Protein AF-A0A511KR33-F1 (afdb_monomer_lite)

Structure (mmCIF, N/CA/C/O backbone):
data_AF-A0A511KR33-F1
#
_entry.id   AF-A0A511KR33-F1
#
loop_
_atom_site.group_PDB
_atom_site.id
_atom_site.type_symbol
_atom_site.label_atom_id
_atom_site.label_alt_id
_atom_site.label_comp_id
_atom_site.label_asym_id
_atom_site.label_entity_id
_atom_site.label_seq_id
_atom_site.pdbx_PDB_ins_code
_atom_site.Cartn_x
_atom_site.Cartn_y
_atom_site.Cartn_z
_atom_site.occupancy
_atom_site.B_iso_or_equiv
_atom_site.auth_seq_id
_atom_site.auth_comp_id
_atom_site.auth_asym_id
_atom_site.auth_atom_id
_atom_site.pdbx_PDB_model_num
ATOM 1 N N . MET A 1 1 ? -18.338 -41.898 -12.036 1.00 29.48 1 MET A N 1
ATOM 2 C CA . MET A 1 1 ? -18.911 -42.596 -10.865 1.00 29.48 1 MET A CA 1
ATOM 3 C C . MET A 1 1 ? -20.122 -41.812 -10.384 1.00 29.48 1 MET A C 1
ATOM 5 O O . MET A 1 1 ? -19.984 -40.619 -10.151 1.00 29.48 1 MET A O 1
ATOM 9 N N . ARG A 1 2 ? -21.307 -42.432 -10.303 1.00 28.41 2 ARG A N 1
ATOM 10 C CA . ARG A 1 2 ? -22.493 -41.815 -9.688 1.00 28.41 2 ARG A CA 1
ATOM 11 C C . ARG A 1 2 ? -22.304 -41.869 -8.168 1.00 28.41 2 ARG A C 1
ATOM 13 O O . ARG A 1 2 ? -22.428 -42.941 -7.589 1.00 28.41 2 ARG A O 1
ATOM 20 N N . GLY A 1 3 ? -21.923 -40.752 -7.552 1.00 27.02 3 GLY A N 1
ATOM 21 C CA . GLY A 1 3 ? -21.872 -40.630 -6.095 1.00 27.02 3 GLY A CA 1
ATOM 22 C C . GLY A 1 3 ? -23.291 -40.545 -5.536 1.00 27.02 3 GLY A C 1
ATOM 23 O O . GLY A 1 3 ? -24.084 -39.740 -6.017 1.00 27.02 3 GLY A O 1
ATOM 24 N N . GLY A 1 4 ? -23.620 -41.404 -4.568 1.00 27.92 4 GLY A N 1
ATOM 25 C CA . GLY A 1 4 ? -24.871 -41.326 -3.807 1.00 27.92 4 GLY A CA 1
ATOM 26 C C . GLY A 1 4 ? -24.995 -40.015 -3.012 1.00 27.92 4 GLY A C 1
ATOM 27 O O . GLY A 1 4 ? -24.064 -39.206 -3.015 1.00 27.92 4 GLY A O 1
ATOM 28 N N . PRO A 1 5 ? -26.133 -39.779 -2.332 1.00 27.70 5 PRO A N 1
ATOM 29 C CA . PRO A 1 5 ? -26.376 -38.534 -1.616 1.00 27.70 5 PRO A CA 1
ATOM 30 C C . PRO A 1 5 ? -25.337 -38.373 -0.501 1.00 27.70 5 PRO A C 1
ATOM 32 O O . PRO A 1 5 ? -25.349 -39.093 0.494 1.00 27.70 5 PRO A O 1
ATOM 35 N N . VAL A 1 6 ? -24.409 -37.437 -0.701 1.00 35.00 6 VAL A N 1
ATOM 36 C CA . VAL A 1 6 ? -23.441 -37.009 0.311 1.00 35.00 6 VAL A CA 1
ATOM 37 C C . VAL A 1 6 ? -24.232 -36.484 1.507 1.00 35.00 6 VAL A C 1
ATOM 39 O O . VAL A 1 6 ? -25.164 -35.700 1.339 1.00 35.00 6 VAL A O 1
ATOM 42 N N . ASN A 1 7 ? -23.900 -36.964 2.701 1.00 33.34 7 ASN A N 1
ATOM 43 C CA . ASN A 1 7 ? -24.615 -36.669 3.936 1.00 33.34 7 ASN A CA 1
ATOM 44 C C . ASN A 1 7 ? -24.555 -35.152 4.228 1.00 33.34 7 ASN A C 1
ATOM 46 O O . ASN A 1 7 ? -23.506 -34.624 4.582 1.00 33.34 7 ASN A O 1
ATOM 50 N N . ARG A 1 8 ? -25.673 -34.441 4.029 1.00 40.22 8 ARG A N 1
ATOM 51 C CA . ARG A 1 8 ? -25.820 -32.967 4.102 1.00 40.22 8 ARG A CA 1
ATOM 52 C C . ARG A 1 8 ? -25.962 -32.431 5.540 1.00 40.22 8 ARG A C 1
ATOM 54 O O . ARG A 1 8 ? -26.694 -31.475 5.764 1.00 40.22 8 ARG A O 1
ATOM 61 N N . GLN A 1 9 ? -25.339 -33.070 6.528 1.00 38.91 9 GLN A N 1
ATOM 62 C CA . GLN A 1 9 ? -25.508 -32.725 7.947 1.00 38.91 9 GLN A CA 1
ATOM 63 C C . GLN A 1 9 ? -24.163 -32.359 8.586 1.00 38.91 9 GLN A C 1
ATOM 65 O O . GLN A 1 9 ? -23.574 -33.152 9.312 1.00 38.91 9 GLN A O 1
ATOM 70 N N . GLY A 1 10 ? -23.672 -31.155 8.290 1.00 41.06 10 GLY A N 1
ATOM 71 C CA . GLY A 1 10 ? -22.642 -30.484 9.092 1.00 41.06 10 GLY A CA 1
ATOM 72 C C . GLY A 1 10 ? -23.286 -29.390 9.960 1.00 41.06 10 GLY A C 1
ATOM 73 O O . GLY A 1 10 ? -24.336 -28.877 9.565 1.00 41.06 10 GLY A O 1
ATOM 74 N N . PRO A 1 11 ? -22.734 -29.050 11.141 1.00 39.25 11 PRO A N 1
ATOM 75 C CA . PRO A 1 11 ? -23.185 -27.906 11.931 1.00 39.25 11 PRO A CA 1
ATOM 76 C C . PRO A 1 11 ? -23.339 -26.627 11.090 1.00 39.25 11 PRO A C 1
ATOM 78 O O . PRO A 1 11 ? -22.456 -26.244 10.327 1.00 39.25 11 PRO A O 1
ATOM 81 N N . ALA A 1 12 ? -24.477 -25.950 11.245 1.00 46.28 12 ALA A N 1
ATOM 82 C CA . ALA A 1 12 ? -24.699 -24.644 10.638 1.00 46.28 12 ALA A CA 1
ATOM 83 C C . ALA A 1 12 ? -23.852 -23.578 11.352 1.00 46.28 12 ALA A C 1
ATOM 85 O O . ALA A 1 12 ? -23.826 -23.539 12.585 1.00 46.28 12 ALA A O 1
ATOM 86 N N . PHE A 1 13 ? -23.239 -22.677 10.586 1.00 50.16 13 PHE A N 1
ATOM 87 C CA . PHE A 1 13 ? -22.758 -21.391 11.066 1.00 50.16 13 PHE A CA 1
ATOM 88 C C . PHE A 1 13 ? -23.911 -20.683 11.776 1.00 50.16 13 PHE A C 1
ATOM 90 O O . PHE A 1 13 ? -24.895 -20.268 11.157 1.00 50.16 13 PHE A O 1
ATOM 97 N N . ARG A 1 14 ? -23.810 -20.575 13.100 1.00 50.25 14 ARG A N 1
ATOM 98 C CA . ARG A 1 14 ? -24.753 -19.794 13.891 1.00 50.25 14 ARG A CA 1
ATOM 99 C C . ARG A 1 14 ? -24.093 -18.486 14.315 1.00 50.25 14 ARG A C 1
ATOM 101 O O . ARG A 1 14 ? -23.042 -18.553 14.954 1.00 50.25 14 ARG A O 1
ATOM 108 N N . PRO A 1 15 ? -24.723 -17.338 14.023 1.00 51.38 15 PRO A N 1
ATOM 109 C CA . PRO A 1 15 ? -24.254 -16.046 14.497 1.00 51.38 15 PRO A CA 1
ATOM 110 C C . PRO A 1 15 ? -24.209 -16.026 16.027 1.00 51.38 15 PRO A C 1
ATOM 112 O O . PRO A 1 15 ? -25.103 -16.562 16.700 1.00 51.38 15 PRO A O 1
ATOM 115 N N . LYS A 1 16 ? -23.153 -15.425 16.590 1.00 56.78 16 LYS A N 1
ATOM 116 C CA . LYS A 1 16 ? -23.071 -15.185 18.036 1.00 56.78 16 LYS A CA 1
ATOM 117 C C . LYS A 1 16 ? -24.211 -14.244 18.428 1.00 56.78 16 LYS A C 1
ATOM 119 O O . LYS A 1 16 ? -24.353 -13.159 17.876 1.00 56.78 16 LYS A O 1
ATOM 124 N N . LYS A 1 17 ? -25.042 -14.669 19.383 1.00 54.06 17 LYS A N 1
ATOM 125 C CA . LYS A 1 17 ? -26.214 -13.891 19.822 1.00 54.06 17 LYS A CA 1
ATOM 126 C C . LYS A 1 17 ? -25.850 -12.648 20.635 1.00 54.06 17 LYS A C 1
ATOM 128 O O . LYS A 1 17 ? -26.640 -11.707 20.629 1.00 54.06 17 LYS A O 1
ATOM 133 N N . ASP A 1 18 ? -24.687 -12.668 21.285 1.00 63.19 18 ASP A N 1
ATOM 134 C CA . ASP A 1 18 ? -24.137 -11.573 22.076 1.00 63.19 18 ASP A CA 1
ATOM 135 C C . ASP A 1 18 ? -22.697 -11.313 21.608 1.00 63.19 18 ASP A C 1
ATOM 137 O O . ASP A 1 18 ? -21.873 -12.229 21.586 1.00 63.19 18 ASP A O 1
ATOM 141 N N . LEU A 1 19 ? -22.419 -10.078 21.184 1.00 69.75 19 LEU A N 1
ATOM 142 C CA . LEU A 1 19 ? -21.091 -9.644 20.747 1.00 69.75 19 LEU A CA 1
ATOM 143 C C . LEU A 1 19 ? -20.275 -9.218 21.970 1.00 69.75 19 LEU A C 1
ATOM 145 O O . LEU A 1 19 ? -20.735 -8.400 22.768 1.00 69.75 19 LEU A O 1
ATOM 149 N N . THR A 1 20 ? -19.076 -9.777 22.116 1.00 75.88 20 THR A N 1
ATOM 150 C CA . THR A 1 20 ? -18.103 -9.352 23.132 1.00 75.88 20 THR A CA 1
ATOM 151 C C . THR A 1 20 ? -17.374 -8.078 22.693 1.00 75.88 20 THR A C 1
ATOM 153 O O . THR A 1 20 ? -17.394 -7.726 21.514 1.00 75.88 20 THR A O 1
ATOM 156 N N . ASP A 1 21 ? -16.676 -7.400 23.610 1.00 73.19 21 ASP A N 1
ATOM 157 C CA . ASP A 1 21 ? -15.831 -6.253 23.239 1.00 73.19 21 ASP A CA 1
ATOM 158 C C . ASP A 1 21 ? -14.734 -6.660 22.237 1.00 73.19 21 ASP A C 1
ATOM 160 O O . ASP A 1 21 ? -14.430 -5.897 21.325 1.00 73.19 21 ASP A O 1
ATOM 164 N N . ALA A 1 22 ? -14.212 -7.888 22.327 1.00 73.06 22 ALA A N 1
ATOM 165 C CA . ALA A 1 22 ? -13.274 -8.430 21.344 1.00 73.06 22 ALA A CA 1
ATOM 166 C C . ALA A 1 22 ? -13.915 -8.605 19.956 1.00 73.06 22 ALA A C 1
ATOM 168 O O . ALA A 1 22 ? -13.294 -8.262 18.952 1.00 73.06 22 ALA A O 1
ATOM 169 N N . ASP A 1 23 ? -15.166 -9.081 19.893 1.00 74.81 23 ASP A N 1
ATOM 170 C CA . ASP A 1 23 ? -15.900 -9.196 18.626 1.00 74.81 23 ASP A CA 1
ATOM 171 C C . ASP A 1 23 ? -16.157 -7.804 18.014 1.00 74.81 23 ASP A C 1
ATOM 173 O O . ASP A 1 23 ? -16.015 -7.623 16.808 1.00 74.81 23 ASP A O 1
ATOM 177 N N . LEU A 1 24 ? -16.482 -6.798 18.836 1.00 76.00 24 LEU A N 1
ATOM 178 C CA . LEU A 1 24 ? -16.682 -5.419 18.376 1.00 76.00 24 LEU A CA 1
ATOM 179 C C . LEU A 1 24 ? -15.391 -4.785 17.854 1.00 76.00 24 LEU A C 1
ATOM 181 O O . LEU A 1 24 ? -15.424 -4.147 16.804 1.00 76.00 24 LEU A O 1
ATOM 185 N N . THR A 1 25 ? -14.260 -4.982 18.540 1.00 75.25 25 THR A N 1
ATOM 186 C CA . THR A 1 25 ? -12.952 -4.535 18.037 1.00 75.25 25 THR A CA 1
ATOM 187 C C . THR A 1 25 ? -12.636 -5.208 16.710 1.00 75.25 25 THR A C 1
ATOM 189 O O . THR A 1 25 ? -12.285 -4.510 15.768 1.00 75.25 25 THR A O 1
ATOM 192 N N . ALA A 1 26 ? -12.832 -6.527 16.602 1.00 76.56 26 ALA A N 1
ATOM 193 C CA . ALA A 1 26 ? -12.600 -7.253 15.358 1.00 76.56 26 ALA A CA 1
ATOM 194 C C . ALA A 1 26 ? -13.466 -6.710 14.211 1.00 76.56 26 ALA A C 1
ATOM 196 O O . ALA A 1 26 ? -12.965 -6.522 13.111 1.00 76.56 26 ALA A O 1
ATOM 197 N N . ILE A 1 27 ? -14.744 -6.402 14.453 1.00 76.06 27 ILE A N 1
ATOM 198 C CA . ILE A 1 27 ? -15.627 -5.784 13.449 1.00 76.06 27 ILE A CA 1
ATOM 199 C C . ILE A 1 27 ? -15.126 -4.390 13.051 1.00 76.06 27 ILE A C 1
ATOM 201 O O . ILE A 1 27 ? -15.080 -4.068 11.863 1.00 76.06 27 ILE A O 1
ATOM 205 N N . ALA A 1 28 ? -14.730 -3.575 14.030 1.00 73.50 28 ALA A N 1
ATOM 206 C CA . ALA A 1 28 ? -14.270 -2.210 13.804 1.00 73.50 28 ALA A CA 1
ATOM 207 C C . ALA A 1 28 ? -12.907 -2.141 13.087 1.00 73.50 28 ALA A C 1
ATOM 209 O O . ALA A 1 28 ? -12.637 -1.170 12.382 1.00 73.50 28 ALA A O 1
ATOM 210 N N . SER A 1 29 ? -12.049 -3.151 13.273 1.00 70.94 29 SER A N 1
ATOM 211 C CA . SER A 1 29 ? -10.667 -3.186 12.778 1.00 70.94 29 SER A CA 1
ATOM 212 C C . SER A 1 29 ? -10.417 -4.134 11.614 1.00 70.94 29 SER A C 1
ATOM 214 O O . SER A 1 29 ? -9.282 -4.209 11.149 1.00 70.94 29 SER A O 1
ATOM 216 N N . ALA A 1 30 ? -11.412 -4.905 11.179 1.00 69.31 30 ALA A N 1
ATOM 217 C CA . ALA A 1 30 ? -11.192 -5.904 10.144 1.00 69.31 30 ALA A CA 1
ATOM 218 C C . ALA A 1 30 ? -10.913 -5.268 8.783 1.00 69.31 30 ALA A C 1
ATOM 220 O O . ALA A 1 30 ? -11.659 -4.399 8.331 1.00 69.31 30 ALA A O 1
ATOM 221 N N . ALA A 1 31 ? -9.862 -5.771 8.134 1.00 61.50 31 ALA A N 1
ATOM 222 C CA . ALA A 1 31 ? -9.536 -5.483 6.741 1.00 61.50 31 ALA A CA 1
ATOM 223 C C . ALA A 1 31 ? -10.396 -6.312 5.767 1.00 61.50 31 ALA A C 1
ATOM 225 O O . ALA A 1 31 ? -10.596 -5.921 4.618 1.00 61.50 31 ALA A O 1
ATOM 226 N N . GLY A 1 32 ? -10.926 -7.447 6.224 1.00 71.88 32 GLY A N 1
ATOM 227 C CA . GLY A 1 32 ? -11.848 -8.300 5.489 1.00 71.88 32 GLY A CA 1
ATOM 228 C C . GLY A 1 32 ? -13.234 -8.398 6.122 1.00 71.88 32 GLY A C 1
ATOM 229 O O . GLY A 1 32 ? -13.543 -7.794 7.150 1.00 71.88 32 GLY A O 1
ATOM 230 N N . SER A 1 33 ? -14.099 -9.185 5.493 1.00 79.31 33 SER A N 1
ATOM 231 C CA . SER A 1 33 ? -15.462 -9.409 5.972 1.00 79.31 33 SER A CA 1
ATOM 232 C C . SER A 1 33 ? -15.575 -10.495 7.050 1.00 79.31 33 SER A C 1
ATOM 234 O O . SER A 1 33 ? -16.657 -10.671 7.608 1.00 79.31 33 SER A O 1
ATOM 236 N N . ASP A 1 34 ? -14.494 -11.209 7.393 1.00 78.75 34 ASP A N 1
ATOM 237 C CA . ASP A 1 34 ? -14.509 -12.344 8.333 1.00 78.75 34 ASP A CA 1
ATOM 238 C C . ASP A 1 34 ? -15.053 -11.995 9.721 1.00 78.75 34 ASP A C 1
ATOM 240 O O . ASP A 1 34 ? -15.764 -12.799 10.336 1.00 78.75 34 ASP A O 1
ATOM 244 N N . SER A 1 35 ? -14.803 -10.773 10.186 1.00 73.62 35 SER A N 1
ATOM 245 C CA . SER A 1 35 ? -15.221 -10.296 11.508 1.00 73.62 35 SER A CA 1
ATOM 246 C C . SER A 1 35 ? -16.734 -10.257 11.711 1.00 73.62 35 SER A C 1
ATOM 248 O O . SER A 1 35 ? -17.215 -10.527 12.812 1.00 73.62 35 SER A O 1
ATOM 250 N N . VAL A 1 36 ? -17.513 -9.982 10.660 1.00 73.25 36 VAL A N 1
ATOM 251 C CA . VAL A 1 36 ? -18.981 -9.924 10.755 1.00 73.25 36 VAL A CA 1
ATOM 252 C C . VAL A 1 36 ? -19.627 -11.299 10.609 1.00 73.25 36 VAL A C 1
ATOM 254 O O . VAL A 1 36 ? -20.835 -11.448 10.793 1.00 73.25 36 VAL A O 1
ATOM 257 N N . MET A 1 37 ? -18.850 -12.344 10.325 1.00 68.31 37 MET A N 1
ATOM 258 C CA . MET A 1 37 ? -19.378 -13.658 9.971 1.00 68.31 37 MET A CA 1
ATOM 259 C C . MET A 1 37 ? -19.435 -14.677 11.128 1.00 68.31 37 MET A C 1
ATOM 261 O O . MET A 1 37 ? -19.436 -15.888 10.882 1.00 68.31 37 MET A O 1
ATOM 265 N N . SER A 1 38 ? -19.445 -14.203 12.380 1.00 52.31 38 SER A N 1
ATOM 266 C CA . SER A 1 38 ? -19.299 -15.006 13.610 1.00 52.31 38 SER A CA 1
ATOM 267 C C . SER A 1 38 ? -20.019 -16.377 13.598 1.00 52.31 38 SER A C 1
ATOM 269 O O . SER A 1 38 ? -21.186 -16.480 13.231 1.00 52.31 38 SER A O 1
ATOM 271 N N . GLY A 1 39 ? -19.302 -17.443 13.990 1.00 52.34 39 GLY A N 1
ATOM 272 C CA . GLY A 1 39 ? -19.809 -18.823 14.105 1.00 52.34 39 GLY A CA 1
ATOM 273 C C . GLY A 1 39 ? -18.738 -19.887 13.807 1.00 52.34 39 GLY A C 1
ATOM 274 O O . GLY A 1 39 ? -17.920 -19.696 12.908 1.00 52.34 39 GLY A O 1
ATOM 275 N N . GLU A 1 40 ? -18.725 -21.003 14.547 1.00 48.59 40 GLU A N 1
ATOM 276 C CA . GLU A 1 40 ? -17.862 -22.158 14.247 1.00 48.59 40 GLU A CA 1
ATOM 277 C C . GLU A 1 40 ? -18.387 -22.869 12.991 1.00 48.59 40 GLU A C 1
ATOM 279 O O . GLU A 1 40 ? -19.454 -23.483 13.014 1.00 48.59 40 GLU A O 1
ATOM 284 N N . GLY A 1 41 ? -17.644 -22.786 11.885 1.00 49.44 41 GLY A N 1
ATOM 285 C CA . GLY A 1 41 ? -17.928 -23.489 10.627 1.00 49.44 41 GLY A CA 1
ATOM 286 C C . GLY A 1 41 ? -17.649 -24.993 10.705 1.00 49.44 41 GLY A C 1
ATOM 287 O O . GLY A 1 41 ? -16.971 -25.551 9.844 1.00 49.44 41 GLY A O 1
ATOM 288 N N . GLY A 1 42 ? -18.102 -25.653 11.771 1.00 45.19 42 GLY A N 1
ATOM 289 C CA . GLY A 1 42 ? -17.872 -27.074 11.981 1.00 45.19 42 GLY A CA 1
ATOM 290 C C . GLY A 1 42 ? -18.565 -27.906 10.902 1.00 45.19 42 GLY A C 1
ATOM 291 O O . GLY A 1 42 ? -19.778 -27.850 10.763 1.00 45.19 42 GLY A O 1
ATOM 292 N N . GLY A 1 43 ? -17.806 -28.720 10.165 1.00 53.12 43 GLY A N 1
ATOM 293 C CA . GLY A 1 43 ? -18.335 -29.888 9.448 1.00 53.12 43 GLY A CA 1
ATOM 294 C C . GLY A 1 43 ? -18.562 -29.784 7.937 1.00 53.12 43 GLY A C 1
ATOM 295 O O . GLY A 1 43 ? -19.160 -30.708 7.385 1.00 53.12 43 GLY A O 1
ATOM 296 N N . ILE A 1 44 ? -18.092 -28.739 7.241 1.00 59.97 44 ILE A N 1
ATOM 297 C CA . ILE A 1 44 ? -18.064 -28.749 5.764 1.00 59.97 44 ILE A CA 1
ATOM 298 C C . ILE A 1 44 ? -16.742 -29.359 5.273 1.00 59.97 44 ILE A C 1
ATOM 300 O O . ILE A 1 44 ? -15.683 -28.751 5.410 1.00 59.97 44 ILE A O 1
ATOM 304 N N . ASP A 1 45 ? -16.824 -30.573 4.718 1.00 60.88 45 ASP A N 1
ATOM 305 C CA . ASP A 1 45 ? -15.690 -31.370 4.226 1.00 60.88 45 ASP A CA 1
ATOM 306 C C . ASP A 1 45 ? -15.115 -30.812 2.905 1.00 60.88 45 ASP A C 1
ATOM 308 O O . ASP A 1 45 ? -15.852 -30.549 1.947 1.00 60.88 45 ASP A O 1
ATOM 312 N N . HIS A 1 46 ? -13.780 -30.733 2.830 1.00 67.31 46 HIS A N 1
ATOM 313 C CA . HIS A 1 46 ? -12.951 -30.474 1.641 1.00 67.31 46 HIS A CA 1
ATOM 314 C C . HIS A 1 46 ? -13.451 -31.149 0.358 1.00 67.31 46 HIS A C 1
ATOM 316 O O . HIS A 1 46 ? -13.320 -30.607 -0.744 1.00 67.31 46 HIS A O 1
ATOM 322 N N . ARG A 1 47 ? -14.028 -32.352 0.477 1.00 67.56 47 ARG A N 1
ATOM 323 C CA . ARG A 1 47 ? -14.538 -33.140 -0.659 1.00 67.56 47 ARG A CA 1
ATOM 324 C C . ARG A 1 47 ? -15.608 -32.414 -1.476 1.00 67.56 47 ARG A C 1
ATOM 326 O O . ARG A 1 47 ? -15.704 -32.664 -2.677 1.00 67.56 47 ARG A O 1
ATOM 333 N N . MET A 1 48 ? -16.386 -31.521 -0.858 1.00 69.19 48 MET A N 1
ATOM 334 C CA . MET A 1 48 ? -17.458 -30.792 -1.541 1.00 69.19 48 MET A CA 1
ATOM 335 C C . MET A 1 48 ? -16.910 -29.792 -2.570 1.00 69.19 48 MET A C 1
ATOM 337 O O . MET A 1 48 ? -17.452 -29.703 -3.669 1.00 69.19 48 MET A O 1
ATOM 341 N N . LEU A 1 49 ? -15.804 -29.106 -2.260 1.00 76.38 49 LEU A N 1
ATOM 342 C CA . LEU A 1 49 ? -15.134 -28.185 -3.187 1.00 76.38 49 LEU A CA 1
ATOM 343 C C . LEU A 1 49 ? -14.354 -28.935 -4.271 1.00 76.38 49 LEU A C 1
ATOM 345 O O . LEU A 1 49 ? -14.450 -28.595 -5.451 1.00 76.38 49 LEU A O 1
ATOM 349 N N . LYS A 1 50 ? -13.648 -30.014 -3.900 1.00 74.19 50 LYS A N 1
ATOM 350 C CA . LYS A 1 50 ? -12.825 -30.804 -4.836 1.00 74.19 50 LYS A CA 1
ATOM 351 C C . LYS A 1 50 ? -13.618 -31.348 -6.030 1.00 74.19 50 LYS A C 1
ATOM 353 O O . LYS A 1 50 ? -13.071 -31.442 -7.124 1.00 74.19 50 LYS A O 1
ATOM 358 N N . ALA A 1 51 ? -14.905 -31.656 -5.857 1.00 73.19 51 ALA A N 1
ATOM 359 C CA . ALA A 1 51 ? -15.764 -32.123 -6.948 1.00 73.19 51 ALA A CA 1
ATOM 360 C C . ALA A 1 51 ? -15.989 -31.071 -8.056 1.00 73.19 51 ALA A C 1
ATOM 362 O O . ALA A 1 51 ? -16.112 -31.443 -9.222 1.00 73.19 51 ALA A O 1
ATOM 363 N N . PHE A 1 52 ? -16.022 -29.782 -7.701 1.00 74.50 52 PHE A N 1
ATOM 364 C CA . PHE A 1 52 ? -16.249 -28.669 -8.633 1.00 74.50 52 PHE A CA 1
ATOM 365 C C . PHE A 1 52 ? -14.953 -27.997 -9.111 1.00 74.50 52 PHE A C 1
ATOM 367 O O . PHE A 1 52 ? -14.968 -27.312 -10.132 1.00 74.50 52 PHE A O 1
ATOM 374 N N . LEU A 1 53 ? -13.847 -28.180 -8.382 1.00 78.31 53 LEU A N 1
ATOM 375 C CA . LEU A 1 53 ? -12.542 -27.581 -8.690 1.00 78.31 53 LEU A CA 1
ATOM 376 C C . LEU A 1 53 ? -11.589 -28.524 -9.446 1.00 78.31 53 LEU A C 1
ATOM 378 O O . LEU A 1 53 ? -10.574 -28.074 -9.966 1.00 78.31 53 LEU A O 1
ATOM 382 N N . ALA A 1 54 ? -11.895 -29.822 -9.552 1.00 72.56 54 ALA A N 1
ATOM 383 C CA . ALA A 1 54 ? -11.022 -30.775 -10.238 1.00 72.56 54 ALA A CA 1
ATOM 384 C C . ALA A 1 54 ? -10.838 -30.441 -11.734 1.00 72.56 54 ALA A C 1
ATOM 386 O O . ALA A 1 54 ? -11.817 -30.225 -12.452 1.00 72.56 54 ALA A O 1
ATOM 387 N N . TYR A 1 55 ? -9.584 -30.495 -12.211 1.00 55.88 55 TYR A N 1
ATOM 388 C CA . TYR A 1 55 ? -9.152 -30.153 -13.581 1.00 55.88 55 TYR A CA 1
ATOM 389 C C . TYR A 1 55 ? -9.939 -30.878 -14.693 1.00 55.88 55 TYR A C 1
ATOM 391 O O . TYR A 1 55 ? -10.215 -30.298 -15.736 1.00 55.88 55 TYR A O 1
ATOM 399 N N . ASN A 1 56 ? -10.378 -32.117 -14.437 1.00 56.03 56 ASN A N 1
ATOM 400 C CA . ASN A 1 56 ? -11.164 -32.934 -15.375 1.00 56.03 56 ASN A CA 1
ATOM 401 C C . ASN A 1 56 ? -12.686 -32.888 -15.122 1.00 56.03 56 ASN A C 1
ATOM 403 O O . ASN A 1 56 ? -13.426 -33.716 -15.658 1.00 56.03 56 ASN A O 1
ATOM 407 N N . SER A 1 57 ? -13.179 -31.986 -14.267 1.00 55.28 57 SER A N 1
ATOM 408 C CA . SER A 1 57 ? -14.609 -31.918 -13.962 1.00 55.28 57 SER A CA 1
ATOM 409 C C . SER A 1 57 ? -15.377 -31.184 -15.070 1.00 55.28 57 SER A C 1
ATOM 411 O O . SER A 1 57 ? -15.224 -29.990 -15.301 1.00 55.28 57 SER A O 1
ATOM 413 N N . THR A 1 58 ? -16.274 -31.902 -15.747 1.00 52.53 58 THR A N 1
ATOM 414 C CA . THR A 1 58 ? -17.344 -31.318 -16.580 1.00 52.53 58 THR A CA 1
ATOM 415 C C . THR A 1 58 ? -18.560 -30.901 -15.739 1.00 52.53 58 THR A C 1
ATOM 417 O O . THR A 1 58 ? -19.635 -30.623 -16.276 1.00 52.53 58 THR A O 1
ATOM 420 N N . ALA A 1 59 ? -18.416 -30.886 -14.410 1.00 59.56 59 ALA A N 1
ATOM 421 C CA . ALA A 1 59 ? -19.494 -30.678 -13.455 1.00 59.56 59 ALA A CA 1
ATOM 422 C C . ALA A 1 59 ? -19.951 -29.210 -13.456 1.00 59.56 59 ALA A C 1
ATOM 424 O O . ALA A 1 59 ? -19.379 -28.359 -12.777 1.00 59.56 59 ALA A O 1
ATOM 425 N N . ARG A 1 60 ? -21.002 -28.919 -14.232 1.00 71.69 60 ARG A N 1
ATOM 426 C CA . ARG A 1 60 ? -21.752 -27.661 -14.137 1.00 71.69 60 ARG A CA 1
ATOM 427 C C . ARG A 1 60 ? -22.706 -27.678 -12.949 1.00 71.69 60 ARG A C 1
ATOM 429 O O . ARG A 1 60 ? -23.144 -28.748 -12.524 1.00 71.69 60 ARG A O 1
ATOM 436 N N . PHE A 1 61 ? -23.062 -26.501 -12.439 1.00 83.62 61 PHE A N 1
ATOM 437 C CA . PHE A 1 61 ? -24.130 -26.409 -11.446 1.00 83.62 61 PHE A CA 1
ATOM 438 C C . PHE A 1 61 ? -25.457 -26.847 -12.074 1.00 83.62 61 PHE A C 1
ATOM 440 O O . PHE A 1 61 ? -25.854 -26.324 -13.115 1.00 83.62 61 PHE A O 1
ATOM 447 N N . THR A 1 62 ? -26.150 -27.804 -11.452 1.00 80.44 62 THR A N 1
ATOM 448 C CA . THR A 1 62 ? -27.440 -28.300 -11.962 1.00 80.44 62 THR A CA 1
ATOM 449 C C . THR A 1 62 ? -28.622 -27.539 -11.372 1.00 80.44 62 THR A C 1
ATOM 451 O O . THR A 1 62 ? -29.694 -27.485 -11.972 1.00 80.44 62 THR A O 1
ATOM 454 N N . SER A 1 63 ? -28.422 -26.892 -10.221 1.00 81.25 63 SER A N 1
ATOM 455 C CA . SER A 1 63 ? -29.434 -26.089 -9.542 1.00 81.25 63 SER A CA 1
ATOM 456 C C . SER A 1 63 ? -28.823 -24.904 -8.775 1.00 81.25 63 SER A C 1
ATOM 458 O O . SER A 1 63 ? -27.648 -24.953 -8.402 1.00 81.25 63 SER A O 1
ATOM 460 N N . PRO A 1 64 ? -29.610 -23.856 -8.454 1.00 79.75 64 PRO A N 1
ATOM 461 C CA . PRO A 1 64 ? -29.190 -22.811 -7.513 1.00 79.75 64 PRO A CA 1
ATOM 462 C C . PRO A 1 64 ? -28.804 -23.358 -6.128 1.00 79.75 64 PRO A C 1
ATOM 464 O O . PRO A 1 64 ? -27.992 -22.756 -5.428 1.00 79.75 64 PRO A O 1
ATOM 467 N N . ALA A 1 65 ? -29.337 -24.522 -5.738 1.00 77.06 65 ALA A N 1
ATOM 468 C CA . ALA A 1 65 ? -28.938 -25.201 -4.512 1.00 77.06 65 ALA A CA 1
ATOM 469 C C . ALA A 1 65 ? -27.509 -25.772 -4.598 1.00 77.06 65 ALA A C 1
ATOM 471 O O . ALA A 1 65 ? -26.807 -25.787 -3.592 1.00 77.06 65 ALA A O 1
ATOM 472 N N . ASP A 1 66 ? -27.024 -26.175 -5.771 1.00 79.31 66 ASP A N 1
ATOM 473 C CA . ASP A 1 66 ? -25.618 -26.581 -5.909 1.00 79.31 66 ASP A CA 1
ATOM 474 C C . ASP A 1 66 ? -24.690 -25.365 -5.791 1.00 79.31 66 ASP A C 1
ATOM 476 O O . ASP A 1 66 ? -23.664 -25.435 -5.116 1.00 79.31 66 ASP A O 1
ATOM 480 N N . MET A 1 67 ? -25.093 -24.230 -6.379 1.00 84.50 67 MET A N 1
ATOM 481 C CA . MET A 1 67 ? -24.359 -22.960 -6.294 1.00 84.50 67 MET A CA 1
ATOM 482 C C . MET A 1 67 ? -24.232 -22.478 -4.844 1.00 84.50 67 MET A C 1
ATOM 484 O O . MET A 1 67 ? -23.132 -22.154 -4.405 1.00 84.50 67 MET A O 1
ATOM 488 N N . HIS A 1 68 ? -25.329 -22.481 -4.074 1.00 76.62 68 HIS A N 1
ATOM 489 C CA . HIS A 1 68 ? -25.284 -22.076 -2.661 1.00 76.62 68 HIS A CA 1
ATOM 490 C C . HIS A 1 68 ? -24.406 -23.019 -1.819 1.00 76.62 68 HIS A C 1
ATOM 492 O O . HIS A 1 68 ? -23.705 -22.568 -0.913 1.00 76.62 68 HIS A O 1
ATOM 498 N N . GLY A 1 69 ? -24.417 -24.323 -2.124 1.00 76.38 69 GLY A N 1
ATOM 499 C CA . GLY A 1 69 ? -23.623 -25.316 -1.407 1.00 76.38 69 GLY A CA 1
ATOM 500 C C . GLY A 1 69 ? -22.132 -25.134 -1.674 1.00 76.38 69 GLY A C 1
ATOM 501 O O . GLY A 1 69 ? -21.332 -25.157 -0.743 1.00 76.38 69 GLY A O 1
ATOM 502 N N . PHE A 1 70 ? -21.774 -24.878 -2.935 1.00 84.44 70 PHE A N 1
ATOM 503 C CA . PHE A 1 70 ? -20.413 -24.526 -3.326 1.00 84.44 70 PHE A CA 1
ATOM 504 C C . PHE A 1 70 ? -19.939 -23.240 -2.643 1.00 84.44 70 PHE A C 1
ATOM 506 O O . PHE A 1 70 ? -18.879 -23.248 -2.031 1.00 84.44 70 PHE A O 1
ATOM 513 N N . LEU A 1 71 ? -20.736 -22.167 -2.677 1.00 85.44 71 LEU A N 1
ATOM 514 C CA . LEU A 1 71 ? -20.392 -20.894 -2.034 1.00 85.44 71 LEU A CA 1
ATOM 515 C C . LEU A 1 71 ? -20.243 -21.017 -0.517 1.00 85.44 71 LEU A C 1
ATOM 517 O O . LEU A 1 71 ? -19.337 -20.426 0.056 1.00 85.44 71 LEU A O 1
ATOM 521 N N . SER A 1 72 ? -21.090 -21.818 0.132 1.00 79.75 72 SER A N 1
ATOM 522 C CA . SER A 1 72 ? -20.983 -22.071 1.574 1.00 79.75 72 SER A CA 1
ATOM 523 C C . SER A 1 72 ? -19.696 -22.821 1.923 1.00 79.75 72 SER A C 1
ATOM 525 O O . SER A 1 72 ? -19.050 -22.508 2.919 1.00 79.75 72 SER A O 1
ATOM 527 N N . ALA A 1 73 ? -19.305 -23.800 1.101 1.00 79.81 73 ALA A N 1
ATOM 528 C CA . ALA A 1 73 ? -18.043 -24.513 1.276 1.00 79.81 73 ALA A CA 1
ATOM 529 C C . ALA A 1 73 ? -16.834 -23.616 0.985 1.00 79.81 73 ALA A C 1
ATOM 531 O O . ALA A 1 73 ? -15.841 -23.674 1.705 1.00 79.81 73 ALA A O 1
ATOM 532 N N . LEU A 1 74 ? -16.944 -22.749 -0.023 1.00 84.75 74 LEU A N 1
ATOM 533 C CA . LEU A 1 74 ? -15.925 -21.766 -0.364 1.00 84.75 74 LEU A CA 1
ATOM 534 C C . LEU A 1 74 ? -15.720 -20.772 0.786 1.00 84.75 74 LEU A C 1
ATOM 536 O O . LEU A 1 74 ? -14.592 -20.570 1.224 1.00 84.75 74 LEU A O 1
ATOM 540 N N . LEU A 1 75 ? -16.805 -20.250 1.361 1.00 82.44 75 LEU A N 1
ATOM 541 C CA . LEU A 1 75 ? -16.738 -19.378 2.531 1.00 82.44 75 LEU A CA 1
ATOM 542 C C . LEU A 1 75 ? -16.153 -20.098 3.756 1.00 82.44 75 LEU A C 1
ATOM 544 O O . LEU A 1 75 ? -15.395 -19.510 4.513 1.00 82.44 75 LEU A O 1
ATOM 548 N N . ALA A 1 76 ? -16.455 -21.384 3.952 1.00 78.00 76 ALA A N 1
ATOM 549 C CA . ALA A 1 76 ? -15.847 -22.156 5.037 1.00 78.00 76 ALA A CA 1
ATOM 550 C C . ALA A 1 76 ? -14.328 -22.319 4.875 1.00 78.00 76 ALA A C 1
ATOM 552 O O . ALA A 1 76 ? -13.618 -22.330 5.878 1.00 78.00 76 ALA A O 1
ATOM 553 N N . SER A 1 77 ? -13.833 -22.385 3.633 1.00 80.06 77 SER A N 1
ATOM 554 C CA . SER A 1 77 ? -12.396 -22.445 3.350 1.00 80.06 77 SER A CA 1
ATOM 555 C C . SER A 1 77 ? -11.649 -21.156 3.694 1.00 80.06 77 SER A C 1
ATOM 557 O O . SER A 1 77 ? -10.439 -21.207 3.878 1.00 80.06 77 SER A O 1
ATOM 559 N N . SER A 1 78 ? -12.337 -20.013 3.840 1.00 76.38 78 SER A N 1
ATOM 560 C CA . SER A 1 78 ? -11.679 -18.750 4.203 1.00 76.38 78 SER A CA 1
ATOM 561 C C . SER A 1 78 ? -11.324 -18.648 5.689 1.00 76.38 78 SER A C 1
ATOM 563 O O . SER A 1 78 ? -10.734 -17.654 6.100 1.00 76.38 78 SER A O 1
ATOM 565 N N . ARG A 1 79 ? -11.669 -19.646 6.517 1.00 71.12 79 ARG A N 1
ATOM 566 C CA . ARG A 1 79 ? -11.429 -19.605 7.965 1.00 71.12 79 ARG A CA 1
ATOM 567 C C . ARG A 1 79 ? -10.558 -20.746 8.442 1.00 71.12 79 ARG A C 1
ATOM 569 O O . ARG A 1 79 ? -10.757 -21.901 8.072 1.00 71.12 79 ARG A O 1
ATOM 576 N N . THR A 1 80 ? -9.669 -20.431 9.375 1.00 59.94 80 THR A N 1
ATOM 577 C CA . THR A 1 80 ? -8.921 -21.442 10.114 1.00 59.94 80 THR A CA 1
ATOM 578 C C . THR A 1 80 ? -9.838 -22.146 11.116 1.00 59.94 80 THR A C 1
ATOM 580 O O . THR A 1 80 ? -10.498 -21.533 11.953 1.00 59.94 80 THR A O 1
ATOM 583 N N . SER A 1 81 ? -9.920 -23.468 11.010 1.00 63.94 81 SER A N 1
ATOM 584 C CA . SER A 1 81 ? -10.682 -24.340 11.905 1.00 63.94 81 SER A CA 1
ATOM 585 C C . SER A 1 81 ? -9.955 -25.676 12.075 1.00 63.94 81 SER A C 1
ATOM 587 O O . SER A 1 81 ? -8.953 -25.932 11.416 1.00 63.94 81 SER A O 1
ATOM 589 N N . ALA A 1 82 ? -10.472 -26.576 12.918 1.00 58.03 82 ALA A N 1
ATOM 590 C CA . ALA A 1 82 ? -9.924 -27.934 13.023 1.00 58.03 82 ALA A CA 1
ATOM 591 C C . ALA A 1 82 ? -9.986 -28.724 11.695 1.00 58.03 82 ALA A C 1
ATOM 593 O O . ALA A 1 82 ? -9.269 -29.707 11.536 1.00 58.03 82 ALA A O 1
ATOM 594 N N . VAL A 1 83 ? -10.854 -28.314 10.760 1.00 63.84 83 VAL A N 1
ATOM 595 C CA . VAL A 1 83 ? -11.026 -28.950 9.444 1.00 63.84 83 VAL A CA 1
ATOM 596 C C . VAL A 1 83 ? -10.241 -28.217 8.357 1.00 63.84 83 VAL A C 1
ATOM 598 O O . VAL A 1 83 ? -9.706 -28.874 7.474 1.00 63.84 83 VAL A O 1
ATOM 601 N N . TRP A 1 84 ? -10.163 -26.887 8.420 1.00 68.94 84 TRP A N 1
ATOM 602 C CA . TRP A 1 84 ? -9.545 -26.033 7.401 1.00 68.94 84 TRP A CA 1
ATOM 603 C C . TRP A 1 84 ? -8.290 -25.358 7.948 1.00 68.94 84 TRP A C 1
ATOM 605 O O . TRP A 1 84 ? -8.373 -24.526 8.852 1.00 68.94 84 TRP A O 1
ATOM 615 N N . THR A 1 85 ? -7.125 -25.694 7.399 1.00 75.25 85 THR A N 1
ATOM 616 C CA . THR A 1 85 ? -5.867 -25.008 7.714 1.00 75.25 85 THR A CA 1
ATOM 617 C C . THR A 1 85 ? -5.646 -23.809 6.788 1.00 75.25 85 THR A C 1
ATOM 619 O O . THR A 1 85 ? -6.220 -23.727 5.703 1.00 75.25 85 THR A O 1
ATOM 622 N N . ALA A 1 86 ? -4.762 -22.885 7.181 1.00 70.81 86 ALA A N 1
ATOM 623 C CA . ALA A 1 86 ? -4.350 -21.783 6.305 1.00 70.81 86 ALA A CA 1
ATOM 624 C C . ALA A 1 86 ? -3.712 -22.288 4.993 1.00 70.81 86 ALA A C 1
ATOM 626 O O . ALA A 1 86 ? -3.831 -21.643 3.953 1.00 70.81 86 ALA A O 1
ATOM 627 N N . HIS A 1 87 ? -3.074 -23.464 5.030 1.00 76.94 87 HIS A N 1
ATOM 628 C CA . HIS A 1 87 ? -2.519 -24.106 3.842 1.00 76.94 87 HIS A CA 1
ATOM 629 C C . HIS A 1 87 ? -3.624 -24.587 2.894 1.00 76.94 87 HIS A C 1
ATOM 631 O O . HIS A 1 87 ? -3.582 -24.254 1.713 1.00 76.94 87 HIS A O 1
ATOM 637 N N . ASP A 1 88 ? -4.658 -25.257 3.419 1.00 77.50 88 ASP A N 1
ATOM 638 C CA . ASP A 1 88 ? -5.795 -25.720 2.610 1.00 77.50 88 ASP A CA 1
ATOM 639 C C . ASP A 1 88 ? -6.507 -24.556 1.906 1.00 77.50 88 ASP A C 1
ATOM 641 O O . ASP A 1 88 ? -6.917 -24.670 0.753 1.00 77.50 88 ASP A O 1
ATOM 645 N N . ALA A 1 89 ? -6.645 -23.416 2.586 1.00 76.38 89 ALA A N 1
ATOM 646 C CA . ALA A 1 89 ? -7.262 -22.223 2.015 1.00 76.38 89 ALA A CA 1
ATOM 647 C C . ALA A 1 89 ? -6.441 -21.646 0.844 1.00 76.38 89 ALA A C 1
ATOM 649 O O . ALA A 1 89 ? -7.001 -21.261 -0.186 1.00 76.38 89 ALA A O 1
ATOM 650 N N . SER A 1 90 ? -5.111 -21.645 0.978 1.00 80.44 90 SER A N 1
ATOM 651 C CA . SER A 1 90 ? -4.184 -21.258 -0.092 1.00 80.44 90 SER A CA 1
ATOM 652 C C . SER A 1 90 ? -4.268 -22.215 -1.288 1.00 80.44 90 SER A C 1
ATOM 654 O O . SER A 1 90 ? -4.311 -21.769 -2.434 1.00 80.44 90 SER A O 1
ATOM 656 N N . ASP A 1 91 ? -4.381 -23.523 -1.037 1.00 82.62 91 ASP A N 1
ATOM 657 C CA . ASP A 1 91 ? -4.543 -24.535 -2.087 1.00 82.62 91 ASP A CA 1
ATOM 658 C C . ASP A 1 91 ? -5.859 -24.351 -2.860 1.00 82.62 91 ASP A C 1
ATOM 660 O O . ASP A 1 91 ? -5.882 -24.442 -4.090 1.00 82.62 91 ASP A O 1
ATOM 664 N N . ILE A 1 92 ? -6.961 -24.035 -2.168 1.00 84.19 92 ILE A N 1
ATOM 665 C CA . ILE A 1 92 ? -8.232 -23.706 -2.827 1.00 84.19 92 ILE A CA 1
ATOM 666 C C . ILE A 1 92 ? -8.078 -22.468 -3.717 1.00 84.19 92 ILE A C 1
ATOM 668 O O . ILE A 1 92 ? -8.535 -22.493 -4.860 1.00 84.19 92 ILE A O 1
ATOM 672 N N . LEU A 1 93 ? -7.401 -21.415 -3.249 1.00 85.25 93 LEU A N 1
ATOM 673 C CA . LEU A 1 93 ? -7.134 -20.227 -4.067 1.00 85.25 93 LEU A CA 1
ATOM 674 C C . LEU A 1 93 ? -6.245 -20.525 -5.279 1.00 85.25 93 LEU A C 1
ATOM 676 O O . LEU A 1 93 ? -6.464 -19.964 -6.356 1.00 85.25 93 LEU A O 1
ATOM 680 N N . ALA A 1 94 ? -5.283 -21.439 -5.149 1.00 83.75 94 ALA A N 1
ATOM 681 C CA . ALA A 1 94 ? -4.463 -21.899 -6.266 1.00 83.75 94 ALA A CA 1
ATOM 682 C C . ALA A 1 94 ? -5.303 -22.590 -7.361 1.00 83.75 94 ALA A C 1
ATOM 684 O O . ALA A 1 94 ? -5.018 -22.443 -8.553 1.00 83.75 94 ALA A O 1
ATOM 685 N N . GLU A 1 95 ? -6.383 -23.282 -6.981 1.00 83.81 95 GLU A N 1
ATOM 686 C CA . GLU A 1 95 ? -7.337 -23.899 -7.917 1.00 83.81 95 GLU A CA 1
ATOM 687 C C . GLU A 1 95 ? -8.360 -22.913 -8.518 1.00 83.81 95 GLU A C 1
ATOM 689 O O . GLU A 1 95 ? -9.082 -23.253 -9.462 1.00 83.81 95 GLU A O 1
ATOM 694 N N . ILE A 1 96 ? -8.391 -21.667 -8.040 1.00 82.62 96 ILE A N 1
ATOM 695 C CA . ILE A 1 96 ? -9.184 -20.556 -8.591 1.00 82.62 96 ILE A CA 1
ATOM 696 C C . ILE A 1 96 ? -8.241 -19.570 -9.309 1.00 82.62 96 ILE A C 1
ATOM 698 O O . ILE A 1 96 ? -8.270 -18.361 -9.108 1.00 82.62 96 ILE A O 1
ATOM 702 N N . GLY A 1 97 ? -7.363 -20.106 -10.158 1.00 77.62 97 GLY A N 1
ATOM 703 C CA . GLY A 1 97 ? -6.436 -19.330 -10.985 1.00 77.62 97 GLY A CA 1
ATOM 704 C C . GLY A 1 97 ? -6.851 -19.209 -12.457 1.00 77.62 97 GLY A C 1
ATOM 705 O O . GLY A 1 97 ? -7.774 -19.895 -12.915 1.00 77.62 97 GLY A O 1
ATOM 706 N N . PRO A 1 98 ? -6.147 -18.372 -13.242 1.00 72.69 98 PRO A N 1
ATOM 707 C CA . PRO A 1 98 ? -6.289 -18.341 -14.695 1.00 72.69 98 PRO A CA 1
ATOM 708 C C . PRO A 1 98 ? -6.155 -19.749 -15.300 1.00 72.69 98 PRO A C 1
ATOM 710 O O . PRO A 1 98 ? -5.305 -20.532 -14.882 1.00 72.69 98 PRO A O 1
ATOM 713 N N . ALA A 1 99 ? -7.004 -20.082 -16.277 1.00 71.75 99 ALA A N 1
ATOM 714 C CA . ALA A 1 99 ? -7.055 -21.400 -16.931 1.00 71.75 99 ALA A CA 1
ATOM 715 C C . ALA A 1 99 ? -7.397 -22.605 -16.019 1.00 71.75 99 ALA A C 1
ATOM 717 O O . ALA A 1 99 ? -7.262 -23.756 -16.442 1.00 71.75 99 ALA A O 1
ATOM 718 N N . LYS A 1 100 ? -7.896 -22.369 -14.796 1.00 81.94 100 LYS A N 1
ATOM 719 C CA . LYS A 1 100 ? -8.438 -23.411 -13.911 1.00 81.94 100 LYS A CA 1
ATOM 720 C C . LYS A 1 100 ? -9.975 -23.458 -13.945 1.00 81.94 100 LYS A C 1
ATOM 722 O O . LYS A 1 100 ? -10.620 -22.442 -14.221 1.00 81.94 100 LYS A O 1
ATOM 727 N N . PRO A 1 101 ? -10.598 -24.605 -13.606 1.00 79.50 101 PRO A N 1
ATOM 728 C CA . PRO A 1 101 ? -12.057 -24.730 -13.566 1.00 79.50 101 PRO A CA 1
ATOM 729 C C . PRO A 1 101 ? -12.728 -23.781 -12.567 1.00 79.50 101 PRO A C 1
ATOM 731 O O . PRO A 1 101 ? -13.862 -23.365 -12.808 1.00 79.50 101 PRO A O 1
ATOM 734 N N . GLY A 1 102 ? -12.043 -23.417 -11.473 1.00 84.50 102 GLY A N 1
ATOM 735 C CA . GLY A 1 102 ? -12.588 -22.577 -10.403 1.00 84.50 102 GLY A CA 1
ATOM 736 C C . GLY A 1 102 ? -13.114 -21.227 -10.891 1.00 84.50 102 GLY A C 1
ATOM 737 O O . GLY A 1 102 ? -14.245 -20.865 -10.575 1.00 84.50 102 GLY A O 1
ATOM 738 N N . VAL A 1 103 ? -12.363 -20.530 -11.750 1.00 85.75 103 VAL A N 1
ATOM 739 C CA . VAL A 1 103 ? -12.781 -19.236 -12.327 1.00 85.75 103 VAL A CA 1
ATOM 740 C C . VAL A 1 103 ? -14.060 -19.384 -13.161 1.00 85.75 103 VAL A C 1
ATOM 742 O O . VAL A 1 103 ? -14.968 -18.560 -13.061 1.00 85.75 103 VAL A O 1
ATOM 745 N N . ALA A 1 104 ? -14.193 -20.476 -13.921 1.00 85.44 104 ALA A N 1
ATOM 746 C CA . ALA A 1 104 ? -15.409 -20.757 -14.683 1.00 85.44 104 ALA A CA 1
ATOM 747 C C . ALA A 1 104 ? -16.619 -21.044 -13.773 1.00 85.44 104 ALA A C 1
ATOM 749 O O . ALA A 1 104 ? -17.732 -20.620 -14.089 1.00 85.44 104 ALA A O 1
ATOM 750 N N . ARG A 1 105 ? -16.420 -21.717 -12.626 1.00 88.12 105 ARG A N 1
ATOM 751 C CA . ARG A 1 105 ? -17.485 -21.917 -11.623 1.00 88.12 105 ARG A CA 1
ATOM 752 C C . ARG A 1 105 ? -17.949 -20.572 -11.047 1.00 88.12 105 ARG A C 1
ATOM 754 O O . ARG A 1 105 ? -19.152 -20.343 -10.950 1.00 88.12 105 ARG A O 1
ATOM 761 N N . LEU A 1 106 ? -17.024 -19.666 -10.720 1.00 90.12 106 LEU A N 1
ATOM 762 C CA . LEU A 1 106 ? -17.372 -18.322 -10.241 1.00 90.12 106 LEU A CA 1
ATOM 763 C C . LEU A 1 106 ? -18.134 -17.518 -11.301 1.00 90.12 106 LEU A C 1
ATOM 765 O O . LEU A 1 106 ? -19.128 -16.869 -10.982 1.00 90.12 106 LEU A O 1
ATOM 769 N N . ALA A 1 107 ? -17.740 -17.626 -12.572 1.00 88.88 107 ALA A N 1
ATOM 770 C CA . ALA A 1 107 ? -18.445 -16.973 -13.671 1.00 88.88 107 ALA A CA 1
ATOM 771 C C . ALA A 1 107 ? -19.889 -17.470 -13.832 1.00 88.88 107 ALA A C 1
ATOM 773 O O . ALA A 1 107 ? -20.776 -16.664 -14.108 1.00 88.88 107 ALA A O 1
ATOM 774 N N . GLU A 1 108 ? -20.163 -18.763 -13.624 1.00 90.00 108 GLU A N 1
ATOM 775 C CA . GLU A 1 108 ? -21.537 -19.290 -13.631 1.00 90.00 108 GLU A CA 1
ATOM 776 C C . GLU A 1 108 ? -22.400 -18.709 -12.498 1.00 90.00 108 GLU A C 1
ATOM 778 O O . GLU A 1 108 ? -23.600 -18.512 -12.688 1.00 90.00 108 GLU A O 1
ATOM 783 N N . ILE A 1 109 ? -21.799 -18.418 -11.339 1.00 90.50 109 ILE A N 1
ATOM 784 C CA . ILE A 1 109 ? -22.486 -17.821 -10.185 1.00 90.50 109 ILE A CA 1
ATOM 785 C C . ILE A 1 109 ? -22.798 -16.348 -10.448 1.00 90.50 109 ILE A C 1
ATOM 787 O O . ILE A 1 109 ? -23.945 -15.940 -10.288 1.00 90.50 109 ILE A O 1
ATOM 791 N N . VAL A 1 110 ? -21.809 -15.563 -10.889 1.00 90.88 110 VAL A N 1
ATOM 792 C CA . VAL A 1 110 ? -21.983 -14.123 -11.161 1.00 90.88 110 VAL A CA 1
ATOM 793 C C . VAL A 1 110 ? -22.982 -13.883 -12.298 1.00 90.88 110 VAL A C 1
ATOM 795 O O . VAL A 1 110 ? -23.771 -12.945 -12.240 1.00 90.88 110 VAL A O 1
ATOM 798 N N . ASN A 1 111 ? -23.017 -14.766 -13.301 1.00 90.31 111 ASN A N 1
ATOM 799 C CA . ASN A 1 111 ? -23.975 -14.684 -14.408 1.00 90.31 111 ASN A CA 1
ATOM 800 C C . ASN A 1 111 ? -25.405 -15.090 -14.041 1.00 90.31 111 ASN A C 1
ATOM 802 O O . ASN A 1 111 ? -26.328 -14.902 -14.838 1.00 90.31 111 ASN A O 1
ATOM 806 N N . LYS A 1 112 ? -25.620 -15.685 -12.865 1.00 90.62 112 LYS A N 1
ATOM 807 C CA . LYS A 1 112 ? -26.948 -16.114 -12.442 1.00 90.62 112 LYS A CA 1
ATOM 808 C C . LYS A 1 112 ? -27.719 -14.909 -11.884 1.00 90.62 112 LYS A C 1
ATOM 810 O O . LYS A 1 112 ? -27.288 -14.336 -10.886 1.00 90.62 112 LYS A O 1
ATOM 815 N N . PRO A 1 113 ? -28.896 -14.553 -12.438 1.00 90.12 113 PRO A N 1
ATOM 816 C CA . PRO A 1 113 ? -29.721 -13.499 -11.858 1.00 90.12 113 PRO A CA 1
ATOM 817 C C . PRO A 1 113 ? -30.091 -13.838 -10.414 1.00 90.12 113 PRO A C 1
ATOM 819 O O . PRO A 1 113 ? -30.473 -14.978 -10.128 1.00 90.12 113 PRO A O 1
ATOM 822 N N . PHE A 1 114 ? -30.020 -12.857 -9.518 1.00 91.00 114 PHE A N 1
ATOM 823 C CA . PHE A 1 114 ? -30.314 -13.042 -8.099 1.00 91.00 114 PHE A CA 1
ATOM 824 C C . PHE A 1 114 ? -31.432 -12.126 -7.591 1.00 91.00 114 PHE A C 1
ATOM 826 O O . PHE A 1 114 ? -31.838 -11.181 -8.264 1.00 91.00 114 PHE A O 1
ATOM 833 N N . SER A 1 115 ? -32.011 -12.474 -6.439 1.00 88.88 115 SER A N 1
ATOM 834 C CA . SER A 1 115 ? -33.078 -11.708 -5.783 1.00 88.88 115 SER A CA 1
ATOM 835 C C . SER A 1 115 ? -33.170 -12.047 -4.293 1.00 88.88 115 SER A C 1
ATOM 837 O O . SER A 1 115 ? -32.877 -13.168 -3.877 1.00 88.88 115 SER A O 1
ATOM 839 N N . THR A 1 116 ? -33.659 -11.100 -3.496 1.00 83.31 116 THR A N 1
ATOM 840 C CA . THR A 1 116 ? -34.071 -11.269 -2.089 1.00 83.31 116 THR A CA 1
ATOM 841 C C . THR A 1 116 ? -35.374 -12.067 -1.911 1.00 83.31 116 THR A C 1
ATOM 843 O O . THR A 1 116 ? -35.786 -12.339 -0.782 1.00 83.31 116 THR A O 1
ATOM 846 N N . MET A 1 117 ? -36.058 -12.415 -3.010 1.00 73.31 117 MET A N 1
ATOM 847 C CA . MET A 1 117 ? -37.272 -13.246 -3.051 1.00 73.31 117 MET A CA 1
ATOM 848 C C . MET A 1 117 ? -37.069 -14.509 -3.889 1.00 73.31 117 MET A C 1
ATOM 850 O O . MET A 1 117 ? -37.961 -14.915 -4.635 1.00 73.31 117 MET A O 1
ATOM 854 N N . ALA A 1 118 ? -35.896 -15.136 -3.833 1.00 61.06 118 ALA A N 1
ATOM 855 C CA . ALA A 1 118 ? -35.604 -16.298 -4.673 1.00 61.06 118 ALA A CA 1
ATOM 856 C C . ALA A 1 118 ? -36.567 -17.483 -4.450 1.00 61.06 118 ALA A C 1
ATOM 858 O O . ALA A 1 118 ? -36.775 -18.272 -5.368 1.00 61.06 118 ALA A O 1
ATOM 859 N N . ARG A 1 119 ? -37.255 -17.577 -3.301 1.00 65.56 119 ARG A N 1
ATOM 860 C CA . ARG A 1 119 ? -38.353 -18.546 -3.113 1.00 65.56 119 ARG A CA 1
ATOM 861 C C . ARG A 1 119 ? -39.565 -18.303 -4.014 1.00 65.56 119 ARG A C 1
ATOM 863 O O . ARG A 1 119 ? -40.202 -19.264 -4.433 1.00 65.56 119 ARG A O 1
ATOM 870 N N . ALA A 1 120 ? -39.866 -17.047 -4.341 1.00 65.12 120 ALA A N 1
ATOM 871 C CA . ALA A 1 120 ? -40.895 -16.706 -5.325 1.00 65.12 120 ALA A CA 1
ATOM 872 C C . ALA A 1 120 ? -40.414 -16.949 -6.769 1.00 65.12 120 ALA A C 1
ATOM 874 O O . ALA A 1 120 ? -41.230 -17.112 -7.674 1.00 65.12 120 ALA A O 1
ATOM 875 N N . TRP A 1 121 ? -39.094 -17.019 -6.983 1.00 74.31 121 TRP A N 1
ATOM 876 C CA . TRP A 1 121 ? -38.461 -17.148 -8.297 1.00 74.31 121 TRP A CA 1
ATOM 877 C C . TRP A 1 121 ? -37.385 -18.249 -8.293 1.00 74.31 121 TRP A C 1
ATOM 879 O O . TRP A 1 121 ? -36.196 -17.933 -8.291 1.00 74.31 121 TRP A O 1
ATOM 889 N N . PRO A 1 122 ? -37.762 -19.543 -8.360 1.00 70.62 122 PRO A N 1
ATOM 890 C CA . PRO A 1 122 ? -36.841 -20.675 -8.157 1.00 70.62 122 PRO A CA 1
ATOM 891 C C . PRO A 1 122 ? -35.664 -20.754 -9.143 1.00 70.62 122 PRO A C 1
ATOM 893 O O . PRO A 1 122 ? -34.713 -21.502 -8.935 1.00 70.62 122 PRO A O 1
ATOM 896 N N . HIS A 1 123 ? -35.737 -20.012 -10.250 1.00 80.06 123 HIS A N 1
ATOM 897 C CA . HIS A 1 123 ? -34.685 -19.916 -11.257 1.00 80.06 123 HIS A CA 1
ATOM 898 C C . HIS A 1 123 ? -33.627 -18.848 -10.936 1.00 80.06 123 HIS A C 1
ATOM 900 O O . HIS A 1 123 ? -32.595 -18.832 -11.610 1.00 80.06 123 HIS A O 1
ATOM 906 N N . LYS A 1 124 ? -33.867 -17.973 -9.948 1.00 84.44 124 LYS A N 1
ATOM 907 C CA . LYS A 1 124 ? -32.928 -16.952 -9.466 1.00 84.44 124 LYS A CA 1
ATOM 908 C C . LYS A 1 124 ? -32.136 -17.464 -8.263 1.00 84.44 124 LYS A C 1
ATOM 910 O O . LYS A 1 124 ? -32.630 -18.266 -7.473 1.00 84.44 124 LYS A O 1
ATOM 915 N N . LEU A 1 125 ? -30.903 -16.992 -8.120 1.00 86.56 125 LEU A N 1
ATOM 916 C CA . LEU A 1 125 ? -30.082 -17.265 -6.943 1.00 86.56 125 LEU A CA 1
ATOM 917 C C . LEU A 1 125 ? -30.541 -16.371 -5.766 1.00 86.56 125 LEU A C 1
ATOM 919 O O . LEU A 1 125 ? -30.807 -15.187 -5.978 1.00 86.56 125 LEU A O 1
ATOM 923 N N . PRO A 1 126 ? -30.651 -16.876 -4.524 1.00 87.25 126 PRO A N 1
ATOM 924 C CA . PRO A 1 126 ? -30.931 -16.021 -3.371 1.00 87.25 126 PRO A CA 1
ATOM 925 C C . PRO A 1 126 ? -29.799 -15.013 -3.159 1.00 87.25 126 PRO A C 1
ATOM 927 O O . PRO A 1 126 ? -28.640 -15.414 -3.092 1.00 87.25 126 PRO A O 1
ATOM 930 N N . PHE A 1 127 ? -30.114 -13.724 -3.022 1.00 90.06 127 PHE A N 1
ATOM 931 C CA . PHE A 1 127 ? -29.103 -12.684 -2.795 1.00 90.06 127 PHE A CA 1
ATOM 932 C C . PHE A 1 127 ? -28.284 -12.967 -1.526 1.00 90.06 127 PHE A C 1
ATOM 934 O O . PHE A 1 127 ? -27.060 -13.057 -1.592 1.00 90.06 127 PHE A O 1
ATOM 941 N N . GLN A 1 128 ? -28.964 -13.222 -0.401 1.00 87.31 128 GLN A N 1
ATOM 942 C CA . GLN A 1 128 ? -28.344 -13.425 0.913 1.00 87.31 128 GLN A CA 1
ATOM 943 C C . GLN A 1 128 ? -27.459 -14.678 0.990 1.00 87.31 128 GLN A C 1
ATOM 945 O O . GLN A 1 128 ? -26.461 -14.670 1.697 1.00 87.31 128 GLN A O 1
ATOM 950 N N . ARG A 1 129 ? -27.812 -15.759 0.276 1.00 81.94 129 ARG A N 1
ATOM 951 C CA . ARG A 1 129 ? -27.082 -17.051 0.296 1.00 81.94 129 ARG A CA 1
ATOM 952 C C . ARG A 1 129 ? -26.214 -17.288 -0.945 1.00 81.94 129 ARG A C 1
ATOM 954 O O . ARG A 1 129 ? -25.593 -18.338 -1.078 1.00 81.94 129 ARG A O 1
ATOM 961 N N . GLY A 1 130 ? -26.241 -16.348 -1.881 1.00 87.94 130 GLY A N 1
ATOM 962 C CA . GLY A 1 130 ? -25.605 -16.439 -3.184 1.00 87.94 130 GLY A CA 1
ATOM 963 C C . GLY A 1 130 ? -24.602 -15.317 -3.357 1.00 87.94 130 GLY A C 1
ATOM 964 O O . GLY A 1 130 ? -23.489 -15.400 -2.849 1.00 87.94 130 GLY A O 1
ATOM 965 N N . PHE A 1 131 ? -25.009 -14.254 -4.052 1.00 91.12 131 PHE A N 1
ATOM 966 C CA . PHE A 1 131 ? -24.117 -13.139 -4.367 1.00 91.12 131 PHE A CA 1
ATOM 967 C C . PHE A 1 131 ? -23.479 -12.508 -3.120 1.00 91.12 131 PHE A C 1
ATOM 969 O O . PHE A 1 131 ? -22.290 -12.212 -3.137 1.00 91.12 131 PHE A O 1
ATOM 976 N N . LEU A 1 132 ? -24.220 -12.377 -2.014 1.00 90.62 132 LEU A N 1
ATOM 977 C CA . LEU A 1 132 ? -23.657 -11.826 -0.783 1.00 90.62 132 LEU A CA 1
ATOM 978 C C . LEU A 1 132 ? -22.575 -12.737 -0.182 1.00 90.62 132 LEU A C 1
ATOM 980 O O . LEU A 1 132 ? -21.509 -12.255 0.174 1.00 90.62 132 LEU A O 1
ATOM 984 N N . VAL A 1 133 ? -22.788 -14.056 -0.152 1.00 88.62 133 VAL A N 1
ATOM 985 C CA . VAL A 1 133 ? -21.774 -15.032 0.304 1.00 88.62 133 VAL A CA 1
ATOM 986 C C . VAL A 1 133 ? -20.543 -15.018 -0.606 1.00 88.62 133 VAL A C 1
ATOM 988 O O . VAL A 1 133 ? -19.415 -15.124 -0.131 1.00 88.62 133 VAL A O 1
ATOM 991 N N . PHE A 1 134 ? -20.748 -14.848 -1.913 1.00 91.44 134 PHE A N 1
ATOM 992 C CA . PHE A 1 134 ? -19.660 -14.664 -2.868 1.00 91.44 134 PHE A CA 1
ATOM 993 C C . PHE A 1 134 ? -18.848 -13.390 -2.576 1.00 91.44 134 PHE A C 1
ATOM 995 O O . PHE A 1 134 ? -17.621 -13.457 -2.523 1.00 91.44 134 PHE A O 1
ATOM 1002 N N . ALA A 1 135 ? -19.518 -12.262 -2.317 1.00 92.69 135 ALA A N 1
ATOM 1003 C CA . ALA A 1 135 ? -18.870 -11.012 -1.919 1.00 92.69 135 ALA A CA 1
ATOM 1004 C C . ALA A 1 135 ? -18.095 -11.162 -0.599 1.00 92.69 135 ALA A C 1
ATOM 1006 O O . ALA A 1 135 ? -16.969 -10.683 -0.492 1.00 92.69 135 ALA A O 1
ATOM 1007 N N . MET A 1 136 ? -18.652 -11.878 0.381 1.00 90.25 136 MET A N 1
ATOM 1008 C CA . MET A 1 136 ? -17.976 -12.175 1.649 1.00 90.25 136 MET A CA 1
ATOM 1009 C C . MET A 1 136 ? -16.702 -12.997 1.441 1.00 90.25 136 MET A C 1
ATOM 1011 O O . MET A 1 136 ? -15.664 -12.670 2.002 1.00 90.25 136 MET A O 1
ATOM 1015 N N . TYR A 1 137 ? -16.736 -14.022 0.585 1.00 90.00 137 TYR A N 1
ATOM 1016 C CA . TYR A 1 137 ? -15.531 -14.801 0.293 1.00 90.00 137 TYR A CA 1
ATOM 1017 C C . TYR A 1 137 ? -14.450 -13.956 -0.400 1.00 90.00 137 TYR A C 1
ATOM 1019 O O . TYR A 1 137 ? -13.293 -13.979 0.013 1.00 90.00 137 TYR A O 1
ATOM 1027 N N . LEU A 1 138 ? -14.826 -13.177 -1.422 1.00 91.56 138 LEU A N 1
ATOM 1028 C CA . LEU A 1 138 ? -13.903 -12.308 -2.168 1.00 91.56 138 LEU A CA 1
ATOM 1029 C C . LEU A 1 138 ? -13.216 -11.251 -1.306 1.00 91.56 138 LEU A C 1
ATOM 1031 O O . LEU A 1 138 ? -12.109 -10.833 -1.625 1.00 91.56 138 LEU A O 1
ATOM 1035 N N . THR A 1 139 ? -13.894 -10.815 -0.250 1.00 90.75 139 THR A N 1
ATOM 1036 C CA . THR A 1 139 ? -13.425 -9.780 0.677 1.00 90.75 139 THR A CA 1
ATOM 1037 C C . THR A 1 139 ? -12.923 -10.378 1.987 1.00 90.75 139 THR A C 1
ATOM 1039 O O . THR A 1 139 ? -12.841 -9.676 2.990 1.00 90.75 139 THR A O 1
ATOM 1042 N N . SER A 1 140 ? -12.651 -11.683 2.017 1.00 88.12 140 SER A N 1
ATOM 1043 C CA . SER A 1 140 ? -12.112 -12.348 3.202 1.00 88.12 140 SER A CA 1
ATOM 1044 C C . SER A 1 140 ? -10.620 -12.048 3.372 1.00 88.12 140 SER A C 1
ATOM 1046 O O . SER A 1 140 ? -9.910 -11.802 2.394 1.00 88.12 140 SER A O 1
ATOM 1048 N N . ASP A 1 141 ? -10.121 -12.104 4.605 1.00 82.62 141 ASP A N 1
ATOM 1049 C CA . ASP A 1 141 ? -8.725 -11.820 4.946 1.00 82.62 141 ASP A CA 1
ATOM 1050 C C . ASP A 1 141 ? -7.758 -12.752 4.198 1.00 82.62 141 ASP A C 1
ATOM 1052 O O . ASP A 1 141 ? -6.666 -12.330 3.822 1.00 82.62 141 ASP A O 1
ATOM 1056 N N . ILE A 1 142 ? -8.160 -14.001 3.928 1.00 82.31 142 ILE A N 1
ATOM 1057 C CA . ILE A 1 142 ? -7.346 -14.962 3.165 1.00 82.31 142 ILE A CA 1
ATOM 1058 C C . ILE A 1 142 ? -7.213 -14.549 1.694 1.00 82.31 142 ILE A C 1
ATOM 1060 O O . ILE A 1 142 ? -6.150 -14.740 1.105 1.00 82.31 142 ILE A O 1
ATOM 1064 N N . VAL A 1 143 ? -8.266 -13.985 1.094 1.00 85.81 143 VAL A N 1
ATOM 1065 C CA . VAL A 1 143 ? -8.229 -13.511 -0.299 1.00 85.81 143 VAL A CA 1
ATOM 1066 C C . VAL A 1 143 ? -7.475 -12.187 -0.389 1.00 85.81 143 VAL A C 1
ATOM 1068 O O . VAL A 1 143 ? -6.565 -12.066 -1.208 1.00 85.81 143 VAL A O 1
ATOM 1071 N N . ASN A 1 144 ? -7.802 -11.227 0.480 1.00 80.00 144 ASN A N 1
ATOM 1072 C CA . ASN A 1 144 ? -7.215 -9.887 0.463 1.00 80.00 144 ASN A CA 1
ATOM 1073 C C . ASN A 1 144 ? -5.708 -9.900 0.761 1.00 80.00 144 ASN A C 1
ATOM 1075 O O . ASN A 1 144 ? -4.957 -9.166 0.125 1.00 80.00 144 ASN A O 1
ATOM 1079 N N . ASN A 1 145 ? -5.247 -10.765 1.672 1.00 77.31 145 ASN A N 1
ATOM 1080 C CA . ASN A 1 145 ? -3.828 -10.875 2.029 1.00 77.31 145 ASN A CA 1
ATOM 1081 C C . ASN A 1 145 ? -3.084 -11.975 1.245 1.00 77.31 145 ASN A C 1
ATOM 1083 O O . ASN A 1 145 ? -1.971 -12.355 1.614 1.00 77.31 145 ASN A O 1
ATOM 1087 N N . SER A 1 146 ? -3.682 -12.525 0.181 1.00 80.50 146 SER A N 1
ATOM 1088 C CA . SER A 1 146 ? -3.074 -13.615 -0.585 1.00 80.50 146 SER A CA 1
ATOM 1089 C C . SER A 1 146 ? -1.868 -13.154 -1.406 1.00 80.50 146 SER A C 1
ATOM 1091 O O . SER A 1 146 ? -1.912 -12.144 -2.105 1.00 80.50 146 SER A O 1
ATOM 1093 N N . HIS A 1 147 ? -0.812 -13.971 -1.430 1.00 73.31 147 HIS A N 1
ATOM 1094 C CA . HIS A 1 147 ? 0.327 -13.781 -2.335 1.00 73.31 147 HIS A CA 1
ATOM 1095 C C . HIS A 1 147 ? 0.019 -14.183 -3.790 1.00 73.31 147 HIS A C 1
ATOM 1097 O O . HIS A 1 147 ? 0.778 -13.848 -4.699 1.00 73.31 147 HIS A O 1
ATOM 1103 N N . LEU A 1 148 ? -1.092 -14.887 -4.043 1.00 77.12 148 LEU A N 1
ATOM 1104 C CA . LEU A 1 148 ? -1.509 -15.320 -5.381 1.00 77.12 148 LEU A CA 1
ATOM 1105 C C . LEU A 1 148 ? -2.259 -14.197 -6.116 1.00 77.12 148 LEU A C 1
ATOM 1107 O O . LEU A 1 148 ? -3.403 -14.366 -6.540 1.00 77.12 148 LEU A O 1
ATOM 1111 N N . VAL A 1 149 ? -1.606 -13.043 -6.283 1.00 76.94 149 VAL A N 1
ATOM 1112 C CA . VAL A 1 149 ? -2.210 -11.807 -6.822 1.00 76.94 149 VAL A CA 1
ATOM 1113 C C . VAL A 1 149 ? -2.887 -12.036 -8.178 1.00 76.94 149 VAL A C 1
ATOM 1115 O O . VAL A 1 149 ? -3.999 -11.562 -8.407 1.00 76.94 149 VAL A O 1
ATOM 1118 N N . MET A 1 150 ? -2.272 -12.825 -9.066 1.00 76.81 150 MET A N 1
ATOM 1119 C CA . MET A 1 150 ? -2.854 -13.161 -10.374 1.00 76.81 150 MET A CA 1
ATOM 1120 C C . MET A 1 150 ? -4.180 -13.929 -10.260 1.00 76.81 150 MET A C 1
ATOM 1122 O O . MET A 1 150 ? -5.091 -13.696 -11.055 1.00 76.81 150 MET A O 1
ATOM 1126 N N . ASN A 1 151 ? -4.307 -14.821 -9.276 1.00 84.94 151 ASN A N 1
ATOM 1127 C CA . ASN A 1 151 ? -5.519 -15.611 -9.059 1.00 84.94 151 ASN A CA 1
ATOM 1128 C C . ASN A 1 151 ? -6.636 -14.734 -8.500 1.00 84.94 151 ASN A C 1
ATOM 1130 O O . ASN A 1 151 ? -7.747 -14.741 -9.027 1.00 84.94 151 ASN A O 1
ATOM 1134 N N . VAL A 1 152 ? -6.320 -13.911 -7.498 1.00 86.69 152 VAL A N 1
ATOM 1135 C CA . VAL A 1 152 ? -7.267 -12.942 -6.932 1.00 86.69 152 VAL A CA 1
ATOM 1136 C C . VAL A 1 152 ? -7.769 -11.990 -8.022 1.00 86.69 152 VAL A C 1
ATOM 1138 O O . VAL A 1 152 ? -8.977 -11.818 -8.190 1.00 86.69 152 VAL A O 1
ATOM 1141 N N . ASN A 1 153 ? -6.868 -11.449 -8.846 1.00 85.94 153 ASN A N 1
ATOM 1142 C CA . ASN A 1 153 ? -7.238 -10.587 -9.969 1.00 85.94 153 ASN A CA 1
ATOM 1143 C C . ASN A 1 153 ? -8.131 -11.306 -10.990 1.00 85.94 153 ASN A C 1
ATOM 1145 O O . ASN A 1 153 ? -9.061 -10.694 -11.512 1.00 85.94 153 ASN A O 1
ATOM 1149 N N . ALA A 1 154 ? -7.918 -12.602 -11.239 1.00 85.00 154 ALA A N 1
ATOM 1150 C CA . ALA A 1 154 ? -8.795 -13.387 -12.106 1.00 85.00 154 ALA A CA 1
ATOM 1151 C C . ALA A 1 154 ? -10.224 -13.493 -11.546 1.00 85.00 154 ALA A C 1
ATOM 1153 O O . ALA A 1 154 ? -11.185 -13.421 -12.310 1.00 85.00 154 ALA A O 1
ATOM 1154 N N . MET A 1 155 ? -10.388 -13.611 -10.225 1.00 91.12 155 MET A N 1
ATOM 1155 C CA . MET A 1 155 ? -11.710 -13.634 -9.592 1.00 91.12 155 MET A CA 1
ATOM 1156 C C . MET A 1 155 ? -12.436 -12.289 -9.727 1.00 91.12 155 MET A C 1
ATOM 1158 O O . MET A 1 155 ? -13.610 -12.255 -10.095 1.00 91.12 155 MET A O 1
ATOM 1162 N N . TYR A 1 156 ? -11.738 -11.176 -9.494 1.00 92.19 156 TYR A N 1
ATOM 1163 C CA . TYR A 1 156 ? -12.288 -9.831 -9.692 1.00 92.19 156 TYR A CA 1
ATOM 1164 C C . TYR A 1 156 ? -12.561 -9.530 -11.179 1.00 92.19 156 TYR A C 1
ATOM 1166 O O . TYR A 1 156 ? -13.552 -8.876 -11.508 1.00 92.19 156 TYR A O 1
ATOM 1174 N N . ALA A 1 157 ? -11.769 -10.083 -12.102 1.00 88.75 157 ALA A N 1
ATOM 1175 C CA . ALA A 1 157 ? -12.017 -9.976 -13.541 1.00 88.75 157 ALA A CA 1
ATOM 1176 C C . ALA A 1 157 ? -13.326 -10.663 -13.969 1.00 88.75 157 ALA A C 1
ATOM 1178 O O . ALA A 1 157 ? -13.982 -10.194 -14.898 1.00 88.75 157 ALA A O 1
ATOM 1179 N N . VAL A 1 158 ? -13.763 -11.721 -13.271 1.00 91.69 158 VAL A N 1
ATOM 1180 C CA . VAL A 1 158 ? -15.084 -12.336 -13.504 1.00 91.69 158 VAL A CA 1
ATOM 1181 C C . VAL A 1 158 ? -16.217 -11.354 -13.203 1.00 91.69 158 VAL A C 1
ATOM 1183 O O . VAL A 1 158 ? -17.179 -11.294 -13.971 1.00 91.69 158 VAL A O 1
ATOM 1186 N N . LEU A 1 159 ? -16.116 -10.572 -12.124 1.00 93.50 159 LEU A N 1
ATOM 1187 C CA . LEU A 1 159 ? -17.088 -9.516 -11.815 1.00 93.50 159 LEU A CA 1
ATOM 1188 C C . LEU A 1 159 ? -17.066 -8.411 -12.870 1.00 93.50 159 LEU A C 1
ATOM 1190 O O . LEU A 1 159 ? -18.122 -7.987 -13.338 1.00 93.50 159 LEU A O 1
ATOM 1194 N N . HIS A 1 160 ? -15.868 -7.984 -13.268 1.00 93.19 160 HIS A N 1
ATOM 1195 C CA . HIS A 1 160 ? -15.678 -6.931 -14.261 1.00 93.19 160 HIS A CA 1
ATOM 1196 C C . HIS A 1 160 ? -16.216 -7.311 -15.650 1.00 93.19 160 HIS A C 1
ATOM 1198 O O . HIS A 1 160 ? -16.750 -6.473 -16.372 1.00 93.19 160 HIS A O 1
ATOM 1204 N N . ALA A 1 161 ? -16.124 -8.590 -16.019 1.00 91.06 161 ALA A N 1
ATOM 1205 C CA . ALA A 1 161 ? -16.674 -9.102 -17.270 1.00 91.06 161 ALA A CA 1
ATOM 1206 C C . ALA A 1 161 ? -18.212 -9.210 -17.263 1.00 91.06 161 ALA A C 1
ATOM 1208 O O . ALA A 1 161 ? -18.819 -9.257 -18.330 1.00 91.06 161 ALA A O 1
ATOM 1209 N N . ASN A 1 162 ? -18.853 -9.261 -16.088 1.00 91.25 162 ASN A N 1
ATOM 1210 C CA . ASN A 1 162 ? -20.280 -9.564 -15.948 1.00 91.25 162 ASN A CA 1
ATOM 1211 C C . ASN A 1 162 ? -20.986 -8.532 -15.055 1.00 91.25 162 ASN A C 1
ATOM 1213 O O . ASN A 1 162 ? -21.366 -8.828 -13.930 1.00 91.25 162 ASN A O 1
ATOM 1217 N N . LEU A 1 163 ? -21.218 -7.324 -15.566 1.00 93.56 163 LEU A N 1
ATOM 1218 C CA . LEU A 1 163 ? -21.631 -6.145 -14.781 1.00 93.56 163 LEU A CA 1
ATOM 1219 C C . LEU A 1 163 ? -23.093 -6.158 -14.278 1.00 93.56 163 LEU A C 1
ATOM 1221 O O . LEU A 1 163 ? -23.518 -5.243 -13.578 1.00 93.56 163 LEU A O 1
ATOM 1225 N N . ALA A 1 164 ? -23.876 -7.199 -14.589 1.00 92.94 164 ALA A N 1
ATOM 1226 C CA . ALA A 1 164 ? -25.290 -7.308 -14.202 1.00 92.94 164 ALA A CA 1
ATOM 1227 C C . ALA A 1 164 ? -25.517 -7.361 -12.678 1.00 92.94 164 ALA A C 1
ATOM 1229 O O . ALA A 1 164 ? -26.620 -7.076 -12.206 1.00 92.94 164 ALA A O 1
ATOM 1230 N N . TRP A 1 165 ? -24.483 -7.704 -11.904 1.00 94.56 165 TRP A N 1
ATOM 1231 C CA . TRP A 1 165 ? -24.557 -7.719 -10.446 1.00 94.56 165 TRP A CA 1
ATOM 1232 C C . TRP A 1 165 ? -24.768 -6.322 -9.847 1.00 94.56 165 TRP A C 1
ATOM 1234 O O . TRP A 1 165 ? -25.399 -6.226 -8.798 1.00 94.56 165 TRP A O 1
ATOM 1244 N N . VAL A 1 166 ? -24.295 -5.251 -10.499 1.00 95.69 166 VAL A N 1
ATOM 1245 C CA . VAL A 1 166 ? -24.384 -3.872 -9.986 1.00 95.69 166 VAL A CA 1
ATOM 1246 C C . VAL A 1 166 ? -25.849 -3.439 -9.812 1.00 95.69 166 VAL A C 1
ATOM 1248 O O . VAL A 1 166 ? -26.272 -3.260 -8.667 1.00 95.69 166 VAL A O 1
ATOM 1251 N N . PRO A 1 167 ? -26.677 -3.355 -10.876 1.00 95.56 167 PRO A N 1
ATOM 1252 C CA . PRO A 1 167 ? -28.078 -2.952 -10.734 1.00 95.56 167 PRO A CA 1
ATOM 1253 C C . PRO A 1 167 ? -28.902 -3.948 -9.903 1.00 95.56 167 PRO A C 1
ATOM 1255 O O . PRO A 1 167 ? -29.751 -3.539 -9.114 1.00 95.56 167 PRO A O 1
ATOM 1258 N N . ALA A 1 168 ? -28.621 -5.252 -10.002 1.00 94.12 168 ALA A N 1
ATOM 1259 C CA . ALA A 1 168 ? -29.310 -6.260 -9.195 1.00 94.12 168 ALA A CA 1
ATOM 1260 C C . ALA A 1 168 ? -29.037 -6.091 -7.687 1.00 94.12 168 ALA A C 1
ATOM 1262 O O . ALA A 1 168 ? -29.918 -6.338 -6.861 1.00 94.12 168 ALA A O 1
ATOM 1263 N N . THR A 1 169 ? -27.835 -5.639 -7.315 1.00 96.25 169 THR A N 1
ATOM 1264 C CA . THR A 1 169 ? -27.472 -5.353 -5.919 1.00 96.25 169 THR A CA 1
ATOM 1265 C C . THR A 1 169 ? -28.212 -4.123 -5.394 1.00 96.25 169 THR A C 1
ATOM 1267 O O . THR A 1 169 ? -28.718 -4.173 -4.273 1.00 96.25 169 THR A O 1
ATOM 1270 N N . ILE A 1 170 ? -28.366 -3.069 -6.207 1.00 96.19 170 ILE A N 1
ATOM 1271 C CA . ILE A 1 170 ? -29.160 -1.873 -5.862 1.00 96.19 170 ILE A CA 1
ATOM 1272 C C . ILE A 1 170 ? -30.592 -2.270 -5.481 1.00 96.19 170 ILE A C 1
ATOM 1274 O O . ILE A 1 170 ? -31.080 -1.895 -4.413 1.00 96.19 170 ILE A O 1
ATOM 1278 N N . GLU A 1 171 ? -31.258 -3.060 -6.330 1.00 94.50 171 GLU A N 1
ATOM 1279 C CA . GLU A 1 171 ? -32.624 -3.534 -6.075 1.00 94.50 171 GLU A CA 1
ATOM 1280 C C . GLU A 1 171 ? -32.712 -4.362 -4.786 1.00 94.50 171 GLU A C 1
ATOM 1282 O O . GLU A 1 171 ? -33.615 -4.159 -3.969 1.00 94.50 171 GLU A O 1
ATOM 1287 N N . CYS A 1 172 ? -31.756 -5.272 -4.575 1.00 94.12 172 CYS A N 1
ATOM 1288 C CA . CYS A 1 172 ? -31.729 -6.131 -3.396 1.00 94.12 172 CYS A CA 1
ATOM 1289 C C . CYS A 1 172 ? -31.532 -5.330 -2.099 1.00 94.12 172 CYS A C 1
ATOM 1291 O O . CYS A 1 172 ? -32.240 -5.586 -1.127 1.00 94.12 172 CYS A O 1
ATOM 1293 N N . ILE A 1 173 ? -30.628 -4.343 -2.073 1.00 95.19 173 ILE A N 1
ATOM 1294 C CA . ILE A 1 173 ? -30.416 -3.488 -0.892 1.00 95.19 173 ILE A CA 1
ATOM 1295 C C . ILE A 1 173 ? -31.693 -2.704 -0.570 1.00 95.19 173 ILE A C 1
ATOM 1297 O O . ILE A 1 173 ? -32.142 -2.722 0.578 1.00 95.19 173 ILE A O 1
ATOM 1301 N N . LYS A 1 174 ? -32.317 -2.072 -1.575 1.00 94.75 174 LYS A N 1
ATOM 1302 C CA . LYS A 1 174 ? -33.563 -1.304 -1.399 1.00 94.75 174 LYS A CA 1
ATOM 1303 C C . LYS A 1 174 ? -34.684 -2.173 -0.807 1.00 94.75 174 LYS A C 1
ATOM 1305 O O . LYS A 1 174 ? -35.379 -1.741 0.113 1.00 94.75 174 LYS A O 1
ATOM 1310 N N . ASP A 1 175 ? -34.829 -3.416 -1.268 1.00 92.50 175 ASP A N 1
ATOM 1311 C CA . ASP A 1 175 ? -35.826 -4.352 -0.733 1.00 92.50 175 ASP A CA 1
ATOM 1312 C C . ASP A 1 175 ? -35.511 -4.830 0.701 1.00 92.50 175 ASP A C 1
ATOM 1314 O O . ASP A 1 175 ? -36.414 -4.871 1.542 1.00 92.50 175 ASP A O 1
ATOM 1318 N N . LEU A 1 176 ? -34.245 -5.120 1.036 1.00 92.44 176 LEU A N 1
ATOM 1319 C CA . LEU A 1 176 ? -33.854 -5.455 2.416 1.00 92.44 176 LEU A CA 1
ATOM 1320 C C . LEU A 1 176 ? -34.126 -4.295 3.383 1.00 92.44 176 LEU A C 1
ATOM 1322 O O . LEU A 1 176 ? -34.657 -4.508 4.478 1.00 92.44 176 LEU A O 1
ATOM 1326 N N . MET A 1 177 ? -33.814 -3.066 2.964 1.00 94.12 177 MET A N 1
ATOM 1327 C CA . MET A 1 177 ? -34.077 -1.849 3.734 1.00 94.12 177 MET A CA 1
ATOM 1328 C C . MET A 1 177 ? -35.577 -1.635 3.965 1.00 94.12 177 MET A C 1
ATOM 1330 O O . MET A 1 177 ? -35.990 -1.362 5.093 1.00 94.12 177 MET A O 1
ATOM 1334 N N . ALA A 1 178 ? -36.414 -1.853 2.943 1.00 92.19 178 ALA A N 1
ATOM 1335 C CA . ALA A 1 178 ? -37.871 -1.773 3.069 1.00 92.19 178 ALA A CA 1
ATOM 1336 C C . ALA A 1 178 ? -38.436 -2.804 4.066 1.00 92.19 178 ALA A C 1
ATOM 1338 O O . ALA A 1 178 ? -39.350 -2.496 4.836 1.00 92.19 178 ALA A O 1
ATOM 1339 N N . ARG A 1 179 ? -37.863 -4.016 4.100 1.00 89.69 179 ARG A N 1
ATOM 1340 C CA . ARG A 1 179 ? -38.244 -5.091 5.038 1.00 89.69 179 ARG A CA 1
ATOM 1341 C C . ARG A 1 179 ? -37.713 -4.897 6.452 1.00 89.69 179 ARG A C 1
ATOM 1343 O O . ARG A 1 179 ? -38.226 -5.531 7.373 1.00 89.69 179 ARG A O 1
ATOM 1350 N N . LYS A 1 180 ? -36.675 -4.073 6.623 1.00 91.12 180 LYS A N 1
ATOM 1351 C CA . LYS A 1 180 ? -35.962 -3.845 7.892 1.00 91.12 180 LYS A CA 1
ATOM 1352 C C . LYS A 1 180 ? -35.404 -5.128 8.524 1.00 91.12 180 LYS A C 1
ATOM 1354 O O . LYS A 1 180 ? -35.237 -5.213 9.743 1.00 91.12 180 LYS A O 1
ATOM 1359 N N . LYS A 1 181 ? -35.146 -6.144 7.696 1.00 88.25 181 LYS A N 1
ATOM 1360 C CA . LYS A 1 181 ? -34.692 -7.477 8.100 1.00 88.25 181 LYS A CA 1
ATOM 1361 C C . LYS A 1 181 ? -33.919 -8.138 6.959 1.00 88.25 181 LYS A C 1
ATOM 1363 O O . LYS A 1 181 ? -34.398 -8.147 5.829 1.00 88.25 181 LYS A O 1
ATOM 1368 N N . VAL A 1 182 ? -32.768 -8.733 7.282 1.00 85.38 182 VAL A N 1
ATOM 1369 C CA . VAL A 1 182 ? -31.891 -9.410 6.308 1.00 85.38 182 VAL A CA 1
ATOM 1370 C C . VAL A 1 182 ? -32.362 -10.835 5.999 1.00 85.38 182 VAL A C 1
ATOM 1372 O O . VAL A 1 182 ? -32.516 -11.201 4.831 1.00 85.38 182 VAL A O 1
ATOM 1375 N N . ALA A 1 183 ? -32.631 -11.622 7.046 1.00 77.38 183 ALA A N 1
ATOM 1376 C CA . ALA A 1 183 ? -33.026 -13.023 6.915 1.00 77.38 183 ALA A CA 1
ATOM 1377 C C . ALA A 1 183 ? -34.360 -13.189 6.167 1.00 77.38 183 ALA A C 1
ATOM 1379 O O . ALA A 1 183 ? -35.336 -12.471 6.427 1.00 77.38 183 ALA A O 1
ATOM 1380 N N . GLU A 1 184 ? -34.426 -14.184 5.281 1.00 71.19 184 GLU A N 1
ATOM 1381 C CA . GLU A 1 184 ? -35.612 -14.451 4.464 1.00 71.19 184 GLU A CA 1
ATOM 1382 C C . GLU A 1 184 ? -36.733 -15.070 5.327 1.00 71.19 184 GLU A C 1
ATOM 1384 O O . GLU A 1 184 ? -36.512 -15.919 6.197 1.00 71.19 184 GLU A O 1
ATOM 1389 N N . ALA A 1 185 ? -37.982 -14.640 5.126 1.00 52.84 185 ALA A N 1
ATOM 1390 C CA . ALA A 1 185 ? -39.108 -15.147 5.907 1.00 52.84 185 ALA A CA 1
ATOM 1391 C C . ALA A 1 185 ? -39.341 -16.654 5.648 1.00 52.84 185 ALA A C 1
ATOM 1393 O O . ALA A 1 185 ? -39.620 -17.082 4.530 1.00 52.84 185 ALA A O 1
ATOM 1394 N N . GLY A 1 186 ? -39.257 -17.469 6.708 1.00 53.31 186 GLY A N 1
ATOM 1395 C CA . GLY A 1 186 ? -39.592 -18.899 6.669 1.00 53.31 186 GLY A CA 1
ATOM 1396 C C . GLY A 1 186 ? -38.480 -19.830 6.171 1.00 53.31 186 GLY A C 1
ATOM 1397 O O . GLY A 1 186 ? -38.770 -20.987 5.858 1.00 53.31 186 GLY A O 1
ATOM 1398 N N . ALA A 1 187 ? -37.230 -19.370 6.083 1.00 52.19 187 ALA A N 1
ATOM 1399 C CA . ALA A 1 187 ? -36.095 -20.113 5.531 1.00 52.19 187 ALA A CA 1
ATOM 1400 C C . ALA A 1 187 ? -35.542 -21.238 6.439 1.00 52.19 187 ALA A C 1
ATOM 1402 O O . ALA A 1 187 ? -34.342 -21.337 6.665 1.00 52.19 187 ALA A O 1
ATOM 1403 N N . ARG A 1 188 ? -36.396 -22.137 6.950 1.00 46.00 188 ARG A N 1
ATOM 1404 C CA . ARG A 1 188 ? -35.969 -23.372 7.644 1.00 46.00 188 ARG A CA 1
ATOM 1405 C C . ARG A 1 188 ? -35.673 -24.514 6.662 1.00 46.00 188 ARG A C 1
ATOM 1407 O O . ARG A 1 188 ? -36.161 -25.625 6.846 1.00 46.00 188 ARG A O 1
ATOM 1414 N N . ASP A 1 189 ? -34.888 -24.249 5.622 1.00 44.97 189 ASP A N 1
ATOM 1415 C CA . ASP A 1 189 ? -34.333 -25.339 4.815 1.00 44.97 189 ASP A CA 1
ATOM 1416 C C . ASP A 1 189 ? -33.126 -25.911 5.557 1.00 44.97 189 ASP A C 1
ATOM 1418 O O . ASP A 1 189 ? -32.117 -25.238 5.753 1.00 44.97 189 ASP A O 1
ATOM 1422 N N . SER A 1 190 ? -33.244 -27.168 5.974 1.00 43.28 190 SER A N 1
ATOM 1423 C CA . SER A 1 190 ? -32.293 -27.964 6.764 1.00 43.28 190 SER A CA 1
ATOM 1424 C C . SER A 1 190 ? -30.949 -28.257 6.069 1.00 43.28 190 SER A C 1
ATOM 1426 O O . SER A 1 190 ? -30.232 -29.162 6.483 1.00 43.28 190 SER A O 1
ATOM 1428 N N . CYS A 1 191 ? -30.614 -27.517 5.008 1.00 40.16 191 CYS A N 1
ATOM 1429 C CA . CYS A 1 191 ? -29.498 -27.791 4.103 1.00 40.16 191 CYS A CA 1
ATOM 1430 C C . CYS A 1 191 ? -28.547 -26.593 3.891 1.00 40.16 191 CYS A C 1
ATOM 1432 O O . CYS A 1 191 ? -27.554 -26.749 3.183 1.00 40.16 191 CYS A O 1
ATOM 1434 N N . ALA A 1 192 ? -28.835 -25.414 4.459 1.00 47.59 192 ALA A N 1
ATOM 1435 C CA . ALA A 1 192 ? -27.998 -24.221 4.308 1.00 47.59 192 ALA A CA 1
ATOM 1436 C C . ALA A 1 192 ? -27.206 -23.947 5.594 1.00 47.59 192 ALA A C 1
ATOM 1438 O O . ALA A 1 192 ? -27.795 -23.729 6.653 1.00 47.59 192 ALA A O 1
ATOM 1439 N N . ASN A 1 193 ? -25.874 -23.960 5.494 1.00 63.28 193 ASN A N 1
ATOM 1440 C CA . ASN A 1 193 ? -24.997 -23.834 6.654 1.00 63.28 193 ASN A CA 1
ATOM 1441 C C . ASN A 1 193 ? -24.729 -22.379 7.070 1.00 63.28 193 ASN A C 1
ATOM 1443 O O . ASN A 1 193 ? -24.397 -22.201 8.225 1.00 63.28 193 ASN A O 1
ATOM 1447 N N . PHE A 1 194 ? -24.906 -21.346 6.237 1.00 68.88 194 PHE A N 1
ATOM 1448 C CA . PHE A 1 194 ? -24.747 -19.934 6.644 1.00 68.88 194 PHE A CA 1
ATOM 1449 C C . PHE A 1 194 ? -25.883 -19.065 6.082 1.00 68.88 194 PHE A C 1
ATOM 1451 O O . PHE A 1 194 ? -26.205 -19.154 4.895 1.00 68.88 194 PHE A O 1
ATOM 1458 N N . GLU A 1 195 ? -26.499 -18.233 6.926 1.00 72.12 195 GLU A N 1
ATOM 1459 C CA . GLU A 1 195 ? -27.502 -17.239 6.522 1.00 72.12 195 GLU A CA 1
ATOM 1460 C C . GLU A 1 195 ? -27.210 -15.901 7.209 1.00 72.12 195 GLU A C 1
ATOM 1462 O O . GLU A 1 195 ? -27.194 -15.859 8.442 1.00 72.12 195 GLU A O 1
ATOM 1467 N N . PRO A 1 196 ? -27.009 -14.821 6.432 1.00 78.12 196 PRO A N 1
ATOM 1468 C CA . PRO A 1 196 ? -26.849 -13.494 6.994 1.00 78.12 196 PRO A CA 1
ATOM 1469 C C . PRO A 1 196 ? -28.079 -13.042 7.785 1.00 78.12 196 PRO A C 1
ATOM 1471 O O . PRO A 1 196 ? -29.210 -13.124 7.297 1.00 78.12 196 PRO A O 1
ATOM 1474 N N . ASP A 1 197 ? -27.861 -12.541 8.997 1.00 78.31 197 ASP A N 1
ATOM 1475 C CA . ASP A 1 197 ? -28.924 -12.172 9.936 1.00 78.31 197 ASP A CA 1
ATOM 1476 C C . ASP A 1 197 ? -28.842 -10.730 10.451 1.00 78.31 197 ASP A C 1
ATOM 1478 O O . ASP A 1 197 ? -29.789 -10.259 11.084 1.00 78.31 197 ASP A O 1
ATOM 1482 N N . ASN A 1 198 ? -27.758 -10.022 10.135 1.00 83.69 198 ASN A N 1
ATOM 1483 C CA . ASN A 1 198 ? -27.525 -8.632 10.513 1.00 83.69 198 ASN A CA 1
ATOM 1484 C C . ASN A 1 198 ? -27.108 -7.789 9.302 1.00 83.69 198 ASN A C 1
ATOM 1486 O O . ASN A 1 198 ? -26.596 -8.302 8.306 1.00 83.69 198 ASN A O 1
ATOM 1490 N N . PHE A 1 199 ? -27.340 -6.481 9.374 1.00 89.75 199 PHE A N 1
ATOM 1491 C CA . PHE A 1 199 ? -27.063 -5.580 8.253 1.00 89.75 199 PHE A CA 1
ATOM 1492 C C . PHE A 1 199 ? -25.566 -5.311 8.059 1.00 89.75 199 PHE A C 1
ATOM 1494 O O . PHE A 1 199 ? -25.156 -4.994 6.943 1.00 89.75 199 PHE A O 1
ATOM 1501 N N . LEU A 1 200 ? -24.720 -5.501 9.081 1.00 87.50 200 LEU A N 1
ATOM 1502 C CA . LEU A 1 200 ? -23.264 -5.406 8.903 1.00 87.50 200 LEU A CA 1
ATOM 1503 C C . LEU A 1 200 ? -22.726 -6.484 7.951 1.00 87.50 200 LEU A C 1
ATOM 1505 O O . LEU A 1 200 ? -21.843 -6.191 7.150 1.00 87.50 200 LEU A O 1
ATOM 1509 N N . GLN A 1 201 ? -23.310 -7.686 7.954 1.00 87.12 201 GLN A N 1
ATOM 1510 C CA . GLN A 1 201 ? -23.020 -8.750 6.982 1.00 87.12 201 GLN A CA 1
ATOM 1511 C C . GLN A 1 201 ? -23.474 -8.421 5.555 1.00 87.12 201 GLN A C 1
ATOM 1513 O O . GLN A 1 201 ? -23.155 -9.172 4.639 1.00 87.12 201 GLN A O 1
ATOM 1518 N N . VAL A 1 202 ? -24.214 -7.329 5.351 1.00 91.81 202 VAL A N 1
ATOM 1519 C CA . VAL A 1 202 ? -24.581 -6.821 4.024 1.00 91.81 202 VAL A CA 1
ATOM 1520 C C . VAL A 1 202 ? -23.667 -5.663 3.643 1.00 91.81 202 VAL A C 1
ATOM 1522 O O . VAL A 1 202 ? -23.023 -5.705 2.599 1.00 91.81 202 VAL A O 1
ATOM 1525 N N . PHE A 1 203 ? -23.584 -4.638 4.491 1.00 93.62 203 PHE A N 1
ATOM 1526 C CA . PHE A 1 203 ? -22.868 -3.414 4.149 1.00 93.62 203 PHE A CA 1
ATOM 1527 C C . PHE A 1 203 ? -21.347 -3.589 4.122 1.00 93.62 203 PHE A C 1
ATOM 1529 O O . PHE A 1 203 ? -20.723 -3.087 3.192 1.00 93.62 203 PHE A O 1
ATOM 1536 N N . LEU A 1 204 ? -20.747 -4.314 5.078 1.00 89.44 204 LEU A N 1
ATOM 1537 C CA . LEU A 1 204 ? -19.287 -4.465 5.132 1.00 89.44 204 LEU A CA 1
ATOM 1538 C C . LEU A 1 204 ? -18.735 -5.211 3.901 1.00 89.44 204 LEU A C 1
ATOM 1540 O O . LEU A 1 204 ? -17.870 -4.652 3.226 1.00 89.44 204 LEU A O 1
ATOM 1544 N N . PRO A 1 205 ? -19.257 -6.399 3.516 1.00 92.06 205 PRO A N 1
ATOM 1545 C CA . PRO A 1 205 ? -18.750 -7.103 2.338 1.00 92.06 205 PRO A CA 1
ATOM 1546 C C . PRO A 1 205 ? -18.965 -6.324 1.042 1.00 92.06 205 PRO A C 1
ATOM 1548 O O . PRO A 1 205 ? -18.118 -6.376 0.161 1.00 92.06 205 PRO A O 1
ATOM 1551 N N . LEU A 1 206 ? -20.076 -5.592 0.903 1.00 95.00 206 LEU A N 1
ATOM 1552 C CA . LEU A 1 206 ? -20.345 -4.808 -0.306 1.00 95.00 206 LEU A CA 1
ATOM 1553 C C . LEU A 1 206 ? -19.471 -3.553 -0.395 1.00 95.00 206 LEU A C 1
ATOM 1555 O O . LEU A 1 206 ? -18.996 -3.232 -1.483 1.00 95.00 206 LEU A O 1
ATOM 1559 N N . ALA A 1 207 ? -19.225 -2.873 0.729 1.00 92.81 207 ALA A N 1
ATOM 1560 C CA . ALA A 1 207 ? -18.314 -1.735 0.779 1.00 92.81 207 ALA A CA 1
ATOM 1561 C C . ALA A 1 207 ? -16.881 -2.164 0.427 1.00 92.81 207 ALA A C 1
ATOM 1563 O O . ALA A 1 207 ? -16.256 -1.543 -0.430 1.00 92.81 207 ALA A O 1
ATOM 1564 N N . HIS A 1 208 ? -16.397 -3.270 1.008 1.00 89.94 208 HIS A N 1
ATOM 1565 C CA . HIS A 1 208 ? -15.084 -3.834 0.676 1.00 89.94 208 HIS A CA 1
ATOM 1566 C C . HIS A 1 208 ? -15.032 -4.316 -0.775 1.00 89.94 208 HIS A C 1
ATOM 1568 O O . HIS A 1 208 ? -14.056 -4.056 -1.468 1.00 89.94 208 HIS A O 1
ATOM 1574 N N . LEU A 1 209 ? -16.088 -4.970 -1.271 1.00 93.94 209 LEU A N 1
ATOM 1575 C CA . LEU A 1 209 ? -16.123 -5.462 -2.647 1.00 93.94 209 LEU A CA 1
ATOM 1576 C C . LEU A 1 209 ? -15.993 -4.311 -3.645 1.00 93.94 209 LEU A C 1
ATOM 1578 O O . LEU A 1 209 ? -15.225 -4.422 -4.595 1.00 93.94 209 LEU A O 1
ATOM 1582 N N . LEU A 1 210 ? -16.733 -3.217 -3.435 1.00 93.19 210 LEU A N 1
ATOM 1583 C CA . LEU A 1 210 ? -16.650 -2.028 -4.283 1.00 93.19 210 LEU A CA 1
ATOM 1584 C C . LEU A 1 210 ? -15.284 -1.360 -4.183 1.00 93.19 210 LEU A C 1
ATOM 1586 O O . LEU A 1 210 ? -14.723 -0.987 -5.208 1.00 93.19 210 LEU A O 1
ATOM 1590 N N . HIS A 1 211 ? -14.743 -1.241 -2.972 1.00 88.19 211 HIS A N 1
ATOM 1591 C CA . HIS A 1 211 ? -13.420 -0.675 -2.737 1.00 88.19 211 HIS A CA 1
ATOM 1592 C C . HIS A 1 211 ? -12.339 -1.449 -3.506 1.00 88.19 211 HIS A C 1
ATOM 1594 O O . HIS A 1 211 ? -11.604 -0.864 -4.303 1.00 88.19 211 HIS A O 1
ATOM 1600 N N . GLU A 1 212 ? -12.314 -2.770 -3.358 1.00 86.81 212 GLU A N 1
ATOM 1601 C CA . GLU A 1 212 ? -11.364 -3.668 -4.014 1.00 86.81 212 GLU A CA 1
ATOM 1602 C C . GLU A 1 212 ? -11.587 -3.741 -5.540 1.00 86.81 212 GLU A C 1
ATOM 1604 O O . GLU A 1 212 ? -10.627 -3.799 -6.315 1.00 86.81 212 GLU A O 1
ATOM 1609 N N . TYR A 1 213 ? -12.841 -3.706 -5.999 1.00 90.19 213 TYR A N 1
ATOM 1610 C CA . TYR A 1 213 ? -13.195 -3.710 -7.421 1.00 90.19 213 TYR A CA 1
ATOM 1611 C C . TYR A 1 213 ? -12.754 -2.421 -8.127 1.00 90.19 213 TYR A C 1
ATOM 1613 O O . TYR A 1 213 ? -12.071 -2.484 -9.150 1.00 90.19 213 TYR A O 1
ATOM 1621 N N . LEU A 1 214 ? -13.096 -1.259 -7.565 1.00 86.44 214 LEU A N 1
ATOM 1622 C CA . LEU A 1 214 ? -12.739 0.047 -8.123 1.00 86.44 214 LEU A CA 1
ATOM 1623 C C . LEU A 1 214 ? -11.230 0.301 -8.063 1.00 86.44 214 LEU A C 1
ATOM 1625 O O . LEU A 1 214 ? -10.680 0.902 -8.978 1.00 86.44 214 LEU A O 1
ATOM 1629 N N . SER A 1 215 ? -10.548 -0.201 -7.028 1.00 78.94 215 SER A N 1
ATOM 1630 C CA . SER A 1 215 ? -9.089 -0.079 -6.910 1.00 78.94 215 SER A CA 1
ATOM 1631 C C . SER A 1 215 ? -8.325 -0.918 -7.942 1.00 78.94 215 SER A C 1
ATOM 1633 O O . SER A 1 215 ? -7.159 -0.638 -8.206 1.00 78.94 215 SER A O 1
ATOM 1635 N N . ARG A 1 216 ? -8.950 -1.956 -8.520 1.00 80.19 216 ARG A N 1
ATOM 1636 C CA . ARG A 1 216 ? -8.331 -2.826 -9.540 1.00 80.19 216 ARG A CA 1
ATOM 1637 C C . ARG A 1 216 ? -8.663 -2.429 -10.972 1.00 80.19 216 ARG A C 1
ATOM 1639 O O . ARG A 1 216 ? -7.852 -2.675 -11.861 1.00 80.19 216 ARG A O 1
ATOM 1646 N N . PHE A 1 217 ? -9.849 -1.874 -11.209 1.00 82.88 217 PHE A N 1
ATOM 1647 C CA . PHE A 1 217 ? -10.333 -1.567 -12.552 1.00 82.88 217 PHE A CA 1
ATOM 1648 C C . PHE A 1 217 ? -10.627 -0.081 -12.692 1.00 82.88 217 PHE A C 1
ATOM 1650 O O . PHE A 1 217 ? -11.730 0.382 -12.402 1.00 82.88 217 PHE A O 1
ATOM 1657 N N . ASN A 1 218 ? -9.642 0.651 -13.214 1.00 74.31 218 ASN A N 1
ATOM 1658 C CA . ASN A 1 218 ? -9.745 2.097 -13.405 1.00 74.31 218 ASN A CA 1
ATOM 1659 C C . ASN A 1 218 ? -10.835 2.509 -14.410 1.00 74.31 218 ASN A C 1
ATOM 1661 O O . ASN A 1 218 ? -11.223 3.666 -14.449 1.00 74.31 218 ASN A O 1
ATOM 1665 N N . ASP A 1 219 ? -11.349 1.576 -15.212 1.00 78.44 219 ASP A N 1
ATOM 1666 C CA . ASP A 1 219 ? -12.433 1.781 -16.173 1.00 78.44 219 ASP A CA 1
ATOM 1667 C C . ASP A 1 219 ? -13.789 1.233 -15.688 1.00 78.44 219 ASP A C 1
ATOM 1669 O O . ASP A 1 219 ? -14.762 1.234 -16.445 1.00 78.44 219 ASP A O 1
ATOM 1673 N N . ALA A 1 220 ? -13.883 0.764 -14.437 1.00 85.69 220 ALA A N 1
ATOM 1674 C CA . ALA A 1 220 ? -15.087 0.146 -13.880 1.00 85.69 220 ALA A CA 1
ATOM 1675 C C . ALA A 1 220 ? -16.329 1.035 -14.005 1.00 85.69 220 ALA A C 1
ATOM 1677 O O . ALA A 1 220 ? -17.377 0.573 -14.465 1.00 85.69 220 ALA A O 1
ATOM 1678 N N . VAL A 1 221 ? -16.207 2.308 -13.622 1.00 86.81 221 VAL A N 1
ATOM 1679 C CA . VAL A 1 221 ? -17.327 3.256 -13.646 1.00 86.81 221 VAL A CA 1
ATOM 1680 C C . VAL A 1 221 ? -17.675 3.666 -15.078 1.00 86.81 221 VAL A C 1
ATOM 1682 O O . VAL A 1 221 ? -18.848 3.808 -15.410 1.00 86.81 221 VAL A O 1
ATOM 1685 N N . ILE A 1 222 ? -16.675 3.759 -15.959 1.00 84.50 222 ILE A N 1
ATOM 1686 C CA . ILE A 1 222 ? -16.877 4.030 -17.389 1.00 84.50 222 ILE A CA 1
ATOM 1687 C C . ILE A 1 222 ? -17.659 2.880 -18.043 1.00 84.50 222 ILE A C 1
ATOM 1689 O O . ILE A 1 222 ? -18.592 3.112 -18.811 1.00 84.50 222 ILE A O 1
ATOM 1693 N N . LYS A 1 223 ? -17.309 1.628 -17.721 1.00 87.38 223 LYS A N 1
ATOM 1694 C CA . LYS A 1 223 ? -17.978 0.426 -18.245 1.00 87.38 223 LYS A CA 1
ATOM 1695 C C . LYS A 1 223 ? -19.374 0.201 -17.664 1.00 87.38 223 LYS A C 1
ATOM 1697 O O . LYS A 1 223 ? -20.241 -0.303 -18.374 1.00 87.38 223 LYS A O 1
ATOM 1702 N N . CYS A 1 224 ? -19.603 0.545 -16.397 1.00 90.19 224 CYS A N 1
ATOM 1703 C CA . CYS A 1 224 ? -20.912 0.461 -15.751 1.00 90.19 224 CYS A CA 1
ATOM 1704 C C . CYS A 1 224 ? -21.214 1.751 -14.974 1.00 90.19 224 CYS A C 1
ATOM 1706 O O . CYS A 1 224 ? -20.917 1.823 -13.777 1.00 90.19 224 CYS A O 1
ATOM 1708 N N . PRO A 1 225 ? -21.864 2.741 -15.613 1.00 90.75 225 PRO A N 1
ATOM 1709 C CA . PRO A 1 225 ? -22.237 3.997 -14.959 1.00 90.75 225 PRO A CA 1
ATOM 1710 C C . PRO A 1 225 ? -23.138 3.809 -13.728 1.00 90.75 225 PRO A C 1
ATOM 1712 O O . PRO A 1 225 ? -23.063 4.586 -12.782 1.00 90.75 225 PRO A O 1
ATOM 1715 N N . GLN A 1 226 ? -23.934 2.729 -13.671 1.00 93.88 226 GLN A N 1
ATOM 1716 C CA . GLN A 1 226 ? -24.742 2.401 -12.484 1.00 93.88 226 GLN A CA 1
ATOM 1717 C C . GLN A 1 226 ? -23.906 2.096 -11.229 1.00 93.88 226 GLN A C 1
ATOM 1719 O O . GLN A 1 226 ? -24.464 1.991 -10.138 1.00 93.88 226 GLN A O 1
ATOM 1724 N N . THR A 1 227 ? -22.582 1.958 -11.347 1.00 93.81 227 THR A N 1
ATOM 1725 C CA . THR A 1 227 ? -21.692 1.808 -10.189 1.00 93.81 227 THR A CA 1
ATOM 1726 C C . THR A 1 227 ? -21.785 3.021 -9.258 1.00 93.81 227 THR A C 1
ATOM 1728 O O . THR A 1 227 ? -21.789 2.845 -8.044 1.00 93.81 227 THR A O 1
ATOM 1731 N N . GLU A 1 228 ? -21.961 4.237 -9.787 1.00 91.56 228 GLU A N 1
ATOM 1732 C CA . GLU A 1 228 ? -22.185 5.435 -8.961 1.00 91.56 228 GLU A CA 1
ATOM 1733 C C . GLU A 1 228 ? -23.532 5.408 -8.234 1.00 91.56 228 GLU A C 1
ATOM 1735 O O . GLU A 1 228 ? -23.627 5.772 -7.058 1.00 91.56 228 GLU A O 1
ATOM 1740 N N . GLU A 1 229 ? -24.582 4.932 -8.912 1.00 94.88 229 GLU A N 1
ATOM 1741 C CA . GLU A 1 229 ? -25.894 4.737 -8.290 1.00 94.88 229 GLU A CA 1
ATOM 1742 C C . GLU A 1 229 ? -25.802 3.705 -7.157 1.00 94.88 229 GLU A C 1
ATOM 1744 O O . GLU A 1 229 ? -26.422 3.871 -6.107 1.00 94.88 229 GLU A O 1
ATOM 1749 N N . LEU A 1 230 ? -24.999 2.652 -7.331 1.00 96.50 230 LEU A N 1
ATOM 1750 C CA . LEU A 1 230 ? -24.766 1.665 -6.283 1.00 96.50 230 LEU A CA 1
ATOM 1751 C C . LEU A 1 230 ? -24.021 2.268 -5.088 1.00 96.50 230 LEU A C 1
ATOM 1753 O O . LEU A 1 230 ? -24.444 2.035 -3.958 1.00 96.50 230 LEU A O 1
ATOM 1757 N N . ILE A 1 231 ? -22.965 3.056 -5.317 1.00 95.75 231 ILE A N 1
ATOM 1758 C CA . ILE A 1 231 ? -22.216 3.731 -4.243 1.00 95.75 231 ILE A CA 1
ATOM 1759 C C . ILE A 1 231 ? -23.139 4.665 -3.455 1.00 95.75 231 ILE A C 1
ATOM 1761 O O . ILE A 1 231 ? -23.237 4.540 -2.235 1.00 95.75 231 ILE A O 1
ATOM 1765 N N . SER A 1 232 ? -23.863 5.551 -4.143 1.00 95.62 232 SER A N 1
ATOM 1766 C CA . SER A 1 232 ? -24.806 6.484 -3.507 1.00 95.62 232 SER A CA 1
ATOM 1767 C C . SER A 1 232 ? -25.928 5.752 -2.767 1.00 95.62 232 SER A C 1
ATOM 1769 O O . SER A 1 232 ? -26.166 6.029 -1.594 1.00 95.62 232 SER A O 1
ATOM 1771 N N . THR A 1 233 ? -26.541 4.732 -3.381 1.00 97.06 233 THR A N 1
ATOM 1772 C CA . THR A 1 233 ? -27.568 3.905 -2.725 1.00 97.06 233 THR A CA 1
ATOM 1773 C C . THR A 1 233 ? -27.026 3.231 -1.464 1.00 97.06 233 THR A C 1
ATOM 1775 O O . THR A 1 233 ? -27.729 3.172 -0.455 1.00 97.06 233 THR A O 1
ATOM 1778 N N . LEU A 1 234 ? -25.799 2.702 -1.503 1.00 96.62 234 LEU A N 1
ATOM 1779 C CA . LEU A 1 234 ? -25.187 2.019 -0.365 1.00 96.62 234 LEU A CA 1
ATOM 1780 C C . LEU A 1 234 ? -24.926 2.997 0.790 1.00 96.62 234 LEU A C 1
ATOM 1782 O O . LEU A 1 234 ? -25.252 2.667 1.929 1.00 96.62 234 LEU A O 1
ATOM 1786 N N . ILE A 1 235 ? -24.421 4.200 0.491 1.00 96.12 235 ILE A N 1
ATOM 1787 C CA . ILE A 1 235 ? -24.211 5.285 1.462 1.00 96.12 235 ILE A CA 1
ATOM 1788 C C . ILE A 1 235 ? -25.543 5.720 2.084 1.00 96.12 235 ILE A C 1
ATOM 1790 O O . ILE A 1 235 ? -25.674 5.732 3.308 1.00 96.12 235 ILE A O 1
ATOM 1794 N N . ASP A 1 236 ? -26.554 6.016 1.266 1.00 96.50 236 ASP A N 1
ATOM 1795 C CA . ASP A 1 236 ? -27.861 6.482 1.738 1.00 96.50 236 ASP A CA 1
ATOM 1796 C C . ASP A 1 236 ? -28.561 5.432 2.607 1.00 96.50 236 ASP A C 1
ATOM 1798 O O . ASP A 1 236 ? -29.060 5.731 3.696 1.00 96.50 236 ASP A O 1
ATOM 1802 N N . CYS A 1 237 ? -28.558 4.172 2.158 1.00 96.56 237 CYS A N 1
ATOM 1803 C CA . CYS A 1 237 ? -29.142 3.068 2.912 1.00 96.56 237 CYS A CA 1
ATOM 1804 C C . CYS A 1 237 ? -28.385 2.823 4.221 1.00 96.56 237 CYS A C 1
ATOM 1806 O O . CYS A 1 237 ? -29.013 2.583 5.255 1.00 96.56 237 CYS A O 1
ATOM 1808 N N . PHE A 1 238 ? -27.053 2.904 4.206 1.00 96.19 238 PHE A N 1
ATOM 1809 C CA . PHE A 1 238 ? -26.253 2.754 5.415 1.00 96.19 238 PHE A CA 1
ATOM 1810 C C . PHE A 1 238 ? -26.510 3.888 6.408 1.00 96.19 238 PHE A C 1
ATOM 1812 O O . PHE A 1 238 ? -26.694 3.611 7.590 1.00 96.19 238 PHE A O 1
ATOM 1819 N N . ASN A 1 239 ? -26.602 5.139 5.951 1.00 95.31 239 ASN A N 1
ATOM 1820 C CA . ASN A 1 239 ? -26.928 6.283 6.803 1.00 95.31 239 ASN A CA 1
ATOM 1821 C C . ASN A 1 239 ? -28.316 6.123 7.437 1.00 95.31 239 ASN A C 1
ATOM 1823 O O . ASN A 1 239 ? -28.453 6.239 8.653 1.00 95.31 239 ASN A O 1
ATOM 1827 N N . GLN A 1 240 ? -29.328 5.731 6.652 1.00 94.12 240 GLN A N 1
ATOM 1828 C CA . GLN A 1 240 ? -30.670 5.450 7.170 1.00 94.12 240 GLN A CA 1
ATOM 1829 C C . GLN A 1 240 ? -30.670 4.330 8.226 1.00 94.12 240 GLN A C 1
ATOM 1831 O O . GLN A 1 240 ? -31.356 4.425 9.249 1.00 94.12 240 GLN A O 1
ATOM 1836 N N . TYR A 1 241 ? -29.921 3.254 7.977 1.00 94.44 241 TYR A N 1
ATOM 1837 C CA . TYR A 1 241 ? -29.758 2.149 8.918 1.00 94.44 241 TYR A CA 1
ATOM 1838 C C . TYR A 1 241 ? -29.031 2.595 10.198 1.00 94.44 241 TYR A C 1
ATOM 1840 O O . TYR A 1 241 ? -29.522 2.345 11.300 1.00 94.44 241 TYR A O 1
ATOM 1848 N N . SER A 1 242 ? -27.908 3.302 10.054 1.00 92.69 242 SER A N 1
ATOM 1849 C CA . SER A 1 242 ? -27.076 3.835 11.137 1.00 92.69 242 SER A CA 1
ATOM 1850 C C . SER A 1 242 ? -27.875 4.766 12.049 1.00 92.69 242 SER A C 1
ATOM 1852 O O . SER A 1 242 ? -27.931 4.543 13.260 1.00 92.69 242 SER A O 1
ATOM 1854 N N . ASP A 1 243 ? -28.569 5.754 11.482 1.00 92.44 243 ASP A N 1
ATOM 1855 C CA . ASP A 1 243 ? -29.379 6.711 12.241 1.00 92.44 243 ASP A CA 1
ATOM 1856 C C . ASP A 1 243 ? -30.498 6.011 13.020 1.00 92.44 243 ASP A C 1
ATOM 1858 O O . ASP A 1 243 ? -30.781 6.345 14.175 1.00 92.44 243 ASP A O 1
ATOM 1862 N N . ASN A 1 244 ? -31.114 4.982 12.428 1.00 92.69 244 ASN A N 1
ATOM 1863 C CA . ASN A 1 244 ? -32.125 4.199 13.123 1.00 92.69 244 ASN A CA 1
ATOM 1864 C C . ASN A 1 244 ? -31.534 3.353 14.259 1.00 92.69 244 ASN A C 1
ATOM 1866 O O . ASN A 1 244 ? -32.113 3.310 15.348 1.00 92.69 244 ASN A O 1
ATOM 1870 N N . LEU A 1 245 ? -30.393 2.700 14.031 1.00 90.00 245 LEU A N 1
ATOM 1871 C CA . LEU A 1 245 ? -29.737 1.848 15.022 1.00 90.00 245 LEU A CA 1
ATOM 1872 C C . LEU A 1 245 ? -29.233 2.656 16.230 1.00 90.00 245 LEU A C 1
ATOM 1874 O O . LEU A 1 245 ? -29.275 2.175 17.367 1.00 90.00 245 LEU A O 1
ATOM 1878 N N . LEU A 1 246 ? -28.800 3.897 15.998 1.00 90.75 246 LEU A N 1
ATOM 1879 C CA . LEU A 1 246 ? -28.366 4.837 17.035 1.00 90.75 246 LEU A CA 1
ATOM 1880 C C . LEU A 1 246 ? -29.532 5.534 17.756 1.00 90.75 246 LEU A C 1
ATOM 1882 O O . LEU A 1 246 ? -29.317 6.183 18.781 1.00 90.75 246 LEU A O 1
ATOM 1886 N N . SER A 1 247 ? -30.765 5.384 17.266 1.00 90.38 247 SER A N 1
ATOM 1887 C CA . SER A 1 247 ? -31.952 5.932 17.922 1.00 90.38 247 SER A CA 1
ATOM 1888 C C . SER A 1 247 ? -32.303 5.190 19.221 1.00 90.38 247 SER A C 1
ATOM 1890 O O . SER A 1 247 ? -31.907 4.045 19.459 1.00 90.38 247 SER A O 1
ATOM 1892 N N . ALA A 1 248 ? -33.122 5.829 20.062 1.00 83.00 248 ALA A N 1
ATOM 1893 C CA . ALA A 1 248 ? -33.586 5.239 21.319 1.00 83.00 248 ALA A CA 1
ATOM 1894 C C . ALA A 1 248 ? -34.420 3.955 21.126 1.00 83.00 248 ALA A C 1
ATOM 1896 O O . ALA A 1 248 ? -34.501 3.135 22.040 1.00 83.00 248 ALA A O 1
ATOM 1897 N N . LYS A 1 249 ? -35.054 3.775 19.956 1.00 85.25 249 LYS A N 1
ATOM 1898 C CA . LYS A 1 249 ? -35.890 2.609 19.627 1.00 85.25 249 LYS A CA 1
ATOM 1899 C C . LYS A 1 249 ? -35.617 2.139 18.190 1.00 85.25 249 LYS A C 1
ATOM 1901 O O . LYS A 1 249 ? -36.360 2.524 17.283 1.00 85.25 249 LYS A O 1
ATOM 1906 N N . PRO A 1 250 ? -34.584 1.304 17.980 1.00 87.81 250 PRO A N 1
ATOM 1907 C CA . PRO A 1 250 ? -34.294 0.721 16.675 1.00 87.81 250 PRO A CA 1
ATOM 1908 C C . PRO A 1 250 ? -35.478 -0.101 16.157 1.00 87.81 250 PRO A C 1
ATOM 1910 O O . PRO A 1 250 ? -36.117 -0.839 16.908 1.00 87.81 250 PRO A O 1
ATOM 1913 N N . ILE A 1 251 ? -35.778 0.045 14.868 1.00 88.88 251 ILE A N 1
ATOM 1914 C CA . ILE A 1 251 ? -36.876 -0.640 14.170 1.00 88.88 251 ILE A CA 1
ATOM 1915 C C . ILE A 1 251 ? -36.329 -1.785 13.302 1.00 88.88 251 ILE A C 1
ATOM 1917 O O . ILE A 1 251 ? -37.063 -2.718 12.978 1.00 88.88 251 ILE A O 1
ATOM 1921 N N . PHE A 1 252 ? -35.048 -1.731 12.924 1.00 87.12 252 PHE A N 1
ATOM 1922 C CA . PHE A 1 252 ? -34.375 -2.834 12.240 1.00 87.12 252 PHE A CA 1
ATOM 1923 C C . PHE A 1 252 ? -34.227 -4.049 13.159 1.00 87.12 252 PHE A C 1
ATOM 1925 O O . PHE A 1 252 ? -33.882 -3.930 14.335 1.00 87.12 252 PHE A O 1
ATOM 1932 N N . VAL A 1 253 ? -34.483 -5.239 12.612 1.00 84.44 253 VAL A N 1
ATOM 1933 C CA . VAL A 1 253 ? -34.259 -6.505 13.316 1.00 84.44 253 VAL A CA 1
ATOM 1934 C C . VAL A 1 253 ? -32.779 -6.852 13.205 1.00 84.44 253 VAL A C 1
ATOM 1936 O O . VAL A 1 253 ? -32.377 -7.527 12.261 1.00 84.44 253 VAL A O 1
ATOM 1939 N N . ASP A 1 254 ? -31.985 -6.369 14.161 1.00 84.25 254 ASP A N 1
ATOM 1940 C CA . ASP A 1 254 ? -30.532 -6.565 14.194 1.00 84.25 254 ASP A CA 1
ATOM 1941 C C . ASP A 1 254 ? -30.036 -6.890 15.622 1.00 84.25 254 ASP A C 1
ATOM 1943 O O . ASP A 1 254 ? -30.446 -6.198 16.567 1.00 84.25 254 ASP A O 1
ATOM 1947 N N . PRO A 1 255 ? -29.165 -7.905 15.820 1.00 79.00 255 PRO A N 1
ATOM 1948 C CA . PRO A 1 255 ? -28.562 -8.220 17.118 1.00 79.00 255 PRO A CA 1
ATOM 1949 C C . PRO A 1 255 ? -27.877 -7.029 17.810 1.00 79.00 255 PRO A C 1
ATOM 1951 O O . PRO A 1 255 ? -27.936 -6.927 19.039 1.00 79.00 255 PRO A O 1
ATOM 1954 N N . LEU A 1 256 ? -27.297 -6.092 17.049 1.00 81.06 256 LEU A N 1
ATOM 1955 C CA . LEU A 1 256 ? -26.646 -4.885 17.575 1.00 81.06 256 LEU A CA 1
ATOM 1956 C C . LEU A 1 256 ? -27.611 -3.959 18.314 1.00 81.06 256 LEU A C 1
ATOM 1958 O O . LEU A 1 256 ? -27.193 -3.211 19.197 1.00 81.06 256 LEU A O 1
ATOM 1962 N N . SER A 1 257 ? -28.912 -4.049 18.027 1.00 83.88 257 SER A N 1
ATOM 1963 C CA . SER A 1 257 ? -29.944 -3.248 18.697 1.00 83.88 257 SER A CA 1
ATOM 1964 C C . SER A 1 257 ? -30.003 -3.494 20.209 1.00 83.88 257 SER A C 1
ATOM 1966 O O . SER A 1 257 ? -30.561 -2.679 20.939 1.00 83.88 257 SER A O 1
ATOM 1968 N N . LYS A 1 258 ? -29.438 -4.609 20.696 1.00 82.38 258 LYS A N 1
ATOM 1969 C CA . LYS A 1 258 ? -29.359 -4.939 22.128 1.00 82.38 258 LYS A CA 1
ATOM 1970 C C . LYS A 1 258 ? -28.181 -4.286 22.855 1.00 82.38 258 LYS A C 1
ATOM 1972 O O . LYS A 1 258 ? -28.210 -4.218 24.078 1.00 82.38 258 LYS A O 1
ATOM 1977 N N . GLN A 1 259 ? -27.155 -3.842 22.131 1.00 82.94 259 GLN A N 1
ATOM 1978 C CA . GLN A 1 259 ? -25.969 -3.202 22.711 1.00 82.94 259 GLN A CA 1
ATOM 1979 C C . GLN A 1 259 ? -26.273 -1.752 23.112 1.00 82.94 259 GLN A C 1
ATOM 1981 O O . GLN A 1 259 ? -27.297 -1.203 22.703 1.00 82.94 259 GLN A O 1
ATOM 1986 N N . ASP A 1 260 ? -25.407 -1.104 23.889 1.00 85.75 260 ASP A N 1
ATOM 1987 C CA . ASP A 1 260 ? -25.508 0.335 24.159 1.00 85.75 260 ASP A CA 1
ATOM 1988 C C . ASP A 1 260 ? -25.155 1.184 22.923 1.00 85.75 260 ASP A C 1
ATOM 1990 O O . ASP A 1 260 ? -24.546 0.714 21.960 1.00 85.75 260 ASP A O 1
ATOM 1994 N N . VAL A 1 261 ? -25.549 2.461 22.938 1.00 87.38 261 VAL A N 1
ATOM 1995 C CA . VAL A 1 261 ? -25.381 3.375 21.794 1.00 87.38 261 VAL A CA 1
ATOM 1996 C C . VAL A 1 261 ? -23.906 3.573 21.420 1.00 87.38 261 VAL A C 1
ATOM 1998 O O . VAL A 1 261 ? -23.597 3.687 20.233 1.00 87.38 261 VAL A O 1
ATOM 2001 N N . SER A 1 262 ? -22.990 3.578 22.393 1.00 83.25 262 SER A N 1
ATOM 2002 C CA . SER A 1 262 ? -21.557 3.754 22.137 1.00 83.25 262 SER A CA 1
ATOM 2003 C C . SER A 1 262 ? -20.975 2.538 21.415 1.00 83.25 262 SER A C 1
ATOM 2005 O O . SER A 1 262 ? -20.282 2.701 20.412 1.00 83.25 262 SER A O 1
ATOM 2007 N N . ARG A 1 263 ? -21.326 1.319 21.849 1.00 84.75 263 ARG A N 1
ATOM 2008 C CA . ARG A 1 263 ? -20.938 0.072 21.169 1.00 84.75 263 ARG A CA 1
ATOM 2009 C C . ARG A 1 263 ? -21.527 -0.039 19.766 1.00 84.75 263 ARG A C 1
ATOM 2011 O O . ARG A 1 263 ? -20.824 -0.444 18.843 1.00 84.75 263 ARG A O 1
ATOM 2018 N N . ARG A 1 264 ? -22.788 0.372 19.577 1.00 87.50 264 ARG A N 1
ATOM 2019 C CA . ARG A 1 264 ? -23.415 0.440 18.243 1.00 87.50 264 ARG A CA 1
ATOM 2020 C C . ARG A 1 264 ? -22.647 1.379 17.316 1.00 87.50 264 ARG A C 1
ATOM 2022 O O . ARG A 1 264 ? -22.346 0.998 16.192 1.00 87.50 264 ARG A O 1
ATOM 2029 N N . ARG A 1 265 ? -22.303 2.584 17.785 1.00 87.62 265 ARG A N 1
ATOM 2030 C CA . ARG A 1 265 ? -21.546 3.570 16.998 1.00 87.62 265 ARG A CA 1
ATOM 2031 C C . ARG A 1 265 ? -20.182 3.030 16.575 1.00 87.62 265 ARG A C 1
ATOM 2033 O O . ARG A 1 265 ? -19.824 3.169 15.412 1.00 87.62 265 ARG A O 1
ATOM 2040 N N . PHE A 1 266 ? -19.466 2.391 17.495 1.00 85.69 266 PHE A N 1
ATOM 2041 C CA . PHE A 1 266 ? -18.152 1.814 17.223 1.00 85.69 266 PHE A CA 1
ATOM 2042 C C . PHE A 1 266 ? -18.207 0.699 16.160 1.00 85.69 266 PHE A C 1
ATOM 2044 O O . PHE A 1 266 ? -17.411 0.699 15.228 1.00 85.69 266 PHE A O 1
ATOM 2051 N N . ALA A 1 267 ? -19.203 -0.195 16.216 1.00 84.38 267 ALA A N 1
ATOM 2052 C CA . ALA A 1 267 ? -19.373 -1.255 15.212 1.00 84.38 267 ALA A CA 1
ATOM 2053 C C . ALA A 1 267 ? -19.667 -0.726 13.792 1.00 84.38 267 ALA A C 1
ATOM 2055 O O . ALA A 1 267 ? -19.349 -1.385 12.803 1.00 84.38 267 ALA A O 1
ATOM 2056 N N . LEU A 1 268 ? -20.285 0.455 13.686 1.00 89.00 268 LEU A N 1
ATOM 2057 C CA . LEU A 1 268 ? -20.616 1.105 12.414 1.00 89.00 268 LEU A CA 1
ATOM 2058 C C . LEU A 1 268 ? -19.427 1.866 11.802 1.00 89.00 268 LEU A C 1
ATOM 2060 O O . LEU A 1 268 ? -19.451 2.171 10.609 1.00 89.00 268 LEU A O 1
ATOM 2064 N N . GLU A 1 269 ? -18.396 2.175 12.592 1.00 85.12 269 GLU A N 1
ATOM 2065 C CA . GLU A 1 269 ? -17.291 3.051 12.189 1.00 85.12 269 GLU A CA 1
ATOM 2066 C C . GLU A 1 269 ? -16.494 2.486 11.006 1.00 85.12 269 GLU A C 1
ATOM 2068 O O . GLU A 1 269 ? -16.138 3.234 10.096 1.00 85.12 269 GLU A O 1
ATOM 2073 N N . ASN A 1 270 ? -16.268 1.168 10.976 1.00 82.94 270 ASN A N 1
ATOM 2074 C CA . ASN A 1 270 ? -15.505 0.528 9.903 1.00 82.94 270 ASN A CA 1
ATOM 2075 C C . ASN A 1 270 ? -16.222 0.630 8.553 1.00 82.94 270 ASN A C 1
ATOM 2077 O O . ASN A 1 270 ? -15.671 1.140 7.582 1.00 82.94 270 ASN A O 1
ATOM 2081 N N . VAL A 1 271 ? -17.497 0.229 8.514 1.00 87.44 271 VAL A N 1
ATOM 2082 C CA . VAL A 1 271 ? -18.315 0.321 7.297 1.00 87.44 271 VAL A CA 1
ATOM 2083 C C . VAL A 1 271 ? -18.372 1.763 6.804 1.00 87.44 271 VAL A C 1
ATOM 2085 O O . VAL A 1 271 ? -18.162 2.011 5.619 1.00 87.44 271 VAL A O 1
ATOM 2088 N N . LYS A 1 272 ? -18.595 2.718 7.716 1.00 89.06 272 LYS A N 1
ATOM 2089 C CA . LYS A 1 272 ? -18.633 4.140 7.376 1.00 89.06 272 LYS A CA 1
ATOM 2090 C C . LYS A 1 272 ? -17.330 4.605 6.723 1.00 89.06 272 LYS A C 1
ATOM 2092 O O . LYS A 1 272 ? -17.381 5.237 5.677 1.00 89.06 272 LYS A O 1
ATOM 2097 N N . ARG A 1 273 ? -16.177 4.228 7.286 1.00 84.00 273 ARG A N 1
ATOM 2098 C CA . ARG A 1 273 ? -14.857 4.568 6.738 1.00 84.00 273 ARG A CA 1
ATOM 2099 C C . ARG A 1 273 ? -14.703 4.112 5.288 1.00 84.00 273 ARG A C 1
ATOM 2101 O O . ARG A 1 273 ? -14.274 4.900 4.455 1.00 84.00 273 ARG A O 1
ATOM 2108 N N . TYR A 1 274 ? -15.064 2.868 4.972 1.00 82.62 274 TYR A N 1
ATOM 2109 C CA . TYR A 1 274 ? -14.981 2.370 3.596 1.00 82.62 274 TYR A CA 1
ATOM 2110 C C . TYR A 1 274 ? -15.968 3.077 2.665 1.00 82.62 274 TYR A C 1
ATOM 2112 O O . TYR A 1 274 ? -15.590 3.450 1.558 1.00 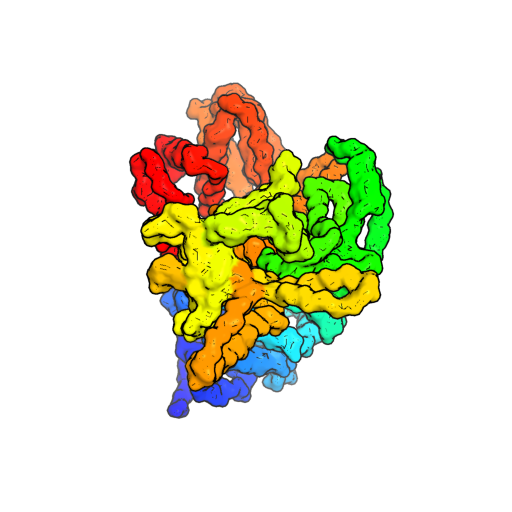82.62 274 TYR A O 1
ATOM 2120 N N . LEU A 1 275 ? -17.205 3.306 3.112 1.00 90.00 275 LEU A N 1
ATOM 2121 C CA . LEU A 1 275 ? -18.217 4.015 2.328 1.00 90.00 275 LEU A CA 1
ATOM 2122 C C . LEU A 1 275 ? -17.809 5.458 2.008 1.00 90.00 275 LEU A C 1
ATOM 2124 O O . LEU A 1 275 ? -17.990 5.889 0.872 1.00 90.00 275 LEU A O 1
ATOM 2128 N N . ASP A 1 276 ? -17.197 6.165 2.959 1.00 85.12 276 ASP A N 1
ATOM 2129 C CA . ASP A 1 276 ? -16.706 7.535 2.775 1.00 85.12 276 ASP A CA 1
ATOM 2130 C C . ASP A 1 276 ? -15.544 7.608 1.754 1.00 85.12 276 ASP A C 1
ATOM 2132 O O . ASP A 1 276 ? -15.313 8.651 1.137 1.00 85.12 276 ASP A O 1
ATOM 2136 N N . LEU A 1 277 ? -14.824 6.498 1.527 1.00 82.12 277 LEU A N 1
ATOM 2137 C CA . LEU A 1 277 ? -13.751 6.403 0.528 1.00 82.12 277 LEU A CA 1
ATOM 2138 C C . LEU A 1 277 ? -14.263 6.131 -0.895 1.00 82.12 277 LEU A C 1
ATOM 2140 O O . LEU A 1 277 ? -13.621 6.566 -1.854 1.00 82.12 277 LEU A O 1
ATOM 2144 N N . LEU A 1 278 ? -15.391 5.427 -1.059 1.00 87.25 278 LEU A N 1
ATOM 2145 C CA . LEU A 1 278 ? -15.868 4.969 -2.374 1.00 87.25 278 LEU A CA 1
ATOM 2146 C C . LEU A 1 278 ? -16.082 6.097 -3.400 1.00 87.25 278 LEU A C 1
ATOM 2148 O O . LEU A 1 278 ? -15.623 5.919 -4.530 1.00 87.25 278 LEU A O 1
ATOM 2152 N N . PRO A 1 279 ? -16.698 7.254 -3.064 1.00 86.06 279 PRO A N 1
ATOM 2153 C CA . PRO A 1 279 ? -16.873 8.345 -4.023 1.00 86.06 279 PRO A CA 1
ATOM 2154 C C . PRO A 1 279 ? -15.540 8.859 -4.568 1.00 86.06 279 PRO A C 1
ATOM 2156 O O . PRO A 1 279 ? -15.383 9.010 -5.774 1.00 86.06 279 PRO A O 1
ATOM 2159 N N . ARG A 1 280 ? -14.534 9.022 -3.694 1.00 76.75 280 ARG A N 1
ATOM 2160 C CA . ARG A 1 280 ? -13.195 9.487 -4.090 1.00 76.75 280 ARG A CA 1
ATOM 2161 C C . ARG A 1 280 ? -12.514 8.504 -5.040 1.00 76.75 280 ARG A C 1
ATOM 2163 O O . ARG A 1 280 ? -11.809 8.920 -5.953 1.00 76.75 280 ARG A O 1
ATOM 2170 N N . ILE A 1 281 ? -12.692 7.199 -4.827 1.00 74.75 281 ILE A N 1
ATOM 2171 C CA . ILE A 1 281 ? -12.125 6.171 -5.710 1.00 74.75 281 ILE A CA 1
ATOM 2172 C C . ILE A 1 281 ? -12.867 6.156 -7.056 1.00 74.75 281 ILE A C 1
ATOM 2174 O O . ILE A 1 281 ? -12.225 6.085 -8.100 1.00 74.75 281 ILE A O 1
ATOM 2178 N N . ALA A 1 282 ? -14.195 6.291 -7.051 1.00 79.44 282 ALA A N 1
ATOM 2179 C CA . ALA A 1 282 ? -14.997 6.366 -8.271 1.00 79.44 282 ALA A CA 1
ATOM 2180 C C . ALA A 1 282 ? -14.667 7.609 -9.124 1.00 79.44 282 ALA A C 1
ATOM 2182 O O . ALA A 1 282 ? -14.491 7.496 -10.337 1.00 79.44 282 ALA A O 1
ATOM 2183 N N . GLU A 1 283 ? -14.487 8.778 -8.506 1.00 72.88 283 GLU A N 1
ATOM 2184 C CA . GLU A 1 283 ? -14.051 10.000 -9.197 1.00 72.88 283 GLU A CA 1
ATOM 2185 C C . GLU A 1 283 ? -12.673 9.824 -9.858 1.00 72.88 283 GLU A C 1
ATOM 2187 O O . GLU A 1 283 ? -12.482 10.231 -11.006 1.00 72.88 283 GLU A O 1
ATOM 2192 N N . ARG A 1 284 ? -11.722 9.141 -9.196 1.00 64.25 284 ARG A N 1
ATOM 2193 C CA . ARG A 1 284 ? -10.413 8.807 -9.801 1.00 64.25 284 ARG A CA 1
ATOM 2194 C C . ARG A 1 284 ? -10.555 7.975 -11.066 1.00 64.25 284 ARG A C 1
ATOM 2196 O O . ARG A 1 284 ? -9.842 8.221 -12.031 1.00 64.25 284 ARG A O 1
ATOM 2203 N N . THR A 1 285 ? -11.479 7.015 -11.076 1.00 58.34 285 THR A N 1
ATOM 2204 C CA . THR A 1 285 ? -11.746 6.192 -12.264 1.00 58.34 285 THR A CA 1
ATOM 2205 C C . THR A 1 285 ? -12.407 6.965 -13.415 1.00 58.34 285 THR A C 1
ATOM 2207 O O . THR A 1 285 ? -12.486 6.454 -14.528 1.00 58.34 285 THR A O 1
ATOM 2210 N N . GLN A 1 286 ? -12.854 8.206 -13.187 1.00 55.53 286 GLN A N 1
ATOM 2211 C CA . GLN A 1 286 ? -13.473 9.059 -14.208 1.00 55.53 286 GLN A CA 1
ATOM 2212 C C . GLN A 1 286 ? -12.607 10.245 -14.665 1.00 55.53 286 GLN A C 1
ATOM 2214 O O . GLN A 1 286 ? -12.757 10.709 -15.798 1.00 55.53 286 GLN A O 1
ATOM 2219 N N . ALA A 1 287 ? -11.723 10.776 -13.816 1.00 47.50 287 ALA A N 1
ATOM 2220 C CA . ALA A 1 287 ? -11.094 12.075 -14.052 1.00 47.50 287 ALA A CA 1
ATOM 2221 C C . ALA A 1 287 ? -9.758 12.023 -14.832 1.00 47.50 287 ALA A C 1
ATOM 2223 O O . ALA A 1 287 ? -8.689 11.787 -14.275 1.00 47.50 287 ALA A O 1
ATOM 2224 N N . ARG A 1 288 ? -9.802 12.426 -16.110 1.00 47.50 288 ARG A N 1
ATOM 2225 C CA . ARG A 1 288 ? -8.943 13.508 -16.649 1.00 47.50 288 ARG A CA 1
ATOM 2226 C C . ARG A 1 288 ? -9.905 14.602 -17.136 1.00 47.50 288 ARG A C 1
ATOM 2228 O O . ARG A 1 288 ? -10.515 14.412 -18.188 1.00 47.50 288 ARG A O 1
ATOM 2235 N N . PRO A 1 289 ? -10.146 15.679 -16.360 1.00 42.88 289 PRO A N 1
ATOM 2236 C CA . PRO A 1 289 ? -9.340 16.903 -16.488 1.00 42.88 289 PRO A CA 1
ATOM 2237 C C . PRO A 1 289 ? -9.141 17.710 -15.178 1.00 42.88 289 PRO A C 1
ATOM 2239 O O . PRO A 1 289 ? -9.860 17.553 -14.197 1.00 42.88 289 PRO A O 1
ATOM 2242 N N . PHE A 1 290 ? -8.160 18.619 -15.206 1.00 36.25 290 PHE A N 1
ATOM 2243 C CA . PHE A 1 290 ? -7.844 19.626 -14.181 1.00 36.25 290 PHE A CA 1
ATOM 2244 C C . PHE A 1 290 ? -9.081 20.424 -13.710 1.00 36.25 290 PHE A C 1
ATOM 2246 O O . PHE A 1 290 ? -9.696 21.114 -14.529 1.00 36.25 290 PHE A O 1
ATOM 2253 N N . PRO A 1 291 ? -9.353 20.521 -12.397 1.00 36.28 291 PRO A N 1
ATOM 2254 C CA . PRO A 1 291 ? -9.761 21.789 -11.823 1.00 36.28 291 PRO A CA 1
ATOM 2255 C C . PRO A 1 291 ? -8.529 22.698 -11.839 1.00 36.28 291 PRO A C 1
ATOM 2257 O O . PRO A 1 291 ? -7.483 22.348 -11.292 1.00 36.28 291 PRO A O 1
ATOM 2260 N N . GLN A 1 292 ? -8.628 23.876 -12.457 1.00 34.91 292 GLN A N 1
ATOM 2261 C CA . GLN A 1 292 ? -7.720 24.973 -12.129 1.00 34.91 292 GLN A CA 1
ATOM 2262 C C . GLN A 1 292 ? -7.884 25.242 -10.631 1.00 34.91 292 GLN A C 1
ATOM 2264 O O . GLN A 1 292 ? -8.825 25.919 -10.219 1.00 34.91 292 GLN A O 1
ATOM 2269 N N . ALA A 1 293 ? -7.017 24.654 -9.808 1.00 32.81 293 ALA A N 1
ATOM 2270 C CA . ALA A 1 293 ? -6.974 24.958 -8.394 1.00 32.81 293 ALA A CA 1
ATOM 2271 C C . ALA A 1 293 ? -6.556 26.424 -8.280 1.00 32.81 293 ALA A C 1
ATOM 2273 O O . ALA A 1 293 ? -5.387 26.775 -8.444 1.00 32.81 293 ALA A O 1
ATOM 2274 N N . ALA A 1 294 ? -7.541 27.294 -8.059 1.00 33.69 294 ALA A N 1
ATOM 2275 C CA . ALA A 1 294 ? -7.291 28.637 -7.586 1.00 33.69 294 ALA A CA 1
ATOM 2276 C C . ALA A 1 294 ? -6.396 28.510 -6.351 1.00 33.69 294 ALA A C 1
ATOM 2278 O O . ALA A 1 294 ? -6.739 27.801 -5.400 1.00 33.69 294 ALA A O 1
ATOM 2279 N N . VAL A 1 295 ? -5.230 29.156 -6.409 1.00 36.12 295 VAL A N 1
ATOM 2280 C CA . VAL A 1 295 ? -4.260 29.224 -5.318 1.00 36.12 295 VAL A CA 1
ATOM 2281 C C . VAL A 1 295 ? -4.987 29.767 -4.092 1.00 36.12 295 VAL A C 1
ATOM 2283 O O . VAL A 1 295 ? -5.200 30.968 -3.951 1.00 36.12 295 VAL A O 1
ATOM 2286 N N . SER A 1 296 ? -5.419 28.864 -3.218 1.00 34.34 296 SER A N 1
ATOM 2287 C CA . SER A 1 296 ? -5.960 29.227 -1.920 1.00 34.34 296 SER A CA 1
ATOM 2288 C C . SER A 1 296 ? -4.758 29.461 -1.021 1.00 34.34 296 SER A C 1
ATOM 2290 O O . SER A 1 296 ? -4.149 28.529 -0.507 1.00 34.34 296 SER A O 1
ATOM 2292 N N . THR A 1 297 ? -4.359 30.726 -0.915 1.00 37.28 297 THR A N 1
ATOM 2293 C CA . THR A 1 297 ? -3.326 31.194 0.007 1.00 37.28 297 THR A CA 1
ATOM 2294 C C . THR A 1 297 ? -3.804 31.013 1.447 1.00 37.28 297 THR A C 1
ATOM 2296 O O . THR A 1 297 ? -4.376 31.929 2.033 1.00 37.28 297 THR A O 1
ATOM 2299 N N . SER A 1 298 ? -3.562 29.845 2.036 1.00 37.88 298 SER A N 1
ATOM 2300 C CA . SER A 1 298 ? -3.535 29.677 3.490 1.00 37.88 298 SER A CA 1
ATOM 2301 C C . SER A 1 298 ? -2.079 29.526 3.922 1.00 37.88 298 SER A C 1
ATOM 2303 O O . SER A 1 298 ? -1.486 28.458 3.816 1.00 37.88 298 SER A O 1
ATOM 2305 N N . LEU A 1 299 ? -1.490 30.645 4.344 1.00 42.69 299 LEU A N 1
ATOM 2306 C CA . LEU A 1 299 ? -0.129 30.737 4.867 1.00 42.69 299 LEU A CA 1
ATOM 2307 C C . LEU A 1 299 ? -0.029 30.062 6.247 1.00 42.69 299 LEU A C 1
ATOM 2309 O O . LEU A 1 299 ? -0.502 30.620 7.237 1.00 42.69 299 LEU A O 1
ATOM 2313 N N . GLY A 1 300 ? 0.659 28.921 6.298 1.00 42.06 300 GLY A N 1
ATOM 2314 C CA . GLY A 1 300 ? 1.399 28.409 7.458 1.00 42.06 300 GLY A CA 1
ATOM 2315 C C . GLY A 1 300 ? 2.856 28.176 7.030 1.00 42.06 300 GLY A C 1
ATOM 2316 O O . GLY A 1 300 ? 3.093 27.616 5.973 1.00 42.06 300 GLY A O 1
ATOM 2317 N N . GLN A 1 301 ? 3.831 28.743 7.742 1.00 48.84 301 GLN A N 1
ATOM 2318 C CA . GLN A 1 301 ? 5.161 29.143 7.224 1.00 48.84 301 GLN A CA 1
ATOM 2319 C C . GLN A 1 301 ? 6.191 28.026 6.914 1.00 48.84 301 GLN A C 1
ATOM 2321 O O . GLN A 1 301 ? 6.259 27.038 7.636 1.00 48.84 301 GLN A O 1
ATOM 2326 N N . THR A 1 302 ? 7.104 28.284 5.945 1.00 50.12 302 THR A N 1
ATOM 2327 C CA . THR A 1 302 ? 8.604 28.304 6.081 1.00 50.12 302 THR A CA 1
ATOM 2328 C C . THR A 1 302 ? 9.383 28.413 4.749 1.00 50.12 302 THR A C 1
ATOM 2330 O O . THR A 1 302 ? 10.606 28.534 4.771 1.00 50.12 302 THR A O 1
ATOM 2333 N N . LEU A 1 303 ? 8.736 28.427 3.578 1.00 57.28 303 LEU A N 1
ATOM 2334 C CA . LEU A 1 303 ? 9.440 28.560 2.288 1.00 57.28 303 LEU A CA 1
ATOM 2335 C C . LEU A 1 303 ? 9.504 30.018 1.794 1.00 57.28 303 LEU A C 1
ATOM 2337 O O . LEU A 1 303 ? 8.510 30.740 1.912 1.00 57.28 303 LEU A O 1
ATOM 2341 N N . PRO A 1 304 ? 10.627 30.475 1.201 1.00 67.06 304 PRO A N 1
ATOM 2342 C CA . PRO A 1 304 ? 10.690 31.789 0.571 1.00 67.06 304 PRO A CA 1
ATOM 2343 C C . PRO A 1 304 ? 9.626 31.884 -0.537 1.00 67.06 304 PRO A C 1
ATOM 2345 O O . PRO A 1 304 ? 9.646 31.052 -1.449 1.00 67.06 304 PRO A O 1
ATOM 2348 N N . PRO A 1 305 ? 8.736 32.897 -0.529 1.00 67.06 305 PRO A N 1
ATOM 2349 C CA . PRO A 1 305 ? 7.664 33.034 -1.523 1.00 67.06 305 PRO A CA 1
ATOM 2350 C C . PRO A 1 305 ? 8.149 32.982 -2.980 1.00 67.06 305 PRO A C 1
ATOM 2352 O O . PRO A 1 305 ? 7.441 32.498 -3.860 1.00 67.06 305 PRO A O 1
ATOM 2355 N N . GLY A 1 306 ? 9.388 33.423 -3.230 1.00 76.81 306 GLY A N 1
ATOM 2356 C CA . GLY A 1 306 ? 10.016 33.359 -4.549 1.00 76.81 306 GLY A CA 1
ATOM 2357 C C . GLY A 1 306 ? 10.228 31.935 -5.077 1.00 76.81 306 GLY A C 1
ATOM 2358 O O . GLY A 1 306 ? 10.070 31.716 -6.271 1.00 76.81 306 GLY A O 1
ATOM 2359 N N . VAL A 1 307 ? 10.524 30.953 -4.215 1.00 78.19 307 VAL A N 1
ATOM 2360 C CA . VAL A 1 307 ? 10.732 29.554 -4.640 1.00 78.19 307 VAL A CA 1
ATOM 2361 C C . VAL A 1 307 ? 9.420 28.941 -5.117 1.00 78.19 307 VAL A C 1
ATOM 2363 O O . VAL A 1 307 ? 9.380 28.348 -6.190 1.00 78.19 307 VAL A O 1
ATOM 2366 N N . LEU A 1 308 ? 8.333 29.137 -4.364 1.00 78.94 308 LEU A N 1
ATOM 2367 C CA . LEU A 1 308 ? 7.010 28.655 -4.764 1.00 78.94 308 LEU A CA 1
ATOM 2368 C C . LEU A 1 308 ? 6.555 29.319 -6.066 1.00 78.94 308 LEU A C 1
ATOM 2370 O O . LEU A 1 308 ? 6.116 28.620 -6.973 1.00 78.94 308 LEU A O 1
ATOM 2374 N N . SER A 1 309 ? 6.734 30.638 -6.200 1.00 76.50 309 SER A N 1
ATOM 2375 C CA . SER A 1 309 ? 6.400 31.350 -7.440 1.00 76.50 309 SER A CA 1
ATOM 2376 C C . SER A 1 309 ? 7.161 30.794 -8.647 1.00 76.50 309 SER A C 1
ATOM 2378 O O . SER A 1 309 ? 6.553 30.568 -9.689 1.00 76.50 309 SER A O 1
ATOM 2380 N N . MET A 1 310 ? 8.463 30.512 -8.504 1.00 81.56 310 MET A N 1
ATOM 2381 C CA . MET A 1 310 ? 9.247 29.888 -9.576 1.00 81.56 310 MET A CA 1
ATOM 2382 C C . MET A 1 310 ? 8.753 28.478 -9.911 1.00 81.56 310 MET A C 1
ATOM 2384 O O . MET A 1 310 ? 8.693 28.117 -11.083 1.00 81.56 310 MET A O 1
ATOM 2388 N N . LEU A 1 311 ? 8.374 27.676 -8.913 1.00 84.38 311 LEU A N 1
ATOM 2389 C CA . LEU A 1 311 ? 7.818 26.346 -9.167 1.00 84.38 311 LEU A CA 1
ATOM 2390 C C . LEU A 1 311 ? 6.497 26.432 -9.941 1.00 84.38 311 LEU A C 1
ATOM 2392 O O . LEU A 1 311 ? 6.319 25.699 -10.908 1.00 84.38 311 LEU A O 1
ATOM 2396 N N . PHE A 1 312 ? 5.593 27.342 -9.573 1.00 80.50 312 PHE A N 1
ATOM 2397 C CA . PHE A 1 312 ? 4.334 27.532 -10.304 1.00 80.50 312 PHE A CA 1
ATOM 2398 C C . PHE A 1 312 ? 4.539 28.029 -11.740 1.00 80.50 312 PHE A C 1
ATOM 2400 O O . PHE A 1 312 ? 3.764 27.663 -12.619 1.00 80.50 312 PHE A O 1
ATOM 2407 N N . GLU A 1 313 ? 5.562 28.847 -11.982 1.00 81.31 313 GLU A N 1
ATOM 2408 C CA . GLU A 1 313 ? 5.817 29.441 -13.296 1.00 81.31 313 GLU A CA 1
ATOM 2409 C C . GLU A 1 313 ? 6.574 28.498 -14.247 1.00 81.31 313 GLU A C 1
ATOM 2411 O O . GLU A 1 313 ? 6.247 28.426 -15.431 1.00 81.31 313 GLU A O 1
ATOM 2416 N N . TYR A 1 314 ? 7.565 27.754 -13.746 1.00 82.56 314 TYR A N 1
ATOM 2417 C CA . TYR A 1 314 ? 8.504 27.005 -14.591 1.00 82.56 314 TYR A CA 1
ATOM 2418 C C . TYR A 1 314 ? 8.351 25.480 -14.524 1.00 82.56 314 TYR A C 1
ATOM 2420 O O . TYR A 1 314 ? 8.891 24.783 -15.390 1.00 82.56 314 TYR A O 1
ATOM 2428 N N . MET A 1 315 ? 7.646 24.921 -13.532 1.00 84.69 315 MET A N 1
ATOM 2429 C CA . MET A 1 315 ? 7.531 23.466 -13.407 1.00 84.69 315 MET A CA 1
ATOM 2430 C C . MET A 1 315 ? 6.591 22.892 -14.475 1.00 84.69 315 MET A C 1
ATOM 2432 O O . MET A 1 315 ? 5.374 23.064 -14.434 1.00 84.69 315 MET A O 1
ATOM 2436 N N . GLN A 1 316 ? 7.161 22.154 -15.427 1.00 87.62 316 GLN A N 1
ATOM 2437 C CA . GLN A 1 316 ? 6.395 21.453 -16.456 1.00 87.62 316 GLN A CA 1
ATOM 2438 C C . GLN A 1 316 ? 5.883 20.109 -15.930 1.00 87.62 316 GLN A C 1
ATOM 2440 O O . GLN A 1 316 ? 6.682 19.263 -15.530 1.00 87.62 316 GLN A O 1
ATOM 2445 N N . MET A 1 317 ? 4.572 19.882 -16.003 1.00 89.69 317 MET A N 1
ATOM 2446 C CA . MET A 1 317 ? 3.923 18.644 -15.549 1.00 89.69 317 MET A CA 1
ATOM 2447 C C . MET A 1 317 ? 4.414 17.388 -16.308 1.00 89.69 317 MET A C 1
ATOM 2449 O O . MET A 1 317 ? 5.030 17.509 -17.377 1.00 89.69 317 MET A O 1
ATOM 2453 N N . PRO A 1 318 ? 4.208 16.177 -15.758 1.00 92.44 318 PRO A N 1
ATOM 2454 C CA . PRO A 1 318 ? 4.645 14.937 -16.396 1.00 92.44 318 PRO A CA 1
ATOM 2455 C C . PRO A 1 318 ? 3.736 14.494 -17.548 1.00 92.44 318 PRO A C 1
ATOM 2457 O O . PRO A 1 318 ? 2.545 14.808 -17.591 1.00 92.44 318 PRO A O 1
ATOM 2460 N N . GLY A 1 319 ? 4.320 13.723 -18.462 1.00 90.50 319 GLY A N 1
ATOM 2461 C CA . GLY A 1 319 ? 3.646 13.033 -19.557 1.00 90.50 319 GLY A CA 1
ATOM 2462 C C . GLY A 1 319 ? 2.710 13.902 -20.383 1.00 90.50 319 GLY A C 1
ATOM 2463 O O . GLY A 1 319 ? 3.085 14.956 -20.893 1.00 90.50 319 GLY A O 1
ATOM 2464 N N . GLU A 1 320 ? 1.470 13.447 -20.530 1.00 86.38 320 GLU A N 1
ATOM 2465 C CA . GLU A 1 320 ? 0.458 14.071 -21.388 1.00 86.38 320 GLU A CA 1
ATOM 2466 C C . GLU A 1 320 ? -0.069 15.400 -20.838 1.00 86.38 320 GLU A C 1
ATOM 2468 O O . GLU A 1 320 ? -0.755 16.132 -21.547 1.00 86.38 320 GLU A O 1
ATOM 2473 N N . LEU A 1 321 ? 0.258 15.726 -19.584 1.00 85.00 321 LEU A N 1
ATOM 2474 C CA . LEU A 1 321 ? -0.061 17.018 -18.977 1.00 85.00 321 LEU A CA 1
ATOM 2475 C C . LEU A 1 321 ? 0.918 18.115 -19.416 1.00 85.00 321 LEU A C 1
ATOM 2477 O O . LEU A 1 321 ? 0.666 19.300 -19.190 1.00 85.00 321 LEU A O 1
ATOM 2481 N N . ARG A 1 322 ? 2.043 17.743 -20.033 1.00 88.31 322 ARG A N 1
ATOM 2482 C CA . ARG A 1 322 ? 2.997 18.687 -20.608 1.00 88.31 322 ARG A CA 1
ATOM 2483 C C . ARG A 1 322 ? 2.448 19.239 -21.934 1.00 88.31 322 ARG A C 1
ATOM 2485 O O . ARG A 1 322 ? 2.113 18.443 -22.808 1.00 88.31 322 ARG A O 1
ATOM 2492 N N . PRO A 1 323 ? 2.423 20.569 -22.157 1.00 84.75 323 PRO A N 1
ATOM 2493 C CA . PRO A 1 323 ? 1.890 21.156 -23.396 1.00 84.75 323 PRO A CA 1
ATOM 2494 C C . PRO A 1 323 ? 2.570 20.670 -24.685 1.00 84.75 323 PRO A C 1
ATOM 2496 O O . PRO A 1 323 ? 1.933 20.569 -25.727 1.00 84.75 323 PRO A O 1
ATOM 2499 N N . GLU A 1 324 ? 3.865 20.360 -24.613 1.00 88.44 324 GLU A N 1
ATOM 2500 C CA . GLU A 1 324 ? 4.666 19.836 -25.731 1.00 88.44 324 GLU A CA 1
ATOM 2501 C C . GLU A 1 324 ? 4.533 18.312 -25.909 1.00 88.44 324 GLU A C 1
ATOM 2503 O O . GLU A 1 324 ? 5.168 17.730 -26.787 1.00 88.44 324 GLU A O 1
ATOM 2508 N N . GLY A 1 325 ? 3.725 17.663 -25.069 1.00 89.25 325 GLY A N 1
ATOM 2509 C CA . GLY A 1 325 ? 3.643 16.216 -24.946 1.00 89.25 325 GLY A CA 1
ATOM 2510 C C . GLY A 1 325 ? 4.764 15.601 -24.090 1.00 89.25 325 GLY A C 1
ATOM 2511 O O . GLY A 1 325 ? 5.640 16.316 -23.578 1.00 89.25 325 GLY A O 1
ATOM 2512 N N . PRO A 1 326 ? 4.734 14.263 -23.933 1.00 92.44 326 PRO A N 1
ATOM 2513 C CA . PRO A 1 326 ? 5.697 13.509 -23.133 1.00 92.44 326 PRO A CA 1
ATOM 2514 C C . PRO A 1 326 ? 7.153 13.770 -23.540 1.00 92.44 326 PRO A C 1
ATOM 2516 O O . PRO A 1 326 ? 7.472 13.892 -24.722 1.00 92.44 326 PRO A O 1
ATOM 2519 N N . ARG A 1 327 ? 8.063 13.827 -22.560 1.00 93.00 327 ARG A N 1
ATOM 2520 C CA . ARG A 1 327 ? 9.512 14.028 -22.785 1.00 93.00 327 ARG A CA 1
ATOM 2521 C C . ARG A 1 327 ? 10.191 12.843 -23.471 1.00 93.00 327 ARG A C 1
ATOM 2523 O O . ARG A 1 327 ? 11.231 13.015 -24.106 1.00 93.00 327 ARG A O 1
ATOM 2530 N N . HIS A 1 328 ? 9.647 11.652 -23.265 1.00 93.50 328 HIS A N 1
ATOM 2531 C CA . HIS A 1 328 ? 10.090 10.367 -23.797 1.00 93.50 328 HIS A CA 1
ATOM 2532 C C . HIS A 1 328 ? 8.938 9.356 -23.661 1.00 93.50 328 HIS A C 1
ATOM 2534 O O . HIS A 1 328 ? 7.892 9.669 -23.097 1.00 93.50 328 HIS A O 1
ATOM 2540 N N . ASP A 1 329 ? 9.125 8.143 -24.176 1.00 90.81 329 ASP A N 1
ATOM 2541 C CA . ASP A 1 329 ? 8.135 7.052 -24.138 1.00 90.81 329 ASP A CA 1
ATOM 2542 C C . ASP A 1 329 ? 7.792 6.546 -22.725 1.00 90.81 329 ASP A C 1
ATOM 2544 O O . ASP A 1 329 ? 6.756 5.918 -22.548 1.00 90.81 329 ASP A O 1
ATOM 2548 N N . ASN A 1 330 ? 8.641 6.838 -21.737 1.00 92.69 330 ASN A N 1
ATOM 2549 C CA . ASN A 1 330 ? 8.427 6.510 -20.324 1.00 92.69 330 ASN A CA 1
ATOM 2550 C C . ASN A 1 330 ? 7.965 7.699 -19.446 1.00 92.69 330 ASN A C 1
ATOM 2552 O O . ASN A 1 330 ? 8.085 7.656 -18.223 1.00 92.69 330 ASN A O 1
ATOM 2556 N N . ASP A 1 331 ? 7.525 8.808 -20.049 1.00 93.62 331 ASP A N 1
ATOM 2557 C CA . ASP A 1 331 ? 7.017 9.984 -19.325 1.00 93.62 331 ASP A CA 1
ATOM 2558 C C . ASP A 1 331 ? 5.481 9.940 -19.293 1.00 93.62 331 ASP A C 1
ATOM 2560 O O . ASP A 1 331 ? 4.826 10.310 -20.265 1.00 93.62 331 ASP A O 1
ATOM 2564 N N . PHE A 1 332 ? 4.908 9.476 -18.180 1.00 91.25 332 PHE A N 1
ATOM 2565 C CA . PHE A 1 332 ? 3.458 9.331 -17.987 1.00 91.25 332 PHE A CA 1
ATOM 2566 C C . PHE A 1 332 ? 2.945 10.228 -16.861 1.00 91.25 332 PHE A C 1
ATOM 2568 O O . PHE A 1 332 ? 3.656 10.471 -15.878 1.00 91.25 332 PHE A O 1
ATOM 2575 N N . SER A 1 333 ? 1.695 10.697 -16.966 1.00 87.69 333 SER A N 1
ATOM 2576 C CA . SER A 1 333 ? 1.057 11.420 -15.859 1.00 87.69 333 SER A CA 1
ATOM 2577 C C . SER A 1 333 ? 0.764 10.514 -14.657 1.00 87.69 333 SER A C 1
ATOM 2579 O O . SER A 1 333 ? 0.896 10.956 -13.517 1.00 87.69 333 SER A O 1
ATOM 2581 N N . ASP A 1 334 ? 0.347 9.265 -14.904 1.00 85.50 334 ASP A N 1
ATOM 2582 C CA . ASP A 1 334 ? 0.181 8.254 -13.858 1.00 85.50 334 ASP A CA 1
ATOM 2583 C C . ASP A 1 334 ? 1.526 7.571 -13.602 1.00 85.50 334 ASP A C 1
ATOM 2585 O O . ASP A 1 334 ? 2.158 7.000 -14.492 1.00 85.50 334 ASP A O 1
ATOM 2589 N N . PHE A 1 335 ? 1.983 7.648 -12.359 1.00 89.25 335 PHE A N 1
ATOM 2590 C CA . PHE A 1 335 ? 3.265 7.100 -11.939 1.00 89.25 335 PHE A CA 1
ATOM 2591 C C . PHE A 1 335 ? 3.292 5.569 -11.948 1.00 89.25 335 PHE A C 1
ATOM 2593 O O . PHE A 1 335 ? 4.363 4.961 -11.993 1.00 89.25 335 PHE A O 1
ATOM 2600 N N . ARG A 1 336 ? 2.116 4.933 -11.954 1.00 86.00 336 ARG A N 1
ATOM 2601 C CA . ARG A 1 336 ? 1.960 3.479 -12.048 1.00 86.00 336 ARG A CA 1
ATOM 2602 C C . ARG A 1 336 ? 2.278 2.937 -13.439 1.00 86.00 336 ARG A C 1
ATOM 2604 O O . ARG A 1 336 ? 2.616 1.760 -13.560 1.00 86.00 336 ARG A O 1
ATOM 2611 N N . ASP A 1 337 ? 2.280 3.781 -14.461 1.00 86.88 337 ASP A N 1
ATOM 2612 C CA . ASP A 1 337 ? 2.637 3.373 -15.822 1.00 86.88 337 ASP A CA 1
ATOM 2613 C C . ASP A 1 337 ? 4.149 3.471 -16.086 1.00 86.88 337 ASP A C 1
ATOM 2615 O O . ASP A 1 337 ? 4.671 2.818 -16.984 1.00 86.88 337 ASP A O 1
ATOM 2619 N N . ILE A 1 338 ? 4.891 4.203 -15.248 1.00 90.44 338 ILE A N 1
ATOM 2620 C CA . ILE A 1 338 ? 6.329 4.453 -15.431 1.00 90.44 338 ILE A CA 1
ATOM 2621 C C . ILE A 1 338 ? 7.143 3.175 -15.215 1.00 90.44 338 ILE A C 1
ATOM 2623 O O . ILE A 1 338 ? 7.129 2.589 -14.129 1.00 90.44 338 ILE A O 1
ATOM 2627 N N . ALA A 1 339 ? 7.906 2.744 -16.216 1.00 89.06 339 ALA A N 1
ATOM 2628 C CA . ALA A 1 339 ? 8.866 1.654 -16.079 1.00 89.06 339 ALA A CA 1
ATOM 2629 C C . ALA A 1 339 ? 9.967 2.024 -15.068 1.00 89.06 339 ALA A C 1
ATOM 2631 O O . ALA A 1 339 ? 10.518 3.128 -15.102 1.00 89.06 339 ALA A O 1
ATOM 2632 N N . ILE A 1 340 ? 10.296 1.095 -14.162 1.00 88.06 340 ILE A N 1
ATOM 2633 C CA . ILE A 1 340 ? 11.309 1.308 -13.112 1.00 88.06 340 ILE A CA 1
ATOM 2634 C C . ILE A 1 340 ? 12.666 1.615 -13.733 1.00 88.06 340 ILE A C 1
ATOM 2636 O O . ILE A 1 340 ? 13.307 2.598 -13.373 1.00 88.06 340 ILE A O 1
ATOM 2640 N N . LEU A 1 341 ? 13.065 0.801 -14.704 1.00 86.94 341 LEU A N 1
ATOM 2641 C CA . LEU A 1 341 ? 14.263 1.035 -15.490 1.00 86.94 341 LEU A CA 1
ATOM 2642 C C . LEU A 1 341 ? 13.997 2.077 -16.576 1.00 86.94 341 LEU A C 1
ATOM 2644 O O . LEU A 1 341 ? 12.893 2.118 -17.125 1.00 86.94 341 LEU A O 1
ATOM 2648 N N . PRO A 1 342 ? 14.990 2.919 -16.896 1.00 89.88 342 PRO A N 1
ATOM 2649 C CA . PRO A 1 342 ? 14.828 3.907 -17.942 1.00 89.88 342 PRO A CA 1
ATOM 2650 C C . PRO A 1 342 ? 14.878 3.251 -19.321 1.00 89.88 342 PRO A C 1
ATOM 2652 O O . PRO A 1 342 ? 15.685 2.355 -19.576 1.00 89.88 342 PRO A O 1
ATOM 2655 N N . THR A 1 343 ? 14.029 3.729 -20.224 1.00 89.88 343 THR A N 1
ATOM 2656 C CA . THR A 1 343 ? 14.020 3.300 -21.627 1.00 89.88 343 THR A CA 1
ATOM 2657 C C . THR A 1 343 ? 15.176 3.930 -22.400 1.00 89.88 343 THR A C 1
ATOM 2659 O O . THR A 1 343 ? 15.814 4.897 -21.966 1.00 89.88 343 THR A O 1
ATOM 2662 N N . HIS A 1 344 ? 15.415 3.440 -23.618 1.00 87.88 344 HIS A N 1
ATOM 2663 C CA . HIS A 1 344 ? 16.354 4.080 -24.534 1.00 87.88 344 HIS A CA 1
ATOM 2664 C C . HIS A 1 344 ? 16.014 5.565 -24.786 1.00 87.88 344 HIS A C 1
ATOM 2666 O O . HIS A 1 344 ? 16.914 6.412 -24.773 1.00 87.88 344 HIS A O 1
ATOM 2672 N N . ALA A 1 345 ? 14.734 5.897 -24.990 1.00 89.38 345 ALA A N 1
ATOM 2673 C CA . ALA A 1 345 ? 14.321 7.274 -25.256 1.00 89.38 345 ALA A CA 1
ATOM 2674 C C . ALA A 1 345 ? 14.456 8.169 -24.014 1.00 89.38 345 ALA A C 1
ATOM 2676 O O . ALA A 1 345 ? 14.779 9.345 -24.152 1.00 89.38 345 ALA A O 1
ATOM 2677 N N . GLU A 1 346 ? 14.281 7.625 -22.807 1.00 92.25 346 GLU A N 1
ATOM 2678 C CA . GLU A 1 346 ? 14.533 8.346 -21.557 1.00 92.25 346 GLU A CA 1
ATOM 2679 C C . GLU A 1 346 ? 16.028 8.644 -21.367 1.00 92.25 346 GLU A C 1
ATOM 2681 O O . GLU A 1 346 ? 16.408 9.790 -21.120 1.00 92.25 346 GLU A O 1
ATOM 2686 N N . LEU A 1 347 ? 16.895 7.646 -21.573 1.00 90.25 347 LEU A N 1
ATOM 2687 C CA . LEU A 1 347 ? 18.351 7.805 -21.471 1.00 90.25 347 LEU A CA 1
ATOM 2688 C C . LEU A 1 347 ? 18.926 8.779 -22.508 1.00 90.25 347 LEU A C 1
ATOM 2690 O O . LEU A 1 347 ? 19.947 9.413 -22.251 1.00 90.25 347 LEU A O 1
ATOM 2694 N N . THR A 1 348 ? 18.291 8.911 -23.674 1.00 89.00 348 THR A N 1
ATOM 2695 C CA . THR A 1 348 ? 18.749 9.801 -24.757 1.00 89.00 348 THR A CA 1
ATOM 2696 C C . THR A 1 348 ? 17.982 11.121 -24.854 1.00 89.00 348 THR A C 1
ATOM 2698 O O . THR A 1 348 ? 18.314 11.958 -25.700 1.00 89.00 348 THR A O 1
ATOM 2701 N N . SER A 1 349 ? 16.992 11.349 -23.983 1.00 90.19 349 SER A N 1
ATOM 2702 C CA . SER A 1 349 ? 16.200 12.580 -23.974 1.00 90.19 349 SER A CA 1
ATOM 2703 C C . SER A 1 349 ? 17.044 13.795 -23.594 1.00 90.19 349 SER A C 1
ATOM 2705 O O . SER A 1 349 ? 17.807 13.778 -22.630 1.00 90.19 349 SER A O 1
ATOM 2707 N N . THR A 1 350 ? 16.880 14.886 -24.340 1.00 86.81 350 THR A N 1
ATOM 2708 C CA . THR A 1 350 ? 17.489 16.188 -24.027 1.00 86.81 350 THR A CA 1
ATOM 2709 C C . THR A 1 350 ? 16.590 17.067 -23.162 1.00 86.81 350 THR A C 1
ATOM 2711 O O . THR A 1 350 ? 17.016 18.141 -22.742 1.00 86.81 350 THR A O 1
ATOM 2714 N N . ALA A 1 351 ? 15.335 16.664 -22.941 1.00 90.25 351 ALA A N 1
ATOM 2715 C CA . ALA A 1 351 ? 14.421 17.401 -22.082 1.00 90.25 351 ALA A CA 1
ATOM 2716 C C . ALA A 1 351 ? 14.760 17.126 -20.605 1.00 90.25 351 ALA A C 1
ATOM 2718 O O . ALA A 1 351 ? 15.060 15.981 -20.256 1.00 90.25 351 ALA A O 1
ATOM 2719 N N . PRO A 1 352 ? 14.708 18.138 -19.721 1.00 88.44 352 PRO A N 1
ATOM 2720 C CA . PRO A 1 352 ? 14.914 17.915 -18.297 1.00 88.44 352 PRO A CA 1
ATOM 2721 C C . PRO A 1 352 ? 13.802 17.007 -17.738 1.00 88.44 352 PRO A C 1
ATOM 2723 O O . PRO A 1 352 ? 12.629 17.199 -18.092 1.00 88.44 352 PRO A O 1
ATOM 2726 N N . PRO A 1 353 ? 14.141 16.028 -16.877 1.00 90.94 353 PRO A N 1
ATOM 2727 C CA . PRO A 1 353 ? 13.159 15.121 -16.288 1.00 90.94 353 PRO A CA 1
ATOM 2728 C C . PRO A 1 353 ? 12.163 15.886 -15.412 1.00 90.94 353 PRO A C 1
ATOM 2730 O O . PRO A 1 353 ? 12.462 16.959 -14.884 1.00 90.94 353 PRO A O 1
ATOM 2733 N N . PHE A 1 354 ? 10.972 15.318 -15.229 1.00 92.12 354 PHE A N 1
ATOM 2734 C CA . PHE A 1 354 ? 10.049 15.809 -14.212 1.00 92.12 354 PHE A CA 1
ATOM 2735 C C . PHE A 1 354 ? 10.451 15.265 -12.837 1.00 92.12 354 PHE A C 1
ATOM 2737 O O . PHE A 1 354 ? 10.256 14.084 -12.555 1.00 92.12 354 PHE A O 1
ATOM 2744 N N . VAL A 1 355 ? 10.981 16.144 -11.989 1.00 91.00 355 VAL A N 1
ATOM 2745 C CA . VAL A 1 355 ? 11.313 15.847 -10.591 1.00 91.00 355 VAL A CA 1
ATOM 2746 C C . VAL A 1 355 ? 10.350 16.643 -9.710 1.00 91.00 355 VAL A C 1
ATOM 2748 O O . VAL A 1 355 ? 10.439 17.874 -9.688 1.00 91.00 355 VAL A O 1
ATOM 2751 N N . PRO A 1 356 ? 9.394 15.991 -9.027 1.00 91.25 356 PRO A N 1
ATOM 2752 C CA . PRO A 1 356 ? 8.415 16.707 -8.227 1.00 91.25 356 PRO A CA 1
ATOM 2753 C C . PRO A 1 356 ? 9.074 17.304 -6.979 1.00 91.25 356 PRO A C 1
ATOM 2755 O O . PRO A 1 356 ? 9.940 16.695 -6.351 1.00 91.25 356 PRO A O 1
ATOM 2758 N N . ALA A 1 357 ? 8.647 18.501 -6.587 1.00 86.88 357 ALA A N 1
ATOM 2759 C CA . ALA A 1 357 ? 9.136 19.122 -5.363 1.00 86.88 357 ALA A CA 1
ATOM 2760 C C . ALA A 1 357 ? 8.483 18.476 -4.129 1.00 86.88 357 ALA A C 1
ATOM 2762 O O . ALA A 1 357 ? 7.259 18.492 -3.980 1.00 86.88 357 ALA A O 1
ATOM 2763 N N . ASN A 1 358 ? 9.304 17.970 -3.204 1.00 85.81 358 ASN A N 1
ATOM 2764 C CA . ASN A 1 358 ? 8.849 17.433 -1.917 1.00 85.81 358 ASN A CA 1
ATOM 2765 C C . ASN A 1 358 ? 8.558 18.552 -0.900 1.00 85.81 358 ASN A C 1
ATOM 2767 O O . ASN A 1 358 ? 9.157 18.618 0.171 1.00 85.81 358 ASN A O 1
ATOM 2771 N N . LEU A 1 359 ? 7.685 19.485 -1.279 1.00 82.56 359 LEU A N 1
ATOM 2772 C CA . LEU A 1 359 ? 7.258 20.619 -0.458 1.00 82.56 359 LEU A CA 1
ATOM 2773 C C . LEU A 1 359 ? 5.728 20.626 -0.397 1.00 82.56 359 LEU A C 1
ATOM 2775 O O . LEU A 1 359 ? 5.118 20.428 -1.447 1.00 82.56 359 LEU A O 1
ATOM 2779 N N . PRO A 1 360 ? 5.080 20.846 0.758 1.00 75.19 360 PRO A N 1
ATOM 2780 C CA . PRO A 1 360 ? 3.622 20.740 0.873 1.00 75.19 360 PRO A CA 1
ATOM 2781 C C . PRO A 1 360 ? 2.843 21.634 -0.107 1.00 75.19 360 PRO A C 1
ATOM 2783 O O . PRO A 1 360 ? 1.850 21.192 -0.681 1.00 75.19 360 PRO A O 1
ATOM 2786 N N . GLU A 1 361 ? 3.318 22.857 -0.350 1.00 77.81 361 GLU A N 1
ATOM 2787 C CA . GLU A 1 361 ? 2.652 23.867 -1.184 1.00 77.81 361 GLU A CA 1
ATOM 2788 C C . GLU A 1 361 ? 3.108 23.860 -2.649 1.00 77.81 361 GLU A C 1
ATOM 2790 O O . GLU A 1 361 ? 2.626 24.664 -3.451 1.00 77.81 361 GLU A O 1
ATOM 2795 N N . ALA A 1 362 ? 4.052 22.990 -3.018 1.00 82.19 362 ALA A N 1
ATOM 2796 C CA . ALA A 1 362 ? 4.528 22.940 -4.392 1.00 82.19 362 ALA A CA 1
ATOM 2797 C C . ALA A 1 362 ? 3.440 22.422 -5.350 1.00 82.19 362 ALA A C 1
ATOM 2799 O O . ALA A 1 362 ? 2.712 21.482 -4.993 1.00 82.19 362 ALA A O 1
ATOM 2800 N N . PRO A 1 363 ? 3.363 22.986 -6.575 1.00 84.31 363 PRO A N 1
ATOM 2801 C CA . PRO A 1 363 ? 2.427 22.534 -7.596 1.00 84.31 363 PRO A CA 1
ATOM 2802 C C . PRO A 1 363 ? 2.590 21.037 -7.860 1.00 84.31 363 PRO A C 1
ATOM 2804 O O . PRO A 1 363 ? 3.703 20.523 -7.928 1.00 84.31 363 PRO A O 1
ATOM 2807 N N . HIS A 1 364 ? 1.468 20.338 -8.003 1.00 87.25 364 HIS A N 1
ATOM 2808 C CA . HIS A 1 364 ? 1.424 18.912 -8.300 1.00 87.25 364 HIS A CA 1
ATOM 2809 C C . HIS A 1 364 ? 0.082 18.576 -8.963 1.00 87.25 364 HIS A C 1
ATOM 2811 O O . HIS A 1 364 ? -0.926 19.201 -8.638 1.00 87.25 364 HIS A O 1
ATOM 2817 N N . HIS A 1 365 ? 0.049 17.620 -9.894 1.00 83.88 365 HIS A N 1
ATOM 2818 C CA . HIS A 1 365 ? -1.183 17.230 -10.603 1.00 83.88 365 HIS A CA 1
ATOM 2819 C C . HIS A 1 365 ? -2.066 16.259 -9.810 1.00 83.88 365 HIS A C 1
ATOM 2821 O O . HIS A 1 365 ? -3.249 16.125 -10.106 1.00 83.88 365 HIS A O 1
ATOM 2827 N N . LEU A 1 366 ? -1.495 15.589 -8.809 1.00 83.31 366 LEU A N 1
ATOM 2828 C CA . LEU A 1 366 ? -2.203 14.732 -7.848 1.00 83.31 366 LEU A CA 1
ATOM 2829 C C . LEU A 1 366 ? -2.327 15.403 -6.476 1.00 83.31 366 LEU A C 1
ATOM 2831 O O . LEU A 1 366 ? -1.489 16.230 -6.111 1.00 83.31 366 LEU A O 1
ATOM 2835 N N . GLU A 1 367 ? -3.311 14.967 -5.688 1.00 79.88 367 GLU A N 1
ATOM 2836 C CA . GLU A 1 367 ? -3.546 15.401 -4.306 1.00 79.88 367 GLU A CA 1
ATOM 2837 C C . GLU A 1 367 ? -3.526 14.229 -3.305 1.00 79.88 367 GLU A C 1
ATOM 2839 O O . GLU A 1 367 ? -3.521 13.052 -3.678 1.00 79.88 367 GLU A O 1
ATOM 2844 N N . GLY A 1 368 ? -3.522 14.552 -2.008 1.00 81.19 368 GLY A N 1
ATOM 2845 C CA . GLY A 1 368 ? -3.624 13.569 -0.931 1.00 81.19 368 GLY A CA 1
ATOM 2846 C C . GLY A 1 368 ? -2.497 12.533 -0.957 1.00 81.19 368 GLY A C 1
ATOM 2847 O O . GLY A 1 368 ? -1.347 12.837 -1.271 1.00 81.19 368 GLY A O 1
ATOM 2848 N N . MET A 1 369 ? -2.810 11.291 -0.593 1.00 84.75 369 MET A N 1
ATOM 2849 C CA . MET A 1 369 ? -1.803 10.229 -0.512 1.00 84.75 369 MET A CA 1
ATOM 2850 C C . MET A 1 369 ? -1.299 9.778 -1.895 1.00 84.75 369 MET A C 1
ATOM 2852 O O . MET A 1 369 ? -0.179 9.291 -2.002 1.00 84.75 369 MET A O 1
ATOM 2856 N N . GLU A 1 370 ? -2.066 10.002 -2.969 1.00 83.62 370 GLU A N 1
ATOM 2857 C CA . GLU A 1 370 ? -1.605 9.745 -4.346 1.00 83.62 370 GLU A CA 1
ATOM 2858 C C . GLU A 1 370 ? -0.450 10.672 -4.733 1.00 83.62 370 GLU A C 1
ATOM 2860 O O . GLU A 1 370 ? 0.538 10.221 -5.303 1.00 83.62 370 GLU A O 1
ATOM 2865 N N . ARG A 1 371 ? -0.526 11.951 -4.340 1.00 86.81 371 ARG A N 1
ATOM 2866 C CA . ARG A 1 371 ? 0.597 12.888 -4.465 1.00 86.81 371 ARG A CA 1
ATOM 2867 C C . ARG A 1 371 ? 1.842 12.374 -3.755 1.00 86.81 371 ARG A C 1
ATOM 2869 O O . ARG A 1 371 ? 2.926 12.433 -4.317 1.00 86.81 371 ARG A O 1
ATOM 2876 N N . GLN A 1 372 ? 1.692 11.882 -2.526 1.00 89.06 372 GLN A N 1
ATOM 2877 C CA . GLN A 1 372 ? 2.837 11.400 -1.753 1.00 89.06 372 GLN A CA 1
ATOM 2878 C C . GLN A 1 372 ? 3.466 10.152 -2.374 1.00 89.06 372 GLN A C 1
ATOM 2880 O O . GLN A 1 372 ? 4.688 10.061 -2.436 1.00 89.06 372 GLN A O 1
ATOM 2885 N N . LEU A 1 373 ? 2.656 9.218 -2.876 1.00 90.44 373 LEU A N 1
ATOM 2886 C CA . LEU A 1 373 ? 3.159 8.044 -3.591 1.00 90.44 373 LEU A CA 1
ATOM 2887 C C . LEU A 1 373 ? 3.902 8.423 -4.874 1.00 90.44 373 LEU A C 1
ATOM 2889 O O . LEU A 1 373 ? 4.983 7.890 -5.116 1.00 90.44 373 LEU A O 1
ATOM 2893 N N . ASP A 1 374 ? 3.363 9.360 -5.654 1.00 92.06 374 ASP A N 1
ATOM 2894 C CA . ASP A 1 374 ? 4.008 9.850 -6.874 1.00 92.06 374 ASP A CA 1
ATOM 2895 C C . ASP A 1 374 ? 5.348 10.537 -6.576 1.00 92.06 374 ASP A C 1
ATOM 2897 O O . ASP A 1 374 ? 6.368 10.202 -7.178 1.00 92.06 374 ASP A O 1
ATOM 2901 N N . ILE A 1 375 ? 5.375 11.435 -5.583 1.00 92.19 375 ILE A N 1
ATOM 2902 C CA . ILE A 1 375 ? 6.604 12.099 -5.126 1.00 92.19 375 ILE A CA 1
ATOM 2903 C C . ILE A 1 375 ? 7.639 11.062 -4.691 1.00 92.19 375 ILE A C 1
ATOM 2905 O O . ILE A 1 375 ? 8.768 11.093 -5.177 1.00 92.19 375 ILE A O 1
ATOM 2909 N N . LEU A 1 376 ? 7.266 10.129 -3.810 1.00 92.50 376 LEU A N 1
ATOM 2910 C CA . LEU A 1 376 ? 8.180 9.100 -3.314 1.00 92.50 376 LEU A CA 1
ATOM 2911 C C . LEU A 1 376 ? 8.714 8.233 -4.451 1.00 92.50 376 LEU A C 1
ATOM 2913 O O . LEU A 1 376 ? 9.923 8.036 -4.541 1.00 92.50 376 LEU A O 1
ATOM 2917 N N . LEU A 1 377 ? 7.843 7.756 -5.344 1.00 94.31 377 LEU A N 1
ATOM 2918 C CA . LEU A 1 377 ? 8.260 6.917 -6.458 1.00 94.31 377 LEU A CA 1
ATOM 2919 C C . LEU A 1 377 ? 9.198 7.668 -7.402 1.00 94.31 377 LEU A C 1
ATOM 2921 O O . LEU A 1 377 ? 10.266 7.150 -7.719 1.00 94.31 377 LEU A O 1
ATOM 2925 N N . ARG A 1 378 ? 8.833 8.876 -7.845 1.00 94.62 378 ARG A N 1
ATOM 2926 C CA . ARG A 1 378 ? 9.655 9.646 -8.788 1.00 94.62 378 ARG A CA 1
ATOM 2927 C C . ARG A 1 378 ? 10.985 10.064 -8.180 1.00 94.62 378 ARG A C 1
ATOM 2929 O O . ARG A 1 378 ? 11.986 9.979 -8.878 1.00 94.62 378 ARG A O 1
ATOM 2936 N N . LEU A 1 379 ? 11.021 10.467 -6.909 1.00 93.81 379 LEU A N 1
ATOM 2937 C CA . LEU A 1 379 ? 12.269 10.848 -6.243 1.00 93.81 379 LEU A CA 1
ATOM 2938 C C . LEU A 1 379 ? 13.173 9.643 -5.988 1.00 93.81 379 LEU A C 1
ATOM 2940 O O . LEU A 1 379 ? 14.335 9.680 -6.375 1.00 93.81 379 LEU A O 1
ATOM 2944 N N . MET A 1 380 ? 12.642 8.546 -5.435 1.00 91.00 380 MET A N 1
ATOM 2945 C CA . MET A 1 380 ? 13.431 7.324 -5.231 1.00 91.00 380 MET A CA 1
ATOM 2946 C C . MET A 1 380 ? 13.921 6.736 -6.557 1.00 91.00 380 MET A C 1
ATOM 2948 O O . MET A 1 380 ? 15.036 6.225 -6.644 1.00 91.00 380 MET A O 1
ATOM 2952 N N . ARG A 1 381 ? 13.094 6.809 -7.607 1.00 92.06 381 ARG A N 1
ATOM 2953 C CA . ARG A 1 381 ? 13.495 6.405 -8.952 1.00 92.06 381 ARG A CA 1
ATOM 2954 C C . ARG A 1 381 ? 14.533 7.358 -9.534 1.00 92.06 381 ARG A C 1
ATOM 2956 O O . ARG A 1 381 ? 15.432 6.873 -10.202 1.00 92.06 381 ARG A O 1
ATOM 2963 N N . GLU A 1 382 ? 14.451 8.666 -9.307 1.00 91.12 382 GLU A N 1
ATOM 2964 C CA . GLU A 1 382 ? 15.446 9.625 -9.808 1.00 91.12 382 GLU A CA 1
ATOM 2965 C C . GLU A 1 382 ? 16.795 9.476 -9.094 1.00 91.12 382 GLU A C 1
ATOM 2967 O O . GLU A 1 382 ? 17.823 9.519 -9.764 1.00 91.12 382 GLU A O 1
ATOM 2972 N N . ASP A 1 383 ? 16.819 9.187 -7.790 1.00 86.62 383 ASP A N 1
ATOM 2973 C CA . ASP A 1 383 ? 18.057 8.832 -7.072 1.00 86.62 383 ASP A CA 1
ATOM 2974 C C . ASP A 1 383 ? 18.755 7.615 -7.710 1.00 86.62 383 ASP A C 1
ATOM 2976 O O . ASP A 1 383 ? 19.981 7.493 -7.696 1.00 86.62 383 ASP A O 1
ATOM 2980 N N . PHE A 1 384 ? 17.964 6.725 -8.315 1.00 83.00 384 PHE A N 1
ATOM 2981 C CA . PHE A 1 384 ? 18.416 5.526 -9.012 1.00 83.00 384 PHE A CA 1
ATOM 2982 C C . PHE A 1 384 ? 18.768 5.778 -10.498 1.00 83.00 384 PHE A C 1
ATOM 2984 O O . PHE A 1 384 ? 19.834 5.370 -10.963 1.00 83.00 384 PHE A O 1
ATOM 2991 N N . VAL A 1 385 ? 17.906 6.456 -11.262 1.00 87.06 385 VAL A N 1
ATOM 2992 C CA . VAL A 1 385 ? 18.038 6.679 -12.716 1.00 87.06 385 VAL A CA 1
ATOM 2993 C C . VAL A 1 385 ? 18.934 7.868 -13.035 1.00 87.06 385 VAL A C 1
ATOM 2995 O O . VAL A 1 385 ? 19.673 7.816 -14.015 1.00 87.06 385 VAL A O 1
ATOM 2998 N N . GLY A 1 386 ? 18.890 8.935 -12.241 1.00 87.44 386 GLY A N 1
ATOM 2999 C CA . GLY A 1 386 ? 19.601 10.191 -12.483 1.00 87.44 386 GLY A CA 1
ATOM 3000 C C . GLY A 1 386 ? 21.102 10.000 -12.727 1.00 87.44 386 GLY A C 1
ATOM 3001 O O . GLY A 1 386 ? 21.592 10.425 -13.778 1.00 87.44 386 GLY A O 1
ATOM 3002 N N . PRO A 1 387 ? 21.834 9.294 -11.839 1.00 84.38 387 PRO A N 1
ATOM 3003 C CA . PRO A 1 387 ? 23.252 8.988 -12.031 1.00 84.38 387 PRO A CA 1
ATOM 3004 C C . PRO A 1 387 ? 23.551 8.255 -13.348 1.00 84.38 387 PRO A C 1
ATOM 3006 O O . PRO A 1 387 ? 24.477 8.627 -14.075 1.00 84.38 387 PRO A O 1
ATOM 3009 N N . LEU A 1 388 ? 22.738 7.245 -13.682 1.00 86.12 388 LEU A N 1
ATOM 3010 C CA . LEU A 1 388 ? 22.854 6.469 -14.917 1.00 86.12 388 LEU A CA 1
ATOM 3011 C C . LEU A 1 388 ? 22.571 7.337 -16.149 1.00 86.12 388 LEU A C 1
ATOM 3013 O O . LEU A 1 388 ? 23.363 7.355 -17.089 1.00 86.12 388 LEU A O 1
ATOM 3017 N N . ARG A 1 389 ? 21.463 8.085 -16.133 1.00 89.25 389 ARG A N 1
ATOM 3018 C CA . ARG A 1 389 ? 21.018 8.965 -17.218 1.00 89.25 389 ARG A CA 1
ATOM 3019 C C . ARG A 1 389 ? 22.075 10.021 -17.525 1.00 89.25 389 ARG A C 1
ATOM 3021 O O . ARG A 1 389 ? 22.492 10.133 -18.673 1.00 89.25 389 ARG A O 1
ATOM 3028 N N . SER A 1 390 ? 22.589 10.720 -16.515 1.00 86.38 390 SER A N 1
ATOM 3029 C CA . SER A 1 390 ? 23.647 11.727 -16.685 1.00 86.38 390 SER A CA 1
ATOM 3030 C C . SER A 1 390 ? 24.943 11.140 -17.262 1.00 86.38 390 SER A C 1
ATOM 3032 O O . SER A 1 390 ? 25.579 11.747 -18.133 1.00 86.38 390 SER A O 1
ATOM 3034 N N . ALA A 1 391 ? 25.342 9.948 -16.808 1.00 86.44 391 ALA A N 1
ATOM 3035 C CA . ALA A 1 391 ? 26.540 9.272 -17.300 1.00 86.44 391 ALA A CA 1
ATOM 3036 C C . ALA A 1 391 ? 26.383 8.806 -18.759 1.00 86.44 391 ALA A C 1
ATOM 3038 O O . ALA A 1 391 ? 27.266 9.033 -19.591 1.00 86.44 391 ALA A O 1
ATOM 3039 N N . VAL A 1 392 ? 25.231 8.220 -19.096 1.00 88.50 392 VAL A N 1
ATOM 3040 C CA . VAL A 1 392 ? 24.907 7.751 -20.450 1.00 88.50 392 VAL A CA 1
ATOM 3041 C C . VAL A 1 392 ? 24.748 8.914 -21.428 1.00 88.50 392 VAL A C 1
ATOM 3043 O O . VAL A 1 392 ? 25.260 8.840 -22.540 1.00 88.50 392 VAL A O 1
ATOM 3046 N N . GLN A 1 393 ? 24.113 10.018 -21.032 1.00 88.31 393 GLN A N 1
ATOM 3047 C CA . GLN A 1 393 ? 23.997 11.210 -21.880 1.00 88.31 393 GLN A CA 1
ATOM 3048 C C . GLN A 1 393 ? 25.372 11.796 -22.220 1.00 88.31 393 GLN A C 1
ATOM 3050 O O . GLN A 1 393 ? 25.625 12.151 -23.372 1.00 88.31 393 GLN A O 1
ATOM 3055 N N . SER A 1 394 ? 26.290 11.823 -21.249 1.00 87.19 394 SER A N 1
ATOM 3056 C CA . SER A 1 394 ? 27.677 12.243 -21.483 1.00 87.19 394 SER A CA 1
ATOM 3057 C C . SER A 1 394 ? 28.399 11.288 -22.439 1.00 87.19 394 SER A C 1
ATOM 3059 O O . SER A 1 394 ? 29.035 11.734 -23.395 1.00 87.19 394 SER A O 1
ATOM 3061 N N . LEU A 1 395 ? 28.221 9.976 -22.242 1.00 88.25 395 LEU A N 1
ATOM 3062 C CA . LEU A 1 395 ? 28.759 8.950 -23.133 1.00 88.25 395 LEU A CA 1
ATOM 3063 C C . LEU A 1 395 ? 28.244 9.120 -24.570 1.00 88.25 395 LEU A C 1
ATOM 3065 O O . LEU A 1 395 ? 29.035 9.039 -25.502 1.00 88.25 395 LEU A O 1
ATOM 3069 N N . VAL A 1 396 ? 26.949 9.384 -24.763 1.00 87.56 396 VAL A N 1
ATOM 3070 C CA . VAL A 1 396 ? 26.324 9.596 -26.082 1.00 87.56 396 VAL A CA 1
ATOM 3071 C C . VAL A 1 396 ? 26.895 10.832 -26.784 1.00 87.56 396 VAL A C 1
ATOM 3073 O O . VAL A 1 396 ? 27.178 10.781 -27.984 1.00 87.56 396 VAL A O 1
ATOM 3076 N N . VAL A 1 397 ? 27.106 11.932 -26.051 1.00 85.06 397 VAL A N 1
ATOM 3077 C CA . VAL A 1 397 ? 27.733 13.153 -26.588 1.00 85.06 397 VAL A CA 1
ATOM 3078 C C . VAL A 1 397 ? 29.162 12.875 -27.052 1.00 85.06 397 VAL A C 1
ATOM 3080 O O . VAL A 1 397 ? 29.523 13.244 -28.173 1.00 85.06 397 VAL A O 1
ATOM 3083 N N . ASP A 1 398 ? 29.954 12.183 -26.234 1.00 86.44 398 ASP A N 1
ATOM 3084 C CA . ASP A 1 398 ? 31.322 11.808 -26.587 1.00 86.44 398 ASP A CA 1
ATOM 3085 C C . ASP A 1 398 ? 31.353 10.790 -27.737 1.00 86.44 398 ASP A C 1
ATOM 3087 O O . ASP A 1 398 ? 32.220 10.865 -28.609 1.00 86.44 398 ASP A O 1
ATOM 3091 N N . LEU A 1 399 ? 30.394 9.866 -27.807 1.00 84.88 399 LEU A N 1
ATOM 3092 C CA . LEU A 1 399 ? 30.302 8.886 -28.889 1.00 84.88 399 LEU A CA 1
ATOM 3093 C C . LEU A 1 399 ? 30.047 9.564 -30.244 1.00 84.88 399 LEU A C 1
ATOM 3095 O O . LEU A 1 399 ? 30.639 9.190 -31.256 1.00 84.88 399 LEU A O 1
ATOM 3099 N N . ALA A 1 400 ? 29.244 10.631 -30.264 1.00 80.44 400 ALA A N 1
ATOM 3100 C CA . ALA A 1 400 ? 29.025 11.440 -31.463 1.00 80.44 400 ALA A CA 1
ATOM 3101 C C . ALA A 1 400 ? 30.279 12.225 -31.912 1.00 80.44 400 ALA A C 1
ATOM 3103 O O . ALA A 1 400 ? 30.342 12.685 -33.052 1.00 80.44 400 ALA A O 1
ATOM 3104 N N . GLN A 1 401 ? 31.284 12.377 -31.041 1.00 81.44 401 GLN A N 1
ATOM 3105 C CA . GLN A 1 401 ? 32.509 13.150 -31.279 1.00 81.44 401 GLN A CA 1
ATOM 3106 C C . GLN A 1 401 ? 33.778 12.280 -31.280 1.00 81.44 401 GLN A C 1
ATOM 3108 O O . GLN A 1 401 ? 34.874 12.784 -31.023 1.00 81.44 401 GLN A O 1
ATOM 3113 N N . LEU A 1 402 ? 33.675 10.978 -31.575 1.00 77.69 402 LEU A N 1
ATOM 3114 C CA . LEU A 1 402 ? 34.811 10.036 -31.551 1.00 77.69 402 LEU A CA 1
ATOM 3115 C C . LEU A 1 402 ? 36.003 10.435 -32.446 1.00 77.69 402 LEU A C 1
A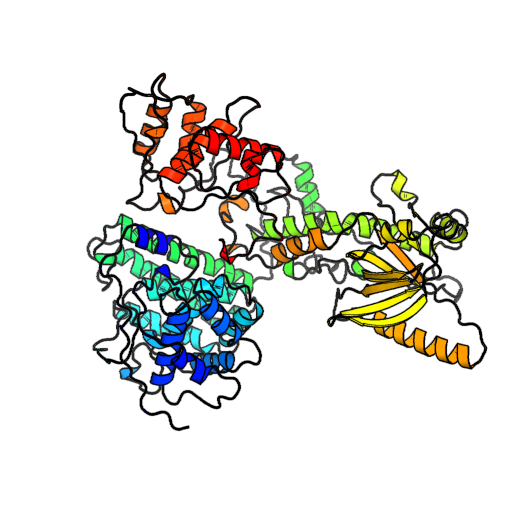TOM 3117 O O . LEU A 1 402 ? 37.121 9.970 -32.223 1.00 77.69 402 LEU A O 1
ATOM 3121 N N . GLY A 1 403 ? 35.780 11.284 -33.455 1.00 72.19 403 GLY A N 1
ATOM 3122 C CA . GLY A 1 403 ? 36.830 11.809 -34.332 1.00 72.19 403 GLY A CA 1
ATOM 3123 C C . GLY A 1 403 ? 37.742 12.864 -33.687 1.00 72.19 403 GLY A C 1
ATOM 3124 O O . GLY A 1 403 ? 38.815 13.135 -34.225 1.00 72.19 403 GLY A O 1
ATOM 3125 N N . ASP A 1 404 ? 37.358 13.452 -32.549 1.00 76.69 404 ASP A N 1
ATOM 3126 C CA . ASP A 1 404 ? 38.181 14.434 -31.838 1.00 76.69 404 ASP A CA 1
ATOM 3127 C C . ASP A 1 404 ? 39.223 13.737 -30.945 1.00 76.69 404 ASP A C 1
ATOM 3129 O O . ASP A 1 404 ? 38.904 12.934 -30.070 1.00 76.69 404 ASP A O 1
ATOM 3133 N N . ALA A 1 405 ? 40.502 14.073 -31.125 1.00 69.81 405 ALA A N 1
ATOM 3134 C CA . ALA A 1 405 ? 41.594 13.530 -30.321 1.00 69.81 405 ALA A CA 1
ATOM 3135 C C . ALA A 1 405 ? 41.567 13.982 -28.845 1.00 69.81 405 ALA A C 1
ATOM 3137 O O . ALA A 1 405 ? 42.206 13.340 -28.007 1.00 69.81 405 ALA A O 1
ATOM 3138 N N . LYS A 1 406 ? 40.858 15.072 -28.517 1.00 75.94 406 LYS A N 1
ATOM 3139 C CA . LYS A 1 406 ? 40.707 15.578 -27.140 1.00 75.94 406 LYS A CA 1
ATOM 3140 C C . LYS A 1 406 ? 39.630 14.833 -26.345 1.00 75.94 406 LYS A C 1
ATOM 3142 O O . LYS A 1 406 ? 39.711 14.797 -25.114 1.00 75.94 406 LYS A O 1
ATOM 3147 N N . ASN A 1 407 ? 38.697 14.184 -27.039 1.00 83.50 407 ASN A N 1
ATOM 3148 C CA . ASN A 1 407 ? 37.586 13.431 -26.466 1.00 83.50 407 ASN A CA 1
ATOM 3149 C C . ASN A 1 407 ? 38.074 12.365 -25.464 1.00 83.50 407 ASN A C 1
ATOM 3151 O O . ASN A 1 407 ? 38.996 11.585 -25.743 1.00 83.50 407 ASN A O 1
ATOM 3155 N N . ALA A 1 408 ? 37.478 12.358 -24.270 1.00 82.12 408 ALA A N 1
ATOM 3156 C CA . ALA A 1 408 ? 37.831 11.443 -23.189 1.00 82.12 408 ALA A CA 1
ATOM 3157 C C . ALA A 1 408 ? 37.557 9.977 -23.562 1.00 82.12 408 ALA A C 1
ATOM 3159 O O . ALA A 1 408 ? 38.425 9.122 -23.362 1.00 82.12 408 ALA A O 1
ATOM 3160 N N . LEU A 1 409 ? 36.407 9.695 -24.183 1.00 86.75 409 LEU A N 1
ATOM 3161 C CA . LEU A 1 409 ? 36.040 8.363 -24.660 1.00 86.75 409 LEU A CA 1
ATOM 3162 C C . LEU A 1 409 ? 36.996 7.872 -25.753 1.00 86.75 409 LEU A C 1
ATOM 3164 O O . LEU A 1 409 ? 37.468 6.740 -25.692 1.00 86.75 409 LEU A O 1
ATOM 3168 N N . ALA A 1 410 ? 37.359 8.724 -26.717 1.00 85.19 410 ALA A N 1
ATOM 3169 C CA . ALA A 1 410 ? 38.281 8.342 -27.791 1.00 85.19 410 ALA A CA 1
ATOM 3170 C C . ALA A 1 410 ? 39.666 7.933 -27.250 1.00 85.19 410 ALA A C 1
ATOM 3172 O O . ALA A 1 410 ? 40.266 6.959 -27.718 1.00 85.19 410 ALA A O 1
ATOM 3173 N N . ARG A 1 411 ? 40.174 8.644 -26.232 1.00 84.88 411 ARG A N 1
ATOM 3174 C CA . ARG A 1 411 ? 41.422 8.285 -25.534 1.00 84.88 411 ARG A CA 1
ATOM 3175 C C . ARG A 1 411 ? 41.283 6.981 -24.748 1.00 84.88 411 ARG A C 1
ATOM 3177 O O . ARG A 1 411 ? 42.176 6.140 -24.828 1.00 84.88 411 ARG A O 1
ATOM 3184 N N . LEU A 1 412 ? 40.168 6.794 -24.043 1.00 87.19 412 LEU A N 1
ATOM 3185 C CA . LEU A 1 412 ? 39.883 5.581 -23.275 1.00 87.19 412 LEU A CA 1
ATOM 3186 C C . LEU A 1 412 ? 39.810 4.341 -24.175 1.00 87.19 412 LEU A C 1
ATOM 3188 O O . LEU A 1 412 ? 40.440 3.324 -23.890 1.00 87.19 412 LEU A O 1
ATOM 3192 N N . LEU A 1 413 ? 39.105 4.436 -25.303 1.00 86.44 413 LEU A N 1
ATOM 3193 C CA . LEU A 1 413 ? 38.986 3.338 -26.259 1.00 86.44 413 LEU A CA 1
ATOM 3194 C C . LEU A 1 413 ? 40.343 2.977 -26.881 1.00 86.44 413 LEU A C 1
ATOM 3196 O O . LEU A 1 413 ? 40.618 1.788 -27.046 1.00 86.44 413 LEU A O 1
ATOM 3200 N N . LYS A 1 414 ? 41.215 3.961 -27.167 1.00 84.75 414 LYS A N 1
ATOM 3201 C CA . LYS A 1 414 ? 42.607 3.720 -27.611 1.00 84.75 414 LYS A CA 1
ATOM 3202 C C . LYS A 1 414 ? 43.462 3.037 -26.539 1.00 84.75 414 LYS A C 1
ATOM 3204 O O . LYS A 1 414 ? 44.336 2.250 -26.885 1.00 84.75 414 LYS A O 1
ATOM 3209 N N . ALA A 1 415 ? 43.202 3.316 -25.263 1.00 82.62 415 ALA A N 1
ATOM 3210 C CA . ALA A 1 415 ? 43.881 2.693 -24.127 1.00 82.62 415 ALA A CA 1
ATOM 3211 C C . ALA A 1 415 ? 43.335 1.295 -23.759 1.00 82.62 415 ALA A C 1
ATOM 3213 O O . ALA A 1 415 ? 43.867 0.653 -22.856 1.00 82.62 415 ALA A O 1
ATOM 3214 N N . GLY A 1 416 ? 42.307 0.805 -24.462 1.00 79.69 416 GLY A N 1
ATOM 3215 C CA . GLY A 1 416 ? 41.737 -0.529 -24.253 1.00 79.69 416 GLY A CA 1
ATOM 3216 C C . GLY A 1 416 ? 40.467 -0.576 -23.398 1.00 79.69 416 GLY A C 1
ATOM 3217 O O . GLY A 1 416 ? 40.062 -1.668 -23.019 1.00 79.69 416 GLY A O 1
ATOM 3218 N N . GLY A 1 417 ? 39.823 0.563 -23.118 1.00 85.75 417 GLY A N 1
ATOM 3219 C CA . GLY A 1 417 ? 38.636 0.648 -22.257 1.00 85.75 417 GLY A CA 1
ATOM 3220 C C . GLY A 1 417 ? 38.976 0.963 -20.796 1.00 85.75 417 GLY A C 1
ATOM 3221 O O . GLY A 1 417 ? 40.091 1.382 -20.483 1.00 85.75 417 GLY A O 1
ATOM 3222 N N . GLY A 1 418 ? 38.008 0.775 -19.897 1.00 86.56 418 GLY A N 1
ATOM 3223 C CA . GLY A 1 418 ? 38.153 1.002 -18.456 1.00 86.56 418 GLY A CA 1
ATOM 3224 C C . GLY A 1 418 ? 37.240 2.102 -17.920 1.00 86.56 418 GLY A C 1
ATOM 3225 O O . GLY A 1 418 ? 36.176 2.370 -18.471 1.00 86.56 418 GLY A O 1
ATOM 3226 N N . ARG A 1 419 ? 37.642 2.730 -16.812 1.00 87.81 419 ARG A N 1
ATOM 3227 C CA . ARG A 1 419 ? 36.823 3.725 -16.107 1.00 87.81 419 ARG A CA 1
ATOM 3228 C C . ARG A 1 419 ? 36.698 5.016 -16.924 1.00 87.81 419 ARG A C 1
ATOM 3230 O O . ARG A 1 419 ? 37.652 5.785 -17.031 1.00 87.81 419 ARG A O 1
ATOM 3237 N N . TYR A 1 420 ? 35.519 5.241 -17.484 1.00 87.25 420 TYR A N 1
ATOM 3238 C CA . TYR A 1 420 ? 35.121 6.459 -18.168 1.00 87.25 420 TYR A CA 1
ATOM 3239 C C . TYR A 1 420 ? 34.660 7.503 -17.158 1.00 87.25 420 TYR A C 1
ATOM 3241 O O . TYR A 1 420 ? 33.756 7.261 -16.358 1.00 87.25 420 TYR A O 1
ATOM 3249 N N . ARG A 1 421 ? 35.300 8.672 -17.224 1.00 83.88 421 ARG A N 1
ATOM 3250 C CA . ARG A 1 421 ? 34.885 9.880 -16.517 1.00 83.88 421 ARG A CA 1
ATOM 3251 C C . ARG A 1 421 ? 34.605 10.961 -17.550 1.00 83.88 421 ARG A C 1
ATOM 3253 O O . ARG A 1 421 ? 35.555 11.360 -18.233 1.00 83.88 421 ARG A O 1
ATOM 3260 N N . PRO A 1 422 ? 33.361 11.425 -17.689 1.00 71.62 422 PRO A N 1
ATOM 3261 C CA . PRO A 1 422 ? 33.067 12.510 -18.609 1.00 71.62 422 PRO A CA 1
ATOM 3262 C C . PRO A 1 422 ? 33.715 13.813 -18.123 1.00 71.62 422 PRO A C 1
ATOM 3264 O O . PRO A 1 422 ? 33.896 14.024 -16.924 1.00 71.62 422 PRO A O 1
ATOM 3267 N N . ASP A 1 423 ? 34.077 14.714 -19.040 1.00 66.25 423 ASP A N 1
ATOM 3268 C CA . ASP A 1 423 ? 34.707 15.993 -18.667 1.00 66.25 423 ASP A CA 1
ATOM 3269 C C . ASP A 1 423 ? 33.765 16.895 -17.839 1.00 66.25 423 ASP A C 1
ATOM 3271 O O . ASP A 1 423 ? 34.236 17.702 -17.032 1.00 66.25 423 ASP A O 1
ATOM 3275 N N . SER A 1 424 ? 32.446 16.695 -17.963 1.00 58.81 424 SER A N 1
ATOM 3276 C CA . SER A 1 424 ? 31.400 17.290 -17.118 1.00 58.81 424 SER A CA 1
ATOM 3277 C C . SER A 1 424 ? 31.435 16.808 -15.659 1.00 58.81 424 SER A C 1
ATOM 3279 O O . SER A 1 424 ? 30.901 17.480 -14.785 1.00 58.81 424 SER A O 1
ATOM 3281 N N . ALA A 1 425 ? 32.117 15.704 -15.333 1.00 54.25 425 ALA A N 1
ATOM 3282 C CA . ALA A 1 425 ? 32.243 15.226 -13.952 1.00 54.25 425 ALA A CA 1
ATOM 3283 C C . ALA A 1 425 ? 33.059 16.180 -13.051 1.00 54.25 425 ALA A C 1
ATOM 3285 O O . ALA A 1 425 ? 33.001 16.080 -11.828 1.00 54.25 425 ALA A O 1
ATOM 3286 N N . LYS A 1 426 ? 33.794 17.146 -13.627 1.00 51.31 426 LYS A N 1
ATOM 3287 C CA . LYS A 1 426 ? 34.515 18.186 -12.866 1.00 51.31 426 LYS A CA 1
ATOM 3288 C C . LYS A 1 426 ? 33.582 19.175 -12.155 1.00 51.31 426 LYS A C 1
ATOM 3290 O O . LYS A 1 426 ? 34.046 19.872 -11.258 1.00 51.31 426 LYS A O 1
ATOM 3295 N N . THR A 1 427 ? 32.302 19.235 -12.536 1.00 48.25 427 THR A N 1
ATOM 3296 C CA . THR A 1 427 ? 31.280 20.084 -11.899 1.00 48.25 427 THR A CA 1
ATOM 3297 C C . THR A 1 427 ? 30.390 19.342 -10.894 1.00 48.25 427 THR A C 1
ATOM 3299 O O . THR A 1 427 ? 29.556 19.990 -10.278 1.00 48.25 427 THR A O 1
ATOM 3302 N N . GLY A 1 428 ? 30.597 18.035 -10.667 1.00 50.09 428 GLY A N 1
ATOM 3303 C CA . GLY A 1 428 ? 30.022 17.291 -9.530 1.00 50.09 428 GLY A CA 1
ATOM 3304 C C . GLY A 1 428 ? 28.860 16.328 -9.820 1.00 50.09 428 GLY A C 1
ATOM 3305 O O . GLY A 1 428 ? 28.602 15.470 -8.985 1.00 50.09 428 GLY A O 1
ATOM 3306 N N . ASP A 1 429 ? 28.222 16.391 -10.994 1.00 50.97 429 ASP A N 1
ATOM 3307 C CA . ASP A 1 429 ? 26.925 15.714 -11.228 1.00 50.97 429 ASP A CA 1
ATOM 3308 C C . ASP A 1 429 ? 26.976 14.400 -12.036 1.00 50.97 429 ASP A C 1
ATOM 3310 O O . ASP A 1 429 ? 25.935 13.802 -12.312 1.00 50.97 429 ASP A O 1
ATOM 3314 N N . SER A 1 430 ? 28.152 13.924 -12.464 1.00 61.62 430 SER A N 1
ATOM 3315 C CA . SER A 1 430 ? 28.239 12.753 -13.353 1.00 61.62 430 SER A CA 1
ATOM 3316 C C . SER A 1 430 ? 28.914 11.553 -12.696 1.00 61.62 430 SER A C 1
ATOM 3318 O O . SER A 1 430 ? 30.004 11.673 -12.136 1.00 61.62 430 SER A O 1
ATOM 3320 N N . SER A 1 431 ? 28.259 10.392 -12.786 1.00 73.31 431 SER A N 1
ATOM 3321 C CA . SER A 1 431 ? 28.788 9.116 -12.302 1.00 73.31 431 SER A CA 1
ATOM 3322 C C . SER A 1 431 ? 29.750 8.480 -13.300 1.00 73.31 431 SER A C 1
ATOM 3324 O O . SER A 1 431 ? 29.604 8.613 -14.515 1.00 73.31 431 SER A O 1
ATOM 3326 N N . ASP A 1 432 ? 30.732 7.756 -12.771 1.00 84.19 432 ASP A N 1
ATOM 3327 C CA . ASP A 1 432 ? 31.705 7.036 -13.585 1.00 84.19 432 ASP A CA 1
ATOM 3328 C C . ASP A 1 432 ? 31.071 5.778 -14.198 1.00 84.19 432 ASP A C 1
ATOM 3330 O O . ASP A 1 432 ? 30.356 5.044 -13.516 1.00 84.19 432 ASP A O 1
ATOM 3334 N N . LEU A 1 433 ? 31.402 5.479 -15.456 1.00 88.62 433 LEU A N 1
ATOM 3335 C CA . LEU A 1 433 ? 31.070 4.203 -16.103 1.00 88.62 433 LEU A CA 1
ATOM 3336 C C . LEU A 1 433 ? 32.328 3.355 -16.254 1.00 88.62 433 LEU A C 1
ATOM 3338 O O . LEU A 1 433 ? 33.432 3.885 -16.377 1.00 88.62 433 LEU A O 1
ATOM 3342 N N . ILE A 1 434 ? 32.188 2.037 -16.309 1.00 88.62 434 ILE A N 1
ATOM 3343 C CA . ILE A 1 434 ? 33.254 1.156 -16.798 1.00 88.62 434 ILE A CA 1
ATOM 3344 C C . ILE A 1 434 ? 32.892 0.750 -18.217 1.00 88.62 434 ILE A C 1
ATOM 3346 O O . ILE A 1 434 ? 31.844 0.158 -18.429 1.00 88.62 434 ILE A O 1
ATOM 3350 N N . ILE A 1 435 ? 33.748 1.079 -19.182 1.00 90.69 435 ILE A N 1
ATOM 3351 C CA . ILE A 1 435 ? 33.524 0.810 -20.603 1.00 90.69 435 ILE A CA 1
ATOM 3352 C C . ILE A 1 435 ? 34.362 -0.384 -21.050 1.00 90.69 435 ILE A C 1
ATOM 3354 O O . ILE A 1 435 ? 35.591 -0.381 -20.927 1.00 90.69 435 ILE A O 1
ATOM 3358 N N . TYR A 1 436 ? 33.690 -1.358 -21.650 1.00 89.19 436 TYR A N 1
ATOM 3359 C CA . TYR A 1 436 ? 34.269 -2.512 -22.320 1.00 89.19 436 TYR A CA 1
ATOM 3360 C C . TYR A 1 436 ? 34.104 -2.358 -23.831 1.00 89.19 436 TYR A C 1
ATOM 3362 O O . TYR A 1 436 ? 33.073 -1.894 -24.325 1.00 89.19 436 TYR A O 1
ATOM 3370 N N . ARG A 1 437 ? 35.148 -2.740 -24.565 1.00 87.06 437 ARG A N 1
ATOM 3371 C CA . ARG A 1 437 ? 35.219 -2.629 -26.026 1.00 87.06 437 ARG A CA 1
ATOM 3372 C C . ARG A 1 437 ? 35.290 -4.001 -26.682 1.00 87.06 437 ARG A C 1
ATOM 3374 O O . ARG A 1 437 ? 35.505 -5.000 -25.997 1.00 87.06 437 ARG A O 1
ATOM 3381 N N . ASP A 1 438 ? 35.213 -3.995 -28.012 1.00 84.75 438 ASP A N 1
ATOM 3382 C CA . ASP A 1 438 ? 35.285 -5.194 -28.854 1.00 84.75 438 ASP A CA 1
ATOM 3383 C C . ASP A 1 438 ? 34.253 -6.234 -28.381 1.00 84.75 438 ASP A C 1
ATOM 3385 O O . ASP A 1 438 ? 34.585 -7.389 -28.126 1.00 84.75 438 ASP A O 1
ATOM 3389 N N . VAL A 1 439 ? 33.020 -5.762 -28.155 1.00 88.81 439 VAL A N 1
ATOM 3390 C CA . VAL A 1 439 ? 31.907 -6.599 -27.703 1.00 88.81 439 VAL A CA 1
ATOM 3391 C C . VAL A 1 439 ? 31.345 -7.348 -28.903 1.00 88.81 439 VAL A C 1
ATOM 3393 O O . VAL A 1 439 ? 31.055 -6.733 -29.925 1.00 88.81 439 VAL A O 1
ATOM 3396 N N . GLU A 1 440 ? 31.174 -8.658 -28.775 1.00 88.69 440 GLU A N 1
ATOM 3397 C CA . GLU A 1 440 ? 30.659 -9.536 -29.826 1.00 88.69 440 GLU A CA 1
ATOM 3398 C C . GLU A 1 440 ? 29.608 -10.490 -29.251 1.00 88.69 440 GLU A C 1
ATOM 3400 O O . GLU A 1 440 ? 29.763 -11.002 -28.138 1.00 88.69 440 GLU A O 1
ATOM 3405 N N . PHE A 1 441 ? 28.550 -10.764 -30.017 1.00 89.69 441 PHE A N 1
ATOM 3406 C CA . PHE A 1 441 ? 27.610 -11.833 -29.686 1.00 89.69 441 PHE A CA 1
ATOM 3407 C C . PHE A 1 441 ? 28.261 -13.184 -29.986 1.00 89.69 441 PHE A C 1
ATOM 3409 O O . PHE A 1 441 ? 28.718 -13.420 -31.102 1.00 89.69 441 PHE A O 1
ATOM 3416 N N . THR A 1 442 ? 28.279 -14.097 -29.016 1.00 88.81 442 THR A N 1
ATOM 3417 C CA . THR A 1 442 ? 28.810 -15.457 -29.216 1.00 88.81 442 THR A CA 1
ATOM 3418 C C . THR A 1 442 ? 27.744 -16.535 -29.220 1.00 88.81 442 THR A C 1
ATOM 3420 O O . THR A 1 442 ? 27.992 -17.627 -29.729 1.00 88.81 442 THR A O 1
ATOM 3423 N N . GLY A 1 443 ? 26.569 -16.247 -28.669 1.00 87.81 443 GLY A N 1
ATOM 3424 C CA . GLY A 1 443 ? 25.497 -17.221 -28.581 1.00 87.81 443 GLY A CA 1
ATOM 3425 C C . GLY A 1 443 ? 24.258 -16.687 -27.883 1.00 87.81 443 GLY A C 1
ATOM 3426 O O . GLY A 1 443 ? 24.235 -15.579 -27.346 1.00 87.81 443 GLY A O 1
ATOM 3427 N N . LEU A 1 444 ? 23.227 -17.522 -27.901 1.00 88.31 444 LEU A N 1
ATOM 3428 C CA . LEU A 1 444 ? 22.005 -17.371 -27.127 1.00 88.31 444 LEU A CA 1
ATOM 3429 C C . LEU A 1 444 ? 21.860 -18.615 -26.268 1.00 88.31 444 LEU A C 1
ATOM 3431 O O . LEU A 1 444 ? 22.031 -19.733 -26.760 1.00 88.31 444 LEU A O 1
ATOM 3435 N N . SER A 1 445 ? 21.505 -18.425 -25.009 1.00 83.81 445 SER A N 1
ATOM 3436 C CA . SER A 1 445 ? 21.185 -19.525 -24.113 1.00 83.81 445 SER A CA 1
ATOM 3437 C C . SER A 1 445 ? 19.906 -19.233 -23.345 1.00 83.81 445 SER A C 1
ATOM 3439 O O . SER A 1 445 ? 19.509 -18.085 -23.167 1.00 83.81 445 SER A O 1
ATOM 3441 N N . ILE A 1 446 ? 19.221 -20.300 -22.946 1.00 81.19 446 ILE A N 1
ATOM 3442 C CA . ILE A 1 446 ? 18.021 -20.232 -22.118 1.00 81.19 446 ILE A CA 1
ATOM 3443 C C . ILE A 1 446 ? 18.340 -20.996 -20.842 1.00 81.19 446 ILE A C 1
ATOM 3445 O O . ILE A 1 446 ? 18.709 -22.170 -20.917 1.00 81.19 446 ILE A O 1
ATOM 3449 N N . ASP A 1 447 ? 18.188 -20.351 -19.691 1.00 74.44 447 ASP A N 1
ATOM 3450 C CA . ASP A 1 447 ? 18.277 -21.009 -18.389 1.00 74.44 447 ASP A CA 1
ATOM 3451 C C . ASP A 1 447 ? 17.062 -20.644 -17.536 1.00 74.44 447 ASP A C 1
ATOM 3453 O O . ASP A 1 447 ? 16.632 -19.500 -17.532 1.00 74.44 447 ASP A O 1
ATOM 3457 N N . ARG A 1 448 ? 16.462 -21.624 -16.849 1.00 64.31 448 ARG A N 1
ATOM 3458 C CA . ARG A 1 448 ? 15.297 -21.441 -15.950 1.00 64.31 448 ARG A CA 1
ATOM 3459 C C . ARG A 1 448 ? 14.170 -20.536 -16.490 1.00 64.31 448 ARG A C 1
ATOM 3461 O O . ARG A 1 448 ? 13.546 -19.814 -15.723 1.00 64.31 448 ARG A O 1
ATOM 3468 N N . HIS A 1 449 ? 13.870 -20.634 -17.788 1.00 64.00 449 HIS A N 1
ATOM 3469 C CA . HIS A 1 449 ? 12.887 -19.808 -18.515 1.00 64.00 449 HIS A CA 1
ATOM 3470 C C . HIS A 1 449 ? 13.293 -18.349 -18.800 1.00 64.00 449 HIS A C 1
ATOM 3472 O O . HIS A 1 449 ? 12.474 -17.599 -19.325 1.00 64.00 449 HIS A O 1
ATOM 3478 N N . GLU A 1 450 ? 14.544 -17.965 -18.559 1.00 71.50 450 GLU A N 1
ATOM 3479 C CA . GLU A 1 450 ? 15.110 -16.675 -18.954 1.00 71.50 450 GLU A CA 1
ATOM 3480 C C . GLU A 1 450 ? 15.984 -16.820 -20.205 1.00 71.50 450 GLU A C 1
ATOM 3482 O O . GLU A 1 450 ? 16.811 -17.730 -20.311 1.00 71.50 450 GLU A O 1
ATOM 3487 N N . LEU A 1 451 ? 15.788 -15.922 -21.172 1.00 81.88 451 LEU A N 1
ATOM 3488 C CA . LEU A 1 451 ? 16.613 -15.825 -22.372 1.00 81.88 451 LEU A CA 1
ATOM 3489 C C . LEU A 1 451 ? 17.822 -14.932 -22.076 1.00 81.88 451 LEU A C 1
ATOM 3491 O O . LEU A 1 451 ? 17.661 -13.791 -21.656 1.00 81.88 451 LEU A O 1
ATOM 3495 N N . GLY A 1 452 ? 19.024 -15.438 -22.330 1.00 87.19 452 GLY A N 1
ATOM 3496 C CA . GLY A 1 452 ? 20.277 -14.714 -22.148 1.00 87.19 452 GLY A CA 1
ATOM 3497 C C . GLY A 1 452 ? 21.071 -14.609 -23.447 1.00 87.19 452 GLY A C 1
ATOM 3498 O O . GLY A 1 452 ? 21.099 -15.535 -24.263 1.00 87.19 452 GLY A O 1
ATOM 3499 N N . LEU A 1 453 ? 21.750 -13.477 -23.625 1.00 89.81 453 LEU A N 1
ATOM 3500 C CA . LEU A 1 453 ? 22.749 -13.278 -24.671 1.00 89.81 453 LEU A CA 1
ATOM 3501 C C . LEU A 1 453 ? 24.146 -13.523 -24.113 1.00 89.81 453 LEU A C 1
ATOM 3503 O O . LEU A 1 453 ? 24.527 -12.961 -23.086 1.00 89.81 453 LEU A O 1
ATOM 3507 N N . GLU A 1 454 ? 24.922 -14.347 -24.810 1.00 90.94 454 GLU A N 1
ATOM 3508 C CA . GLU A 1 454 ? 26.325 -14.578 -24.488 1.00 90.94 454 GLU A CA 1
ATOM 3509 C C . GLU A 1 454 ? 27.181 -13.555 -25.226 1.00 90.94 454 GLU A C 1
ATOM 3511 O O . GLU A 1 454 ? 27.146 -13.471 -26.459 1.00 90.94 454 GLU A O 1
ATOM 3516 N N . LEU A 1 455 ? 27.937 -12.774 -24.460 1.00 90.38 455 LEU A N 1
ATOM 3517 C CA . LEU A 1 455 ? 28.779 -11.696 -24.953 1.00 90.38 455 LEU A CA 1
ATOM 3518 C C . LEU A 1 455 ? 30.245 -12.022 -24.692 1.00 90.38 455 LEU A C 1
ATOM 3520 O O . LEU A 1 455 ? 30.632 -12.330 -23.564 1.00 90.38 455 LEU A O 1
ATOM 3524 N N . GLN A 1 456 ? 31.069 -11.885 -25.726 1.00 88.56 456 GLN A N 1
ATOM 3525 C CA . GLN A 1 456 ? 32.520 -11.816 -25.606 1.00 88.56 456 GLN A CA 1
ATOM 3526 C C . GLN A 1 456 ? 32.926 -10.347 -25.564 1.00 88.56 456 GLN A C 1
ATOM 3528 O O . GLN A 1 456 ? 32.477 -9.557 -26.385 1.00 88.56 456 GLN A O 1
ATOM 3533 N N . LEU A 1 457 ? 33.789 -9.983 -24.623 1.00 87.31 457 LEU A N 1
ATOM 3534 C CA . LEU A 1 457 ? 34.306 -8.623 -24.483 1.00 87.31 457 LEU A CA 1
ATOM 3535 C C . LEU A 1 457 ? 35.818 -8.620 -24.276 1.00 87.31 457 LEU A C 1
ATOM 3537 O O . LEU A 1 457 ? 36.429 -9.639 -23.933 1.00 87.31 457 LEU A O 1
ATOM 3541 N N . ARG A 1 458 ? 36.440 -7.457 -24.468 1.00 83.81 458 ARG A N 1
ATOM 3542 C CA . ARG A 1 458 ? 37.849 -7.242 -24.142 1.00 83.81 458 ARG A CA 1
ATOM 3543 C C . ARG A 1 458 ? 37.989 -6.531 -22.806 1.00 83.81 458 ARG A C 1
ATOM 3545 O O . ARG A 1 458 ? 37.435 -5.452 -22.603 1.00 83.81 458 ARG A O 1
ATOM 3552 N N . LEU A 1 459 ? 38.768 -7.133 -21.909 1.00 81.50 459 LEU A N 1
ATOM 3553 C CA . LEU A 1 459 ? 39.042 -6.550 -20.600 1.00 81.50 459 LEU A CA 1
ATOM 3554 C C . LEU A 1 459 ? 39.993 -5.342 -20.714 1.00 81.50 459 LEU A C 1
ATOM 3556 O O . LEU A 1 459 ? 40.927 -5.383 -21.526 1.00 81.50 459 LEU A O 1
ATOM 3560 N N . PRO A 1 460 ? 39.793 -4.293 -19.892 1.00 81.25 460 PRO A N 1
ATOM 3561 C CA . PRO A 1 460 ? 40.685 -3.142 -19.826 1.00 81.25 460 PRO A CA 1
ATOM 3562 C C . PRO A 1 460 ? 42.143 -3.515 -19.536 1.00 81.25 460 PRO A C 1
ATOM 3564 O O . PRO A 1 460 ? 42.455 -4.502 -18.862 1.00 81.25 460 PRO A O 1
ATOM 3567 N N . TRP A 1 461 ? 43.069 -2.690 -20.022 1.00 70.62 461 TRP A N 1
ATOM 3568 C CA . TRP A 1 461 ? 44.496 -2.949 -19.860 1.00 70.62 461 TRP A CA 1
ATOM 3569 C C . TRP A 1 461 ? 44.908 -2.925 -18.376 1.00 70.62 461 TRP A C 1
ATOM 3571 O O . TRP A 1 461 ? 44.611 -1.981 -17.648 1.00 70.62 461 TRP A O 1
ATOM 3581 N N . GLY A 1 462 ? 45.592 -3.982 -17.921 1.00 68.56 462 GLY A N 1
ATOM 3582 C CA . GLY A 1 462 ? 45.985 -4.173 -16.516 1.00 68.56 462 GLY A CA 1
ATOM 3583 C C . GLY A 1 462 ? 45.068 -5.104 -15.714 1.00 68.56 462 GLY A C 1
ATOM 3584 O O . GLY A 1 462 ? 45.464 -5.556 -14.642 1.00 68.56 462 GLY A O 1
ATOM 3585 N N . TRP A 1 463 ? 43.893 -5.463 -16.241 1.00 71.44 463 TRP A N 1
ATOM 3586 C CA . TRP A 1 463 ? 42.970 -6.408 -15.609 1.00 71.44 463 TRP A CA 1
ATOM 3587 C C . TRP A 1 463 ? 43.324 -7.825 -16.072 1.00 71.44 463 TRP A C 1
ATOM 3589 O O . TRP A 1 463 ? 42.819 -8.315 -17.077 1.00 71.44 463 TRP A O 1
ATOM 3599 N N . LYS A 1 464 ? 44.299 -8.443 -15.395 1.00 58.84 464 LYS A N 1
ATOM 3600 C CA . LYS A 1 464 ? 44.906 -9.726 -15.803 1.00 58.84 464 LYS A CA 1
ATOM 3601 C C . LYS A 1 464 ? 44.367 -10.955 -15.060 1.00 58.84 464 LYS A C 1
ATOM 3603 O O . LYS A 1 464 ? 44.860 -12.047 -15.313 1.00 58.84 464 LYS A O 1
ATOM 3608 N N . ASP A 1 465 ? 43.407 -10.783 -14.153 1.00 57.28 465 ASP A N 1
ATOM 3609 C CA . ASP A 1 465 ? 43.020 -11.820 -13.193 1.00 57.28 465 ASP A CA 1
ATOM 3610 C C . ASP A 1 465 ? 41.495 -11.976 -13.103 1.00 57.28 465 ASP A C 1
ATOM 3612 O O . ASP A 1 465 ? 40.771 -10.975 -13.083 1.00 57.28 465 ASP A O 1
ATOM 3616 N N . SER A 1 466 ? 41.006 -13.218 -12.999 1.00 53.81 466 SER A N 1
ATOM 3617 C CA . SER A 1 466 ? 39.572 -13.555 -12.884 1.00 53.81 466 SER A CA 1
ATOM 3618 C C . SER A 1 466 ? 38.899 -12.833 -11.709 1.00 53.81 466 SER A C 1
ATOM 3620 O O . SER A 1 466 ? 37.731 -12.473 -11.779 1.00 53.81 466 SER A O 1
ATOM 3622 N N . ASN A 1 467 ? 39.661 -12.513 -10.659 1.00 56.09 467 ASN A N 1
ATOM 3623 C CA . ASN A 1 467 ? 39.197 -11.760 -9.491 1.00 56.09 467 ASN A CA 1
ATOM 3624 C C . ASN A 1 467 ? 38.747 -10.317 -9.788 1.00 56.09 467 ASN A C 1
ATOM 3626 O O . ASN A 1 467 ? 37.986 -9.754 -9.004 1.00 56.09 467 ASN A O 1
ATOM 3630 N N . MET A 1 468 ? 39.214 -9.689 -10.874 1.00 59.97 468 MET A N 1
ATOM 3631 C CA . MET A 1 468 ? 38.756 -8.346 -11.265 1.00 59.97 468 MET A CA 1
ATOM 3632 C C . MET A 1 468 ? 37.423 -8.401 -12.021 1.00 59.97 468 MET A C 1
ATOM 3634 O O . MET A 1 468 ? 36.616 -7.501 -11.835 1.00 59.97 468 MET A O 1
ATOM 3638 N N . VAL A 1 469 ? 37.171 -9.468 -12.789 1.00 57.25 469 VAL A N 1
ATOM 3639 C CA . VAL A 1 469 ? 35.873 -9.753 -13.438 1.00 57.25 469 VAL A CA 1
ATOM 3640 C C . VAL A 1 469 ? 34.838 -10.209 -12.402 1.00 57.25 469 VAL A C 1
ATOM 3642 O O . VAL A 1 469 ? 33.704 -9.761 -12.398 1.00 57.25 469 VAL A O 1
ATOM 3645 N N . ILE A 1 470 ? 35.252 -10.979 -11.395 1.00 55.81 470 ILE A N 1
ATOM 3646 C CA . ILE A 1 470 ? 34.380 -11.310 -10.255 1.00 55.81 470 ILE A CA 1
ATOM 3647 C C . ILE A 1 470 ? 33.979 -10.049 -9.459 1.00 55.81 470 ILE A C 1
ATOM 3649 O O . ILE A 1 470 ? 32.917 -10.017 -8.844 1.00 55.81 470 ILE A O 1
ATOM 3653 N N . ARG A 1 471 ? 34.812 -8.997 -9.457 1.00 65.75 471 ARG A N 1
ATOM 3654 C CA . ARG A 1 471 ? 34.497 -7.701 -8.821 1.00 65.75 471 ARG A CA 1
ATOM 3655 C C . ARG A 1 471 ? 33.704 -6.741 -9.717 1.00 65.75 471 ARG A C 1
ATOM 3657 O O . ARG A 1 471 ? 33.062 -5.845 -9.179 1.00 65.75 471 ARG A O 1
ATOM 3664 N N . HIS A 1 472 ? 33.791 -6.893 -11.036 1.00 67.75 472 HIS A N 1
ATOM 3665 C CA . HIS A 1 472 ? 33.216 -6.012 -12.054 1.00 67.75 472 HIS A CA 1
ATOM 3666 C C . HIS A 1 472 ? 32.561 -6.879 -13.128 1.00 67.75 472 HIS A C 1
ATOM 3668 O O . HIS A 1 472 ? 33.289 -7.567 -13.839 1.00 67.75 472 HIS A O 1
ATOM 3674 N N . LEU A 1 473 ? 31.233 -6.807 -13.276 1.00 78.06 473 LEU A N 1
ATOM 3675 C CA . LEU A 1 473 ? 30.373 -7.784 -13.977 1.00 78.06 473 LEU A CA 1
ATOM 3676 C C . LEU A 1 473 ? 30.017 -9.043 -13.158 1.00 78.06 473 LEU A C 1
ATOM 3678 O O . LEU A 1 473 ? 29.852 -10.125 -13.718 1.00 78.06 473 LEU A O 1
ATOM 3682 N N . SER A 1 474 ? 29.853 -8.922 -11.838 1.00 77.44 474 SER A N 1
ATOM 3683 C CA . SER A 1 474 ? 29.242 -9.999 -11.046 1.00 77.44 474 SER A CA 1
ATOM 3684 C C . SER A 1 474 ? 27.772 -10.204 -11.419 1.00 77.44 474 SER A C 1
ATOM 3686 O O . SER A 1 474 ? 27.093 -9.260 -11.829 1.00 77.44 474 SER A O 1
ATOM 3688 N N . ALA A 1 475 ? 27.264 -11.424 -11.218 1.00 79.00 475 ALA A N 1
ATOM 3689 C CA . ALA A 1 475 ? 25.844 -11.718 -11.389 1.00 79.00 475 ALA A CA 1
ATOM 3690 C C . ALA A 1 475 ? 24.980 -10.726 -10.583 1.00 79.00 475 ALA A C 1
ATOM 3692 O O . ALA A 1 475 ? 25.244 -10.485 -9.403 1.00 79.00 475 ALA A O 1
ATOM 3693 N N . GLY A 1 476 ? 23.974 -10.133 -11.227 1.00 77.62 476 GLY A N 1
ATOM 3694 C CA . GLY A 1 476 ? 23.126 -9.084 -10.651 1.00 77.62 476 GLY A CA 1
ATOM 3695 C C . GLY A 1 476 ? 23.536 -7.641 -10.983 1.00 77.62 476 GLY A C 1
ATOM 3696 O O . GLY A 1 476 ? 22.742 -6.728 -10.749 1.00 77.62 476 GLY A O 1
ATOM 3697 N N . ASN A 1 477 ? 24.723 -7.405 -11.556 1.00 82.06 477 ASN A N 1
ATOM 3698 C CA . ASN A 1 477 ? 25.150 -6.052 -11.926 1.00 82.06 477 ASN A CA 1
ATOM 3699 C C . ASN A 1 477 ? 24.396 -5.548 -13.163 1.00 82.06 477 ASN A C 1
ATOM 3701 O O . ASN A 1 477 ? 24.218 -6.285 -14.138 1.00 82.06 477 ASN A O 1
ATOM 3705 N N . LEU A 1 478 ? 24.005 -4.270 -13.138 1.00 86.38 478 LEU A N 1
ATOM 3706 C CA . LEU A 1 478 ? 23.396 -3.602 -14.286 1.00 86.38 478 LEU A CA 1
ATOM 3707 C C . LEU A 1 478 ? 24.464 -3.240 -15.325 1.00 86.38 478 LEU A C 1
ATOM 3709 O O . LEU A 1 478 ? 25.454 -2.566 -15.025 1.00 86.38 478 LEU A O 1
ATOM 3713 N N . VAL A 1 479 ? 24.205 -3.626 -16.569 1.00 89.62 479 VAL A N 1
ATOM 3714 C CA . VAL A 1 479 ? 25.015 -3.289 -17.736 1.00 89.62 479 VAL A CA 1
ATOM 3715 C C . VAL A 1 479 ? 24.155 -2.665 -18.829 1.00 89.62 479 VAL A C 1
ATOM 3717 O O . VAL A 1 479 ? 22.950 -2.900 -18.911 1.00 89.62 479 VAL A O 1
ATOM 3720 N N . GLY A 1 480 ? 24.776 -1.869 -19.693 1.00 91.62 480 GLY A N 1
ATOM 3721 C CA . GLY A 1 480 ? 24.140 -1.337 -20.890 1.00 91.62 480 GLY A CA 1
ATOM 3722 C C . GLY A 1 480 ? 24.962 -1.631 -22.133 1.00 91.62 480 GLY A C 1
ATOM 3723 O O . GLY A 1 480 ? 26.142 -1.291 -22.206 1.00 91.62 480 GLY A O 1
ATOM 3724 N N . LEU A 1 481 ? 24.332 -2.257 -23.121 1.00 91.94 481 LEU A N 1
ATOM 3725 C CA . LEU A 1 481 ? 24.907 -2.482 -24.439 1.00 91.94 481 LEU A CA 1
ATOM 3726 C C . LEU A 1 481 ? 24.575 -1.293 -25.337 1.00 91.94 481 LEU A C 1
ATOM 3728 O O . LEU A 1 481 ? 23.409 -0.972 -25.562 1.00 91.94 481 LEU A O 1
ATOM 3732 N N . VAL A 1 482 ? 25.614 -0.647 -25.850 1.00 91.12 482 VAL A N 1
ATOM 3733 C CA . VAL A 1 482 ? 25.535 0.469 -26.787 1.00 91.12 482 VAL A CA 1
ATOM 3734 C C . VAL A 1 482 ? 25.896 -0.051 -28.166 1.00 91.12 482 VAL A C 1
ATOM 3736 O O . VAL A 1 482 ? 27.024 -0.479 -28.395 1.00 91.12 482 VAL A O 1
ATOM 3739 N N . THR A 1 483 ? 24.944 0.015 -29.086 1.00 87.00 483 THR A N 1
ATOM 3740 C CA . THR A 1 483 ? 25.130 -0.284 -30.510 1.00 87.00 483 THR A CA 1
ATOM 3741 C C . THR A 1 483 ? 25.094 1.033 -31.275 1.00 87.00 483 THR A C 1
ATOM 3743 O O . THR A 1 483 ? 24.248 1.883 -30.994 1.00 87.00 483 THR A O 1
ATOM 3746 N N . PHE A 1 484 ? 26.037 1.250 -32.190 1.00 82.69 484 PHE A N 1
ATOM 3747 C CA . PHE A 1 484 ? 26.095 2.496 -32.954 1.00 82.69 484 PHE A CA 1
ATOM 3748 C C . PHE A 1 484 ? 26.630 2.285 -34.368 1.00 82.69 484 PHE A C 1
ATOM 3750 O O . PHE A 1 484 ? 27.564 1.517 -34.572 1.00 82.69 484 PHE A O 1
ATOM 3757 N N . ASP A 1 485 ? 26.078 2.999 -35.347 1.00 71.44 485 ASP A N 1
ATOM 3758 C CA . ASP A 1 485 ? 26.598 2.991 -36.720 1.00 71.44 485 ASP A CA 1
ATOM 3759 C C . ASP A 1 485 ? 27.599 4.153 -36.904 1.00 71.44 485 ASP A C 1
ATOM 3761 O O . ASP A 1 485 ? 27.248 5.318 -36.660 1.00 71.44 485 ASP A O 1
ATOM 3765 N N . PRO A 1 486 ? 28.869 3.899 -37.282 1.00 57.38 486 PRO A N 1
ATOM 3766 C CA . PRO A 1 486 ? 29.807 4.967 -37.594 1.00 57.38 486 PRO A CA 1
ATOM 3767 C C . PRO A 1 486 ? 29.384 5.608 -38.919 1.00 57.38 486 PRO A C 1
ATOM 3769 O O . PRO A 1 486 ? 29.684 5.100 -39.995 1.00 57.38 486 PRO A O 1
ATOM 3772 N N . VAL A 1 487 ? 28.671 6.730 -38.840 1.00 52.41 487 VAL A N 1
ATOM 3773 C CA . VAL A 1 487 ? 28.085 7.403 -40.004 1.00 52.41 487 VAL A CA 1
ATOM 3774 C C . VAL A 1 487 ? 29.068 7.519 -41.181 1.00 52.41 487 VAL A C 1
ATOM 3776 O O . VAL A 1 487 ? 30.114 8.163 -41.077 1.00 52.41 487 VAL A O 1
ATOM 3779 N N . SER A 1 488 ? 28.686 6.959 -42.336 1.00 41.66 488 SER A N 1
ATOM 3780 C CA . SER A 1 488 ? 29.267 7.332 -43.630 1.00 41.66 488 SER A CA 1
ATOM 3781 C C . SER A 1 488 ? 28.903 8.788 -43.952 1.00 41.66 488 SER A C 1
ATOM 3783 O O . SER A 1 488 ? 27.732 9.154 -43.854 1.00 41.66 488 SER A O 1
ATOM 3785 N N . PRO A 1 489 ? 29.859 9.637 -44.368 1.00 40.44 489 PRO A N 1
ATOM 3786 C CA . PRO A 1 489 ? 29.607 11.046 -44.646 1.00 40.44 489 PRO A CA 1
ATOM 3787 C C . PRO A 1 489 ? 28.760 11.199 -45.917 1.00 40.44 489 PRO A C 1
ATOM 3789 O O . PRO A 1 489 ? 29.283 11.356 -47.019 1.00 40.44 489 PRO A O 1
ATOM 3792 N N . THR A 1 490 ? 27.435 11.169 -45.798 1.00 38.47 490 THR A N 1
ATOM 3793 C CA . THR A 1 490 ? 26.553 11.536 -46.907 1.00 38.47 490 THR A CA 1
ATOM 3794 C C . THR A 1 490 ? 26.368 13.047 -46.940 1.00 38.47 490 THR A C 1
ATOM 3796 O O . THR A 1 490 ? 25.680 13.599 -46.089 1.00 38.47 490 THR A O 1
ATOM 3799 N N . GLY A 1 491 ? 26.938 13.686 -47.965 1.00 38.06 491 GLY A N 1
ATOM 3800 C CA . GLY A 1 491 ? 26.417 14.918 -48.566 1.00 38.06 491 GLY A CA 1
ATOM 3801 C C . GLY A 1 491 ? 26.546 16.214 -47.754 1.00 38.06 491 GLY A C 1
ATOM 3802 O O . GLY A 1 491 ? 26.151 16.323 -46.601 1.00 38.06 491 GLY A O 1
ATOM 3803 N N . ARG A 1 492 ? 27.074 17.250 -48.412 1.00 38.44 492 ARG A N 1
ATOM 3804 C CA . ARG A 1 492 ? 27.241 18.623 -47.905 1.00 38.44 492 ARG A CA 1
ATOM 3805 C C . ARG A 1 492 ? 26.034 19.125 -47.086 1.00 38.44 492 ARG A C 1
ATOM 3807 O O . ARG A 1 492 ? 24.969 19.352 -47.646 1.00 38.44 492 ARG A O 1
ATOM 3814 N N . GLY A 1 493 ? 26.262 19.416 -45.803 1.00 42.06 493 GLY A N 1
ATOM 3815 C CA . GLY A 1 493 ? 25.486 20.406 -45.041 1.00 42.06 493 GLY A CA 1
ATOM 3816 C C . GLY A 1 493 ? 24.616 19.903 -43.883 1.00 42.06 493 GLY A C 1
ATOM 3817 O O . GLY A 1 493 ? 24.169 20.732 -43.098 1.00 42.06 493 GLY A O 1
ATOM 3818 N N . GLY A 1 494 ? 24.402 18.595 -43.716 1.00 39.22 494 GLY A N 1
ATOM 3819 C CA . GLY A 1 494 ? 23.671 18.045 -42.564 1.00 39.22 494 GLY A CA 1
ATOM 3820 C C . GLY A 1 494 ? 24.616 17.545 -41.468 1.00 39.22 494 GLY A C 1
ATOM 3821 O O . GLY A 1 494 ? 25.529 16.777 -41.758 1.00 39.22 494 GLY A O 1
ATOM 3822 N N . ARG A 1 495 ? 24.411 17.939 -40.201 1.00 41.50 495 ARG A N 1
ATOM 3823 C CA . ARG A 1 495 ? 25.036 17.243 -39.059 1.00 41.50 495 ARG A CA 1
ATOM 3824 C C . ARG A 1 495 ? 24.480 15.819 -39.029 1.00 41.50 495 ARG A C 1
ATOM 3826 O O . ARG A 1 495 ? 23.337 15.622 -38.630 1.00 41.50 495 ARG A O 1
ATOM 3833 N N . ALA A 1 496 ? 25.261 14.849 -39.486 1.00 44.12 496 ALA A N 1
ATOM 3834 C CA . ALA A 1 496 ? 24.862 13.453 -39.452 1.00 44.12 496 ALA A CA 1
ATOM 3835 C C . ALA A 1 496 ? 24.853 12.975 -37.988 1.00 44.12 496 ALA A C 1
ATOM 3837 O O . ALA A 1 496 ? 25.860 13.094 -37.290 1.00 44.12 496 ALA A O 1
ATOM 3838 N N . ARG A 1 497 ? 23.697 12.526 -37.493 1.00 49.38 497 ARG A N 1
ATOM 3839 C CA . ARG A 1 497 ? 23.535 12.025 -36.122 1.00 49.38 497 ARG A CA 1
ATOM 3840 C C . ARG A 1 497 ? 23.841 10.527 -36.156 1.00 49.38 497 ARG A C 1
ATOM 3842 O O . ARG A 1 497 ? 23.238 9.825 -36.960 1.00 49.38 497 ARG A O 1
ATOM 3849 N N . ALA A 1 498 ? 24.797 10.064 -35.352 1.00 56.75 498 ALA A N 1
ATOM 3850 C CA . ALA A 1 498 ? 25.022 8.631 -35.175 1.00 56.75 498 ALA A CA 1
ATOM 3851 C C . ALA A 1 498 ? 23.730 8.000 -34.641 1.00 56.75 498 ALA A C 1
ATOM 3853 O O . ALA A 1 498 ? 23.155 8.525 -33.683 1.00 56.75 498 ALA A O 1
ATOM 3854 N N . ASP A 1 499 ? 23.264 6.928 -35.279 1.00 73.50 499 ASP A N 1
ATOM 3855 C CA . ASP A 1 499 ? 22.159 6.135 -34.750 1.00 73.50 499 ASP A CA 1
ATOM 3856 C C . ASP A 1 499 ? 22.725 5.301 -33.601 1.00 73.50 499 ASP A C 1
ATOM 3858 O O . ASP A 1 499 ? 23.596 4.456 -33.816 1.00 73.50 499 ASP A O 1
ATOM 3862 N N . ILE A 1 500 ? 22.343 5.647 -32.374 1.00 83.69 500 ILE A N 1
ATOM 3863 C CA . ILE A 1 500 ? 22.858 5.047 -31.145 1.00 83.69 500 ILE A CA 1
ATOM 3864 C C . ILE A 1 500 ? 21.676 4.387 -30.465 1.00 83.69 500 ILE A C 1
ATOM 3866 O O . ILE A 1 500 ? 20.718 5.071 -30.123 1.00 83.69 500 ILE A O 1
ATOM 3870 N N . ARG A 1 501 ? 21.771 3.087 -30.199 1.00 86.94 501 ARG A N 1
ATOM 3871 C CA . ARG A 1 501 ? 20.775 2.330 -29.443 1.00 86.94 501 ARG A CA 1
ATOM 3872 C C . ARG A 1 501 ? 21.408 1.779 -28.173 1.00 86.94 501 ARG A C 1
ATOM 3874 O O . ARG A 1 501 ? 22.515 1.243 -28.195 1.00 86.94 501 ARG A O 1
ATOM 3881 N N . ILE A 1 502 ? 20.685 1.918 -27.065 1.00 89.19 502 ILE A N 1
ATOM 3882 C CA . ILE A 1 502 ? 21.124 1.500 -25.731 1.00 89.19 502 ILE A CA 1
ATOM 3883 C C . ILE A 1 502 ? 20.132 0.466 -25.214 1.00 89.19 502 ILE A C 1
ATOM 3885 O O . ILE A 1 502 ? 18.937 0.739 -25.176 1.00 89.19 502 ILE A O 1
ATOM 3889 N N . SER A 1 503 ? 20.621 -0.711 -24.837 1.00 89.75 503 SER A N 1
ATOM 3890 C CA . SER A 1 503 ? 19.823 -1.800 -24.264 1.00 89.75 503 SER A CA 1
ATOM 3891 C C . SER A 1 503 ? 20.358 -2.140 -22.879 1.00 89.75 503 SER A C 1
ATOM 3893 O O . SER A 1 503 ? 21.543 -2.438 -22.743 1.00 89.75 503 SER A O 1
ATOM 3895 N N . LEU A 1 504 ? 19.509 -2.069 -21.853 1.00 89.81 504 LEU A N 1
ATOM 3896 C CA . LEU A 1 504 ? 19.890 -2.381 -20.474 1.00 89.81 504 LEU A CA 1
ATOM 3897 C C . LEU A 1 504 ? 19.679 -3.866 -20.170 1.00 89.81 504 LEU A C 1
ATOM 3899 O O . LEU A 1 504 ? 18.713 -4.477 -20.625 1.00 89.81 504 LEU A O 1
ATOM 3903 N N . GLY A 1 505 ? 20.576 -4.441 -19.379 1.00 88.25 505 GLY A N 1
ATOM 3904 C CA . GLY A 1 505 ? 20.510 -5.836 -18.967 1.00 88.25 505 GLY A CA 1
ATOM 3905 C C . GLY A 1 505 ? 21.191 -6.080 -17.630 1.00 88.25 505 GLY A C 1
ATOM 3906 O O . GLY A 1 505 ? 21.917 -5.228 -17.119 1.00 88.25 505 GLY A O 1
ATOM 3907 N N . VAL A 1 506 ? 20.950 -7.256 -17.066 1.00 86.75 506 VAL A N 1
ATOM 3908 C CA . VAL A 1 506 ? 21.615 -7.735 -15.853 1.00 86.75 506 VAL A CA 1
ATOM 3909 C C . VAL A 1 506 ? 22.551 -8.872 -16.226 1.00 86.75 506 VAL A C 1
ATOM 3911 O O . VAL A 1 506 ? 22.202 -9.737 -17.032 1.00 86.75 506 VAL A O 1
ATOM 3914 N N . VAL A 1 507 ? 23.747 -8.886 -15.644 1.00 86.25 507 VAL A N 1
ATOM 3915 C CA . VAL A 1 507 ? 24.640 -10.040 -15.777 1.00 86.25 507 VAL A CA 1
ATOM 3916 C C . VAL A 1 507 ? 23.998 -11.240 -15.079 1.00 86.25 507 VAL A C 1
ATOM 3918 O O . VAL A 1 507 ? 23.756 -11.197 -13.874 1.00 86.25 507 VAL A O 1
ATOM 3921 N N . ALA A 1 508 ? 23.718 -12.298 -15.835 1.00 82.06 508 ALA A N 1
ATOM 3922 C CA . ALA A 1 508 ? 23.157 -13.543 -15.321 1.00 82.06 508 ALA A CA 1
ATOM 3923 C C . ALA A 1 508 ? 24.266 -14.449 -14.768 1.00 82.06 508 ALA A C 1
ATOM 3925 O O . ALA A 1 508 ? 24.202 -14.860 -13.614 1.00 82.06 508 ALA A O 1
ATOM 3926 N N . ASP A 1 509 ? 25.316 -14.683 -15.564 1.00 77.75 509 ASP A N 1
ATOM 3927 C CA . ASP A 1 509 ? 26.428 -15.575 -15.222 1.00 77.75 509 ASP A CA 1
ATOM 3928 C C . ASP A 1 509 ? 27.769 -15.050 -15.761 1.00 77.75 509 ASP A C 1
ATOM 3930 O O . ASP A 1 509 ? 27.851 -14.531 -16.881 1.00 77.75 509 ASP A O 1
ATOM 3934 N N . ASP A 1 510 ? 28.843 -15.273 -14.998 1.00 72.50 510 ASP A N 1
ATOM 3935 C CA . ASP A 1 510 ? 30.220 -15.207 -15.501 1.00 72.50 510 ASP A CA 1
ATOM 3936 C C . ASP A 1 510 ? 30.573 -16.568 -16.126 1.00 72.50 510 ASP A C 1
ATOM 3938 O O . ASP A 1 510 ? 30.707 -17.579 -15.432 1.00 72.50 510 ASP A O 1
ATOM 3942 N N . LEU A 1 511 ? 30.700 -16.604 -17.457 1.00 60.34 511 LEU A N 1
ATOM 3943 C CA . LEU A 1 511 ? 30.980 -17.823 -18.226 1.00 60.34 511 LEU A CA 1
ATOM 3944 C C . LEU A 1 511 ? 32.487 -18.144 -18.302 1.00 60.34 511 LEU A C 1
ATOM 3946 O O . LEU A 1 511 ? 32.883 -19.023 -19.069 1.00 60.34 511 LEU A O 1
ATOM 3950 N N . GLN A 1 512 ? 33.300 -17.486 -17.464 1.00 66.50 512 GLN A N 1
ATOM 3951 C CA . GLN A 1 512 ? 34.761 -17.527 -17.358 1.00 66.50 512 GLN A CA 1
ATOM 3952 C C . GLN A 1 512 ? 35.505 -16.618 -18.351 1.00 66.50 512 GLN A C 1
ATOM 3954 O O . GLN A 1 512 ? 35.279 -16.610 -19.564 1.00 66.50 512 GLN A O 1
ATOM 3959 N N . GLY A 1 513 ? 36.511 -15.909 -17.829 1.00 67.94 513 GLY A N 1
ATOM 3960 C CA . GLY A 1 513 ? 37.447 -15.108 -18.618 1.00 67.94 513 GLY A CA 1
ATOM 3961 C C . GLY A 1 513 ? 36.854 -13.760 -19.016 1.00 67.94 513 GLY A C 1
ATOM 3962 O O . GLY A 1 513 ? 36.684 -12.891 -18.172 1.00 67.94 513 GLY A O 1
ATOM 3963 N N . SER A 1 514 ? 36.595 -13.558 -20.307 1.00 74.88 514 SER A N 1
ATOM 3964 C CA . SER A 1 514 ? 35.958 -12.339 -20.823 1.00 74.88 514 SER A CA 1
ATOM 3965 C C . SER A 1 514 ? 34.664 -12.636 -21.585 1.00 74.88 514 SER A C 1
ATOM 3967 O O . SER A 1 514 ? 34.315 -11.945 -22.543 1.00 74.88 514 SER A O 1
ATOM 3969 N N . LYS A 1 515 ? 33.973 -13.699 -21.157 1.00 84.62 515 LYS A N 1
ATOM 3970 C CA . LYS A 1 515 ? 32.636 -14.076 -21.613 1.00 84.62 515 LYS A CA 1
ATOM 3971 C C . LYS A 1 515 ? 31.637 -13.928 -20.478 1.00 84.62 515 LYS A C 1
ATOM 3973 O O . LYS A 1 515 ? 31.860 -14.461 -19.396 1.00 84.62 515 LYS A O 1
ATOM 3978 N N . ILE A 1 516 ? 30.521 -13.272 -20.754 1.00 87.31 516 ILE A N 1
ATOM 3979 C CA . ILE A 1 516 ? 29.424 -13.102 -19.800 1.00 87.31 516 ILE A CA 1
ATOM 3980 C C . ILE A 1 516 ? 28.103 -13.488 -20.451 1.00 87.31 516 ILE A C 1
ATOM 3982 O O . ILE A 1 516 ? 27.941 -13.360 -21.666 1.00 87.31 516 ILE A O 1
ATOM 3986 N N . ARG A 1 517 ? 27.144 -13.920 -19.636 1.00 88.25 517 ARG A N 1
ATOM 3987 C CA . ARG A 1 517 ? 25.741 -14.017 -20.036 1.00 88.25 517 ARG A CA 1
ATOM 3988 C C . ARG A 1 517 ? 24.995 -12.807 -19.492 1.00 88.25 517 ARG A C 1
ATOM 3990 O O . ARG A 1 517 ? 25.050 -12.547 -18.293 1.00 88.25 517 ARG A O 1
ATOM 3997 N N . VAL A 1 518 ? 24.282 -12.092 -20.355 1.00 88.31 518 VAL A N 1
ATOM 3998 C CA . VAL A 1 518 ? 23.448 -10.945 -19.977 1.00 88.31 518 VAL A CA 1
ATOM 3999 C C . VAL A 1 518 ? 21.999 -11.236 -20.338 1.00 88.31 518 VAL A C 1
ATOM 4001 O O . VAL A 1 518 ? 21.693 -11.544 -21.491 1.00 88.31 518 VAL A O 1
ATOM 4004 N N . SER A 1 519 ? 21.115 -11.100 -19.355 1.00 88.19 519 SER A N 1
ATOM 4005 C CA . SER A 1 519 ? 19.669 -11.083 -19.560 1.00 88.19 519 SER A CA 1
ATOM 4006 C C . SER A 1 519 ? 19.247 -9.631 -19.773 1.00 88.19 519 SER A C 1
ATOM 4008 O O . SER A 1 519 ? 19.320 -8.811 -18.855 1.00 88.19 519 SER A O 1
ATOM 4010 N N . PHE A 1 520 ? 18.866 -9.281 -21.001 1.00 84.50 520 PHE A N 1
ATOM 4011 C CA . PHE A 1 520 ? 18.374 -7.939 -21.313 1.00 84.50 520 PHE A CA 1
ATOM 4012 C C . PHE A 1 520 ? 16.942 -7.768 -20.820 1.00 84.50 520 PHE A C 1
ATOM 4014 O O . PHE A 1 520 ? 16.113 -8.666 -20.973 1.00 84.50 520 PHE A O 1
ATOM 4021 N N . LEU A 1 521 ? 16.689 -6.612 -20.213 1.00 74.31 521 LEU A N 1
ATOM 4022 C CA . LEU A 1 521 ? 15.473 -6.316 -19.468 1.00 74.31 521 LEU A CA 1
ATOM 4023 C C . LEU A 1 521 ? 14.415 -5.739 -20.409 1.00 74.31 521 LEU A C 1
ATOM 4025 O O . LEU A 1 521 ? 14.704 -4.878 -21.240 1.00 74.31 521 LEU A O 1
ATOM 4029 N N . GLU A 1 522 ? 13.178 -6.205 -20.267 1.00 66.56 522 GLU A N 1
ATOM 4030 C CA . GLU A 1 522 ? 12.050 -5.710 -21.052 1.00 66.56 522 GLU A CA 1
ATOM 4031 C C . GLU A 1 522 ? 11.525 -4.405 -20.442 1.00 66.56 522 GLU A C 1
ATOM 4033 O O . GLU A 1 522 ? 10.808 -4.415 -19.443 1.00 66.56 522 GLU A O 1
ATOM 4038 N N . THR A 1 523 ? 11.875 -3.263 -21.038 1.00 55.41 523 THR A N 1
ATOM 4039 C CA . THR A 1 523 ? 11.308 -1.966 -20.632 1.00 55.41 523 THR A CA 1
ATOM 4040 C C . THR A 1 523 ? 10.015 -1.626 -21.380 1.00 55.41 523 THR A C 1
ATOM 4042 O O . THR A 1 523 ? 9.148 -0.954 -20.827 1.00 55.41 523 THR A O 1
ATOM 4045 N N . THR A 1 524 ? 9.838 -2.131 -22.606 1.00 52.75 524 THR A N 1
ATOM 4046 C CA . THR A 1 524 ? 8.633 -1.975 -23.439 1.00 52.75 524 THR A CA 1
ATOM 4047 C C . THR A 1 524 ? 8.413 -3.197 -24.349 1.00 52.75 524 THR A C 1
ATOM 4049 O O . THR A 1 524 ? 9.349 -3.938 -24.648 1.00 52.75 524 THR A O 1
ATOM 4052 N N . GLN A 1 525 ? 7.201 -3.370 -24.905 1.00 45.16 525 GLN A N 1
ATOM 4053 C CA . GLN A 1 525 ? 6.916 -4.409 -25.921 1.00 45.16 525 GLN A CA 1
ATOM 4054 C C . GLN A 1 525 ? 7.783 -4.300 -27.197 1.00 45.16 525 GLN A C 1
ATOM 4056 O O . GLN A 1 525 ? 7.822 -5.239 -27.991 1.00 45.16 525 GLN A O 1
ATOM 4061 N N . ARG A 1 526 ? 8.465 -3.168 -27.432 1.00 45.72 526 ARG A N 1
ATOM 4062 C CA . ARG A 1 526 ? 9.335 -2.952 -28.601 1.00 45.72 526 ARG A CA 1
ATOM 4063 C C . ARG A 1 526 ? 10.798 -3.345 -28.359 1.00 45.72 526 ARG A C 1
ATOM 4065 O O . ARG A 1 526 ? 11.551 -3.382 -29.327 1.00 45.72 526 ARG A O 1
ATOM 4072 N N . ASP A 1 527 ? 11.198 -3.679 -27.130 1.00 54.41 527 ASP A N 1
ATOM 4073 C CA . ASP A 1 527 ? 12.614 -3.863 -26.759 1.00 54.41 527 ASP A CA 1
ATOM 4074 C C . ASP A 1 527 ? 13.177 -5.275 -27.017 1.00 54.41 527 ASP A C 1
ATOM 4076 O O . ASP A 1 527 ? 14.377 -5.507 -26.870 1.00 54.41 527 ASP A O 1
ATOM 4080 N N . GLN A 1 528 ? 12.370 -6.213 -27.527 1.00 60.81 528 GLN A N 1
ATOM 4081 C CA . GLN A 1 528 ? 12.852 -7.540 -27.955 1.00 60.81 528 GLN A CA 1
ATOM 4082 C C . GLN A 1 528 ? 13.731 -7.504 -29.219 1.00 60.81 528 GLN A C 1
ATOM 4084 O O . GLN A 1 528 ? 14.225 -8.540 -29.673 1.00 60.81 528 GLN A O 1
ATOM 4089 N N . THR A 1 529 ? 13.970 -6.322 -29.798 1.00 71.94 529 THR A N 1
ATOM 4090 C CA . THR A 1 529 ? 14.817 -6.188 -30.986 1.00 71.94 529 THR A CA 1
ATOM 4091 C C . THR A 1 529 ? 16.254 -6.610 -30.729 1.00 71.94 529 THR A C 1
ATOM 4093 O O . THR A 1 529 ? 16.872 -7.106 -31.657 1.00 71.94 529 THR A O 1
ATOM 4096 N N . ILE A 1 530 ? 16.785 -6.498 -29.503 1.00 81.31 530 ILE A N 1
ATOM 4097 C CA . ILE A 1 530 ? 18.197 -6.833 -29.252 1.00 81.31 530 ILE A CA 1
ATOM 4098 C C . ILE A 1 530 ? 18.504 -8.319 -29.483 1.00 81.31 530 ILE A C 1
ATOM 4100 O O . ILE A 1 530 ? 19.532 -8.658 -30.066 1.00 81.31 530 ILE A O 1
ATOM 4104 N N . TYR A 1 531 ? 17.586 -9.211 -29.103 1.00 85.50 531 TYR A N 1
ATOM 4105 C CA . TYR A 1 531 ? 17.729 -10.647 -29.344 1.00 85.50 531 TYR A CA 1
ATOM 4106 C C . TYR A 1 531 ? 17.612 -10.980 -30.835 1.00 85.50 531 TYR A C 1
ATOM 4108 O O . TYR A 1 531 ? 18.341 -11.834 -31.338 1.00 85.50 531 TYR A O 1
ATOM 4116 N N . LEU A 1 532 ? 16.734 -10.280 -31.562 1.00 82.38 532 LEU A N 1
ATOM 4117 C CA . LEU A 1 532 ? 16.624 -10.407 -33.017 1.00 82.38 532 LEU A CA 1
ATOM 4118 C C . LEU A 1 532 ? 17.880 -9.878 -33.724 1.00 82.38 532 LEU A C 1
ATOM 4120 O O . LEU A 1 532 ? 18.405 -10.550 -34.609 1.00 82.38 532 LEU A O 1
ATOM 4124 N N . ASP A 1 533 ? 18.391 -8.720 -33.310 1.00 79.62 533 ASP A N 1
ATOM 4125 C CA . ASP A 1 533 ? 19.612 -8.104 -33.834 1.00 79.62 533 ASP A CA 1
ATOM 4126 C C . ASP A 1 533 ? 20.814 -9.039 -33.617 1.00 79.62 533 ASP A C 1
ATOM 4128 O O . ASP A 1 533 ? 21.587 -9.287 -34.546 1.00 79.62 533 ASP A O 1
ATOM 4132 N N . ALA A 1 534 ? 20.920 -9.642 -32.428 1.00 85.06 534 ALA A N 1
ATOM 4133 C CA . ALA A 1 534 ? 21.935 -10.643 -32.116 1.00 85.06 534 ALA A CA 1
ATOM 4134 C C . ALA A 1 534 ? 21.810 -11.899 -32.994 1.00 85.06 534 ALA A C 1
ATOM 4136 O O . ALA A 1 534 ? 22.808 -12.359 -33.547 1.00 85.06 534 ALA A O 1
ATOM 4137 N N . LEU A 1 535 ? 20.595 -12.430 -33.189 1.00 85.06 535 LEU A N 1
ATOM 4138 C CA . LEU A 1 535 ? 20.344 -13.563 -34.090 1.00 85.06 535 LEU A CA 1
ATOM 4139 C C . LEU A 1 535 ? 20.782 -13.262 -35.530 1.00 85.06 535 LEU A C 1
ATOM 4141 O O . LEU A 1 535 ? 21.440 -14.091 -36.163 1.00 85.06 535 LEU A O 1
ATOM 4145 N N . TYR A 1 536 ? 20.447 -12.076 -36.047 1.00 82.62 536 TYR A N 1
ATOM 4146 C CA . TYR A 1 536 ? 20.859 -11.656 -37.386 1.00 82.62 536 TYR A CA 1
ATOM 4147 C C . TYR A 1 536 ? 22.379 -11.540 -37.511 1.00 82.62 536 TYR A C 1
ATOM 4149 O O . TYR A 1 536 ? 22.933 -11.967 -38.529 1.00 82.62 536 TYR A O 1
ATOM 4157 N N . GLN A 1 537 ? 23.058 -10.991 -36.500 1.00 80.31 537 GLN A N 1
ATOM 4158 C CA . GLN A 1 537 ? 24.518 -10.887 -36.495 1.00 80.31 537 GLN A CA 1
ATOM 4159 C C . GLN A 1 537 ? 25.188 -12.261 -36.428 1.00 80.31 537 GLN A C 1
ATOM 4161 O O . GLN A 1 537 ? 26.019 -12.558 -37.283 1.00 80.31 537 GLN A O 1
ATOM 4166 N N . LEU A 1 538 ? 24.760 -13.139 -35.516 1.00 84.88 538 LEU A N 1
ATOM 4167 C CA . LEU A 1 538 ? 25.286 -14.503 -35.398 1.00 84.88 538 LEU A CA 1
ATOM 4168 C C . LEU A 1 538 ? 25.141 -15.284 -36.716 1.00 84.88 538 LEU A C 1
ATOM 4170 O O . LEU A 1 538 ? 26.100 -15.894 -37.192 1.00 84.88 538 LEU A O 1
ATOM 4174 N N . ALA A 1 539 ? 23.972 -15.199 -37.360 1.00 83.88 539 ALA A N 1
ATOM 4175 C CA . ALA A 1 539 ? 23.725 -15.842 -38.650 1.00 83.88 539 ALA A CA 1
ATOM 4176 C C . ALA A 1 539 ? 24.562 -15.236 -39.793 1.00 83.88 539 ALA A C 1
ATOM 4178 O O . ALA A 1 539 ? 24.950 -15.936 -40.736 1.00 83.88 539 ALA A O 1
ATOM 4179 N N . ARG A 1 540 ? 24.833 -13.925 -39.749 1.00 80.62 540 ARG A N 1
ATOM 4180 C CA . ARG A 1 540 ? 25.705 -13.248 -40.718 1.00 80.62 540 ARG A CA 1
ATOM 4181 C C . ARG A 1 540 ? 27.155 -13.687 -40.541 1.00 80.62 540 ARG A C 1
ATOM 4183 O O . ARG A 1 540 ? 27.790 -14.035 -41.534 1.00 80.62 540 ARG A O 1
ATOM 4190 N N . ASP A 1 541 ? 27.658 -13.702 -39.315 1.00 78.44 541 ASP A N 1
ATOM 4191 C CA . ASP A 1 541 ? 29.043 -14.058 -39.013 1.00 78.44 541 ASP A CA 1
ATOM 4192 C C . ASP A 1 541 ? 29.342 -15.515 -39.354 1.00 78.44 541 ASP A C 1
ATOM 4194 O O . ASP A 1 541 ? 30.413 -15.814 -39.884 1.00 78.44 541 ASP A O 1
ATOM 4198 N N . GLU A 1 542 ? 28.379 -16.417 -39.158 1.00 79.00 542 GLU A N 1
ATOM 4199 C CA . GLU A 1 542 ? 28.481 -17.804 -39.614 1.00 79.00 542 GLU A CA 1
ATOM 4200 C C . GLU A 1 542 ? 28.638 -17.889 -41.143 1.00 79.00 542 GLU A C 1
ATOM 4202 O O . GLU A 1 542 ? 29.554 -18.546 -41.641 1.00 79.00 542 GLU A O 1
ATOM 4207 N N . LYS A 1 543 ? 27.819 -17.152 -41.908 1.00 77.56 543 LYS A N 1
ATOM 4208 C CA . LYS A 1 543 ? 27.933 -17.091 -43.378 1.00 77.56 543 LYS A CA 1
ATOM 4209 C C . LYS A 1 543 ? 29.260 -16.491 -43.844 1.00 77.56 543 LYS A C 1
ATOM 4211 O O . LYS A 1 543 ? 29.846 -16.985 -44.805 1.00 77.56 543 LYS A O 1
ATOM 4216 N N . VAL A 1 544 ? 29.733 -15.432 -43.188 1.00 78.00 544 VAL A N 1
ATOM 4217 C CA . VAL A 1 544 ? 30.998 -14.757 -43.523 1.00 78.00 544 VAL A CA 1
ATOM 4218 C C . VAL A 1 544 ? 32.194 -15.664 -43.204 1.00 78.00 544 VAL A C 1
ATOM 4220 O O . VAL A 1 544 ? 33.088 -15.802 -44.043 1.00 78.00 544 VAL A O 1
ATOM 4223 N N . ARG A 1 545 ? 32.164 -16.376 -42.068 1.00 72.62 545 ARG A N 1
ATOM 4224 C CA . ARG A 1 545 ? 33.151 -17.412 -41.720 1.00 72.62 545 ARG A CA 1
ATOM 4225 C C . ARG A 1 545 ? 33.201 -18.529 -42.759 1.00 72.62 545 ARG A C 1
ATOM 4227 O O . ARG A 1 545 ? 34.291 -18.894 -43.191 1.00 72.62 545 ARG A O 1
ATOM 4234 N N . LEU A 1 546 ? 32.045 -19.029 -43.200 1.00 74.94 546 LEU A N 1
ATOM 4235 C CA . LEU A 1 546 ? 31.958 -20.038 -44.264 1.00 74.94 546 LEU A CA 1
ATOM 4236 C C . LEU A 1 546 ? 32.498 -19.525 -45.612 1.00 74.94 546 LEU A C 1
ATOM 4238 O O . LEU A 1 546 ? 33.014 -20.311 -46.402 1.00 74.94 546 LEU A O 1
ATOM 4242 N N . ALA A 1 547 ? 32.419 -18.216 -45.865 1.00 77.31 547 ALA A N 1
ATOM 4243 C CA . ALA A 1 547 ? 32.947 -17.565 -47.064 1.00 77.31 547 ALA A CA 1
ATOM 4244 C C . ALA A 1 547 ? 34.434 -17.154 -46.964 1.00 77.31 547 ALA A C 1
ATOM 4246 O O . ALA A 1 547 ? 34.973 -16.606 -47.926 1.00 77.31 547 ALA A O 1
ATOM 4247 N N . GLY A 1 548 ? 35.108 -17.389 -45.829 1.00 68.94 548 GLY A N 1
ATOM 4248 C CA . GLY A 1 548 ? 36.526 -17.055 -45.631 1.00 68.94 548 GLY A CA 1
ATOM 4249 C C . GLY A 1 548 ? 36.835 -15.553 -45.543 1.00 68.94 548 GLY A C 1
ATOM 4250 O O . GLY A 1 548 ? 37.996 -15.160 -45.659 1.00 68.94 548 GLY A O 1
ATOM 4251 N N . VAL A 1 549 ? 35.821 -14.707 -45.346 1.00 69.44 549 VAL A N 1
ATOM 4252 C CA . VAL A 1 549 ? 35.977 -13.256 -45.161 1.00 69.44 549 VAL A CA 1
ATOM 4253 C C . VAL A 1 549 ? 36.018 -12.962 -43.650 1.00 69.44 549 VAL A C 1
ATOM 4255 O O . VAL A 1 549 ? 35.279 -13.590 -42.893 1.00 69.44 549 VAL A O 1
ATOM 4258 N N . PRO A 1 550 ? 36.874 -12.051 -43.154 1.00 58.84 550 PRO A N 1
ATOM 4259 C CA . PRO A 1 550 ? 36.817 -11.642 -41.754 1.00 58.84 550 PRO A CA 1
ATOM 4260 C C . PRO A 1 550 ? 35.519 -10.856 -41.483 1.00 58.84 550 PRO A C 1
ATOM 4262 O O . PRO A 1 550 ? 35.194 -9.949 -42.259 1.00 58.84 550 PRO A O 1
ATOM 4265 N N . PRO A 1 551 ? 34.765 -11.177 -40.414 1.00 58.69 551 PRO A N 1
ATOM 4266 C CA . PRO A 1 551 ? 33.577 -10.414 -40.046 1.00 58.69 551 PRO A CA 1
ATOM 4267 C C . PRO A 1 551 ? 33.964 -8.965 -39.723 1.00 58.69 551 PRO A C 1
ATOM 4269 O O . PRO A 1 551 ? 35.024 -8.705 -39.150 1.00 58.69 551 PRO A O 1
ATOM 4272 N N . GLN A 1 552 ? 33.126 -8.006 -40.127 1.00 60.12 552 GLN A N 1
ATOM 4273 C CA . GLN A 1 552 ? 33.296 -6.628 -39.671 1.00 60.12 552 GLN A CA 1
ATOM 4274 C C . GLN A 1 552 ? 32.837 -6.554 -38.221 1.00 60.12 552 GLN A C 1
ATOM 4276 O O . GLN A 1 552 ? 31.705 -6.928 -37.928 1.00 60.12 552 GLN A O 1
ATOM 4281 N N . THR A 1 553 ? 33.708 -6.074 -37.335 1.00 55.59 553 THR A N 1
ATOM 4282 C CA . THR A 1 553 ? 33.371 -5.919 -35.922 1.00 55.59 553 THR A CA 1
ATOM 4283 C C . THR A 1 553 ? 32.204 -4.944 -35.792 1.00 55.59 553 THR A C 1
ATOM 4285 O O . THR A 1 553 ? 32.340 -3.795 -36.231 1.00 55.59 553 THR A O 1
ATOM 4288 N N . PRO A 1 554 ? 31.069 -5.364 -35.218 1.00 61.81 554 PRO A N 1
ATOM 4289 C CA . PRO A 1 554 ? 29.983 -4.448 -34.932 1.00 61.81 554 PRO A CA 1
ATOM 4290 C C . PRO A 1 554 ? 30.481 -3.391 -33.940 1.00 61.81 554 PRO A C 1
ATOM 4292 O O . PRO A 1 554 ? 31.227 -3.676 -33.002 1.00 61.81 554 PRO A O 1
ATOM 4295 N N . ASN A 1 555 ? 30.089 -2.142 -34.168 1.00 78.12 555 ASN A N 1
ATOM 4296 C CA . ASN A 1 555 ? 30.428 -1.035 -33.288 1.00 78.12 555 ASN A CA 1
ATOM 4297 C C . ASN A 1 555 ? 29.576 -1.132 -32.018 1.00 78.12 555 ASN A C 1
ATOM 4299 O O . ASN A 1 555 ? 28.497 -0.548 -31.909 1.00 78.12 555 ASN A O 1
ATOM 4303 N N . MET A 1 556 ? 30.062 -1.946 -31.081 1.00 88.44 556 MET A N 1
ATOM 4304 C CA . MET A 1 556 ? 29.410 -2.223 -29.810 1.00 88.44 556 MET A CA 1
ATOM 4305 C C . MET A 1 556 ? 30.331 -1.908 -28.638 1.00 88.44 556 MET A C 1
ATOM 4307 O O . MET A 1 556 ? 31.513 -2.263 -28.627 1.00 88.44 556 MET A O 1
ATOM 4311 N N . LEU A 1 557 ? 29.764 -1.245 -27.635 1.00 91.12 557 LEU A N 1
ATOM 4312 C CA . LEU A 1 557 ? 30.381 -1.025 -26.334 1.00 91.12 557 LEU A CA 1
ATOM 4313 C C . LEU A 1 557 ? 29.447 -1.562 -25.263 1.00 91.12 557 LEU A C 1
ATOM 4315 O O . LEU A 1 557 ? 28.234 -1.415 -25.367 1.00 91.12 557 LEU A O 1
ATOM 4319 N N . LEU A 1 558 ? 30.013 -2.133 -24.213 1.00 92.00 558 LEU A N 1
ATOM 4320 C CA . LEU A 1 558 ? 29.265 -2.454 -23.008 1.00 92.00 558 LEU A CA 1
ATOM 4321 C C . LEU A 1 558 ? 29.711 -1.475 -21.933 1.00 92.00 558 LEU A C 1
ATOM 4323 O O . LEU A 1 558 ? 30.912 -1.253 -21.770 1.00 92.00 558 LEU A O 1
ATOM 4327 N N . PHE A 1 559 ? 28.770 -0.894 -21.205 1.00 91.75 559 PHE A N 1
ATOM 4328 C CA . PHE A 1 559 ? 29.080 -0.161 -19.991 1.00 91.75 559 PHE A CA 1
ATOM 4329 C C . PHE A 1 559 ? 28.525 -0.879 -18.765 1.00 91.75 559 PHE A C 1
ATOM 4331 O O . PHE A 1 559 ? 27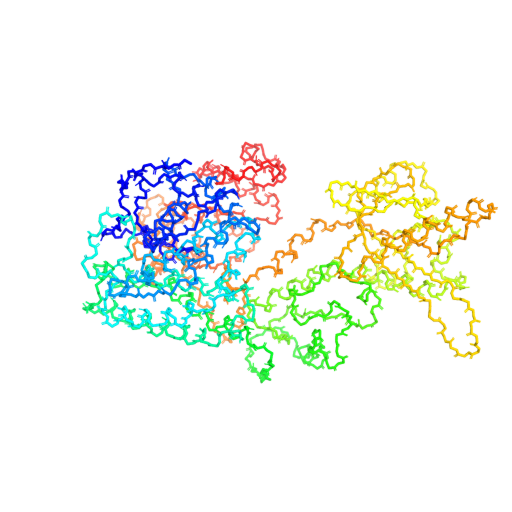.458 -1.483 -18.817 1.00 91.75 559 PHE A O 1
ATOM 4338 N N . GLU A 1 560 ? 29.239 -0.778 -17.654 1.00 88.00 560 GLU A N 1
ATOM 4339 C CA . GLU A 1 560 ? 28.774 -1.144 -16.317 1.00 88.00 560 GLU A CA 1
ATOM 4340 C C . GLU A 1 560 ? 28.706 0.126 -15.465 1.00 88.00 560 GLU A C 1
ATOM 4342 O O . GLU A 1 560 ? 29.592 0.987 -15.550 1.00 88.00 560 GLU A O 1
ATOM 4347 N N . LEU A 1 561 ? 27.671 0.231 -14.628 1.00 81.50 561 LEU A N 1
ATOM 4348 C CA . LEU A 1 561 ? 27.596 1.242 -13.577 1.00 81.50 561 LEU A CA 1
ATOM 4349 C C . LEU A 1 561 ? 28.135 0.643 -12.259 1.00 81.50 561 LEU A C 1
ATOM 4351 O O . LEU A 1 561 ? 27.500 -0.252 -11.695 1.00 81.50 561 LEU A O 1
ATOM 4355 N N . PRO A 1 562 ? 29.301 1.085 -11.750 1.00 74.06 562 PRO A N 1
ATOM 4356 C CA . PRO A 1 562 ? 29.934 0.454 -10.592 1.00 74.06 562 PRO A CA 1
ATOM 4357 C C . PRO A 1 562 ? 29.104 0.587 -9.310 1.00 74.06 562 PRO A C 1
ATOM 4359 O O . PRO A 1 562 ? 28.681 1.684 -8.956 1.00 74.06 562 PRO A O 1
ATOM 4362 N N . GLY A 1 563 ? 28.961 -0.513 -8.561 1.00 68.44 563 GLY A N 1
ATOM 4363 C CA . GLY A 1 563 ? 28.315 -0.508 -7.239 1.00 68.44 563 GLY A CA 1
ATOM 4364 C C . GLY A 1 563 ? 26.788 -0.422 -7.273 1.00 68.44 563 GLY A C 1
ATOM 4365 O O . GLY A 1 563 ? 26.170 -0.161 -6.243 1.00 68.44 563 GLY A O 1
ATOM 4366 N N . PHE A 1 564 ? 26.184 -0.642 -8.439 1.00 71.50 564 PHE A N 1
ATOM 4367 C CA . PHE A 1 564 ? 24.748 -0.549 -8.637 1.00 71.50 564 PHE A CA 1
ATOM 4368 C C . PHE A 1 564 ? 24.074 -1.921 -8.602 1.00 71.50 564 PHE A C 1
ATOM 4370 O O . PHE A 1 564 ? 24.389 -2.796 -9.408 1.00 71.50 564 PHE A O 1
ATOM 4377 N N . LEU A 1 565 ? 23.116 -2.094 -7.690 1.00 70.88 565 LEU A N 1
ATOM 4378 C CA . LEU A 1 565 ? 22.371 -3.339 -7.512 1.00 70.88 565 LEU A CA 1
ATOM 4379 C C . LEU A 1 565 ? 20.877 -3.068 -7.694 1.00 70.88 565 LEU A C 1
ATOM 4381 O O . LEU A 1 565 ? 20.204 -2.651 -6.758 1.00 70.88 565 LEU A O 1
ATOM 4385 N N . LEU A 1 566 ? 20.347 -3.326 -8.892 1.00 72.75 566 LEU A N 1
ATOM 4386 C CA . LEU A 1 566 ? 18.920 -3.142 -9.195 1.00 72.75 566 LEU A CA 1
ATOM 4387 C C . LEU A 1 566 ? 18.018 -3.869 -8.185 1.00 72.75 566 LEU A C 1
ATOM 4389 O O . LEU A 1 566 ? 17.020 -3.319 -7.718 1.00 72.75 566 LEU A O 1
ATOM 4393 N N . SER A 1 567 ? 18.436 -5.069 -7.779 1.00 71.31 567 SER A N 1
ATOM 4394 C CA . SER A 1 567 ? 17.716 -5.937 -6.850 1.00 71.31 567 SER A CA 1
ATOM 4395 C C . SER A 1 567 ? 17.475 -5.326 -5.466 1.00 71.31 567 SER A C 1
ATOM 4397 O O . SER A 1 567 ? 16.663 -5.857 -4.712 1.00 71.31 567 SER A O 1
ATOM 4399 N N . THR A 1 568 ? 18.177 -4.249 -5.089 1.00 76.62 568 THR A N 1
ATOM 4400 C CA . THR A 1 568 ? 17.969 -3.581 -3.793 1.00 76.62 568 THR A CA 1
ATOM 4401 C C . THR A 1 568 ? 16.903 -2.494 -3.842 1.00 76.62 568 THR A C 1
ATOM 4403 O O . THR A 1 568 ? 16.354 -2.169 -2.795 1.00 76.62 568 THR A O 1
ATOM 4406 N N . VAL A 1 569 ? 16.590 -1.943 -5.019 1.00 77.69 569 VAL A N 1
ATOM 4407 C CA . VAL A 1 569 ? 15.664 -0.804 -5.173 1.00 77.69 569 VAL A CA 1
ATOM 4408 C C . VAL A 1 569 ? 14.369 -1.221 -5.866 1.00 77.69 569 VAL A C 1
ATOM 4410 O O . VAL A 1 569 ? 13.288 -0.783 -5.473 1.00 77.69 569 VAL A O 1
ATOM 4413 N N . GLU A 1 570 ? 14.456 -2.104 -6.862 1.00 82.94 570 GLU A N 1
ATOM 4414 C CA . GLU A 1 570 ? 13.317 -2.525 -7.681 1.00 82.94 570 GLU A CA 1
ATOM 4415 C C . GLU A 1 570 ? 12.113 -3.037 -6.868 1.00 82.94 570 GLU A C 1
ATOM 4417 O O . GLU A 1 570 ? 11.006 -2.556 -7.125 1.00 82.94 570 GLU A O 1
ATOM 4422 N N . PRO A 1 571 ? 12.267 -3.907 -5.845 1.00 83.81 571 PRO A N 1
ATOM 4423 C CA . PRO A 1 571 ? 11.119 -4.384 -5.073 1.00 83.81 571 PRO A CA 1
ATOM 4424 C C . PRO A 1 571 ? 10.347 -3.256 -4.375 1.00 83.81 571 PRO A C 1
ATOM 4426 O O . PRO A 1 571 ? 9.122 -3.311 -4.280 1.00 83.81 571 PRO A O 1
ATOM 4429 N N . PHE A 1 572 ? 11.048 -2.214 -3.916 1.00 84.75 572 PHE A N 1
ATOM 4430 C CA . PHE A 1 572 ? 10.429 -1.063 -3.257 1.00 84.75 572 PHE A CA 1
ATOM 4431 C C . PHE A 1 572 ? 9.663 -0.193 -4.249 1.00 84.75 572 PHE A C 1
ATOM 4433 O O . PHE A 1 572 ? 8.534 0.207 -3.971 1.00 84.75 572 PHE A O 1
ATOM 4440 N N . LEU A 1 573 ? 10.247 0.066 -5.421 1.00 88.75 573 LEU A N 1
ATOM 4441 C CA . LEU A 1 573 ? 9.576 0.831 -6.469 1.00 88.75 573 LEU A CA 1
ATOM 4442 C C . LEU A 1 573 ? 8.348 0.079 -6.999 1.00 88.75 573 LEU A C 1
ATOM 4444 O O . LEU A 1 573 ? 7.293 0.690 -7.142 1.00 88.75 573 LEU A O 1
ATOM 4448 N N . LEU A 1 574 ? 8.434 -1.242 -7.201 1.00 85.12 574 LEU A N 1
ATOM 4449 C CA . LEU A 1 574 ? 7.276 -2.071 -7.559 1.00 85.12 574 LEU A CA 1
ATOM 4450 C C . LEU A 1 574 ? 6.182 -1.995 -6.491 1.00 85.12 574 LEU A C 1
ATOM 4452 O O . LEU A 1 574 ? 5.013 -1.806 -6.825 1.00 85.12 574 LEU A O 1
ATOM 4456 N N . ALA A 1 575 ? 6.549 -2.084 -5.211 1.00 85.38 575 ALA A N 1
ATOM 4457 C CA . ALA A 1 575 ? 5.588 -1.946 -4.123 1.00 85.38 575 ALA A CA 1
ATOM 4458 C C . ALA A 1 575 ? 4.876 -0.585 -4.177 1.00 85.38 575 ALA A C 1
ATOM 4460 O O . ALA A 1 575 ? 3.648 -0.547 -4.165 1.00 85.38 575 ALA A O 1
ATOM 4461 N N . LEU A 1 576 ? 5.614 0.520 -4.331 1.00 87.81 576 LEU A N 1
ATOM 4462 C CA . LEU A 1 576 ? 5.034 1.864 -4.449 1.00 87.81 576 LEU A CA 1
ATOM 4463 C C . LEU A 1 576 ? 4.066 1.995 -5.636 1.00 87.81 576 LEU A C 1
ATOM 4465 O O . LEU A 1 576 ? 3.026 2.634 -5.488 1.00 87.81 576 LEU A O 1
ATOM 4469 N N . LYS A 1 577 ? 4.348 1.352 -6.780 1.00 84.50 577 LYS A N 1
ATOM 4470 C CA . LYS A 1 577 ? 3.431 1.326 -7.937 1.00 84.50 577 LYS A CA 1
ATOM 4471 C C . LYS A 1 577 ? 2.115 0.605 -7.637 1.00 84.50 577 LYS A C 1
ATOM 4473 O O . LYS A 1 577 ? 1.069 0.992 -8.154 1.00 84.50 577 LYS A O 1
ATOM 4478 N N . HIS A 1 578 ? 2.159 -0.451 -6.831 1.00 77.94 578 HIS A N 1
ATOM 4479 C CA . HIS A 1 578 ? 0.998 -1.301 -6.559 1.00 77.94 578 HIS A CA 1
ATOM 4480 C C . HIS A 1 578 ? 0.198 -0.891 -5.317 1.00 77.94 578 HIS A C 1
ATOM 4482 O O . HIS A 1 578 ? -0.929 -1.357 -5.147 1.00 77.94 578 HIS A O 1
ATOM 4488 N N . LEU A 1 579 ? 0.731 -0.014 -4.462 1.00 77.06 579 LEU A N 1
ATOM 4489 C CA . LEU A 1 579 ? -0.007 0.497 -3.310 1.00 77.06 579 LEU A CA 1
ATOM 4490 C C . LEU A 1 579 ? -1.200 1.360 -3.754 1.00 77.06 579 LEU A C 1
ATOM 4492 O O . LEU A 1 579 ? -1.068 2.324 -4.517 1.00 77.06 579 LEU A O 1
ATOM 4496 N N . SER A 1 580 ? -2.383 1.041 -3.221 1.00 68.75 580 SER A N 1
ATOM 4497 C CA . SER A 1 580 ? -3.541 1.932 -3.304 1.00 68.75 580 SER A CA 1
ATOM 4498 C C . SER A 1 580 ? -3.426 2.992 -2.208 1.00 68.75 580 SER A C 1
ATOM 4500 O O . SER A 1 580 ? -3.140 2.663 -1.057 1.00 68.75 580 SER A O 1
ATOM 4502 N N . SER A 1 581 ? -3.685 4.266 -2.504 1.00 69.38 581 SER A N 1
ATOM 4503 C CA . SER A 1 581 ? -3.695 5.300 -1.451 1.00 69.38 581 SER A CA 1
ATOM 4504 C C . SER A 1 581 ? -4.657 5.000 -0.301 1.00 69.38 581 SER A C 1
ATOM 4506 O O . SER A 1 581 ? -4.394 5.397 0.829 1.00 69.38 581 SER A O 1
ATOM 4508 N N . SER A 1 582 ? -5.762 4.302 -0.571 1.00 62.34 582 SER A N 1
ATOM 4509 C CA . SER A 1 582 ? -6.762 3.930 0.433 1.00 62.34 582 SER A CA 1
ATOM 4510 C C . SER A 1 582 ? -6.328 2.796 1.358 1.00 62.34 582 SER A C 1
ATOM 4512 O O . SER A 1 582 ? -6.851 2.690 2.461 1.00 62.34 582 SER A O 1
ATOM 4514 N N . SER A 1 583 ? -5.388 1.951 0.929 1.00 64.81 583 SER A N 1
ATOM 4515 C CA . SER A 1 583 ? -4.858 0.863 1.757 1.00 64.81 583 SER A CA 1
ATOM 4516 C C . SER A 1 583 ? -3.719 1.321 2.667 1.00 64.81 583 SER A C 1
ATOM 4518 O O . SER A 1 583 ? -3.239 0.531 3.473 1.00 64.81 583 SER A O 1
ATOM 4520 N N . ILE A 1 584 ? -3.253 2.567 2.532 1.00 78.81 584 ILE A N 1
ATOM 4521 C CA . ILE A 1 584 ? -2.137 3.090 3.320 1.00 78.81 584 ILE A CA 1
ATOM 4522 C C . ILE A 1 584 ? -2.655 3.548 4.687 1.00 78.81 584 ILE A C 1
ATOM 4524 O O . ILE A 1 584 ? -3.476 4.469 4.755 1.00 78.81 584 ILE A O 1
ATOM 4528 N N . PRO A 1 585 ? -2.174 2.947 5.791 1.00 79.06 585 PRO A N 1
ATOM 4529 C CA . PRO A 1 585 ? -2.513 3.412 7.125 1.00 79.06 585 PRO A CA 1
ATOM 4530 C C . PRO A 1 585 ? -2.128 4.880 7.300 1.00 79.06 585 PRO A C 1
ATOM 4532 O O . PRO A 1 585 ? -1.079 5.318 6.830 1.00 79.06 585 PRO A O 1
ATOM 4535 N N . PHE A 1 586 ? -2.978 5.636 7.992 1.00 82.81 586 PHE A N 1
ATOM 4536 C CA . PHE A 1 586 ? -2.753 7.056 8.275 1.00 82.81 586 PHE A CA 1
ATOM 4537 C C . PHE A 1 586 ? -2.629 7.941 7.024 1.00 82.81 586 PHE A C 1
ATOM 4539 O O . PHE A 1 586 ? -2.068 9.030 7.114 1.00 82.81 586 PHE A O 1
ATOM 4546 N N . ALA A 1 587 ? -3.171 7.523 5.871 1.00 79.62 587 ALA A N 1
ATOM 4547 C CA . ALA A 1 587 ? -3.120 8.291 4.624 1.00 79.62 587 ALA A CA 1
ATOM 4548 C C . ALA A 1 587 ? -3.564 9.755 4.798 1.00 79.62 587 ALA A C 1
ATOM 4550 O O . ALA A 1 587 ? -2.935 10.655 4.247 1.00 79.62 587 ALA A O 1
ATOM 4551 N N . GLU A 1 588 ? -4.603 10.015 5.597 1.00 76.62 588 GLU A N 1
ATOM 4552 C CA . GLU A 1 588 ? -5.087 11.376 5.872 1.00 76.62 588 GLU A CA 1
ATOM 4553 C C . GLU A 1 588 ? -4.072 12.227 6.642 1.00 76.62 588 GLU A C 1
ATOM 4555 O O . GLU A 1 588 ? -3.975 13.421 6.392 1.00 76.62 588 GLU A O 1
ATOM 4560 N N . ILE A 1 589 ? -3.281 11.614 7.527 1.00 81.81 589 ILE A N 1
ATOM 4561 C CA . ILE A 1 589 ? -2.234 12.291 8.304 1.00 81.81 589 ILE A CA 1
ATOM 4562 C C . ILE A 1 589 ? -0.980 12.473 7.441 1.00 81.81 589 ILE A C 1
ATOM 4564 O O . ILE A 1 589 ? -0.434 13.569 7.372 1.00 81.81 589 ILE A O 1
ATOM 4568 N N . LEU A 1 590 ? -0.546 11.421 6.736 1.00 82.19 590 LEU A N 1
ATOM 4569 C CA . LEU A 1 590 ? 0.644 11.433 5.872 1.00 82.19 590 LEU A CA 1
ATOM 4570 C C . LEU A 1 590 ? 0.504 12.384 4.676 1.00 82.19 590 LEU A C 1
ATOM 4572 O O . LEU A 1 590 ? 1.497 12.889 4.150 1.00 82.19 590 LEU A O 1
ATOM 4576 N N . SER A 1 591 ? -0.730 12.626 4.235 1.00 78.69 591 SER A N 1
ATOM 4577 C CA . SER A 1 591 ? -1.033 13.550 3.143 1.00 78.69 591 SER A CA 1
ATOM 4578 C C . SER A 1 591 ? -1.693 14.856 3.575 1.00 78.69 591 SER A C 1
ATOM 4580 O O . SER A 1 591 ? -2.081 15.650 2.713 1.00 78.69 591 SER A O 1
ATOM 4582 N N . ALA A 1 592 ? -1.803 15.099 4.884 1.00 72.19 592 ALA A N 1
ATOM 4583 C CA . ALA A 1 592 ? -2.352 16.339 5.404 1.00 72.19 592 ALA A CA 1
ATOM 4584 C C . ALA A 1 592 ? -1.534 17.534 4.897 1.00 72.19 592 ALA A C 1
ATOM 4586 O O . ALA A 1 592 ? -0.306 17.567 5.006 1.00 72.19 592 ALA A O 1
ATOM 4587 N N . LYS A 1 593 ? -2.229 18.541 4.361 1.00 69.50 593 LYS A N 1
ATOM 4588 C CA . LYS A 1 593 ? -1.633 19.863 4.145 1.00 69.50 593 LYS A CA 1
ATOM 4589 C C . LYS A 1 593 ? -1.366 20.489 5.518 1.00 69.50 593 LYS A C 1
ATOM 4591 O O . LYS A 1 593 ? -2.076 20.184 6.480 1.00 69.50 593 LYS A O 1
ATOM 4596 N N . ALA A 1 594 ? -0.349 21.346 5.610 1.00 63.81 594 ALA A N 1
ATOM 4597 C CA . ALA A 1 594 ? -0.077 22.067 6.848 1.00 63.81 594 ALA A CA 1
ATOM 4598 C C . ALA A 1 594 ? -1.359 22.806 7.284 1.00 63.81 594 ALA A C 1
ATOM 4600 O O . ALA A 1 594 ? -1.936 23.532 6.467 1.00 63.81 594 ALA A O 1
ATOM 4601 N N . PRO A 1 595 ? -1.851 22.585 8.517 1.00 64.56 595 PRO A N 1
ATOM 4602 C CA . PRO A 1 595 ? -3.042 23.271 8.996 1.00 64.56 595 PRO A CA 1
ATOM 4603 C C . PRO A 1 595 ? -2.807 24.787 8.995 1.00 64.56 595 PRO A C 1
ATOM 4605 O O . PRO A 1 595 ? -1.670 25.252 9.130 1.00 64.56 595 PRO A O 1
ATOM 4608 N N . ALA A 1 596 ? -3.876 25.570 8.829 1.00 65.94 596 ALA A N 1
ATOM 4609 C CA . ALA A 1 596 ? -3.774 27.023 8.916 1.00 65.94 596 ALA A CA 1
ATOM 4610 C C . ALA A 1 596 ? -3.197 27.431 10.286 1.00 65.94 596 ALA A C 1
ATOM 4612 O O . ALA A 1 596 ? -3.354 26.707 11.269 1.00 65.94 596 ALA A O 1
ATOM 4613 N N . ASN A 1 597 ? -2.515 28.580 10.361 1.00 60.09 597 ASN A N 1
ATOM 4614 C CA . ASN A 1 597 ? -1.842 29.027 11.587 1.00 60.09 597 ASN A CA 1
ATOM 4615 C C . ASN A 1 597 ? -2.736 28.878 12.836 1.00 60.09 597 ASN A C 1
ATOM 4617 O O . ASN A 1 597 ? -3.734 29.583 12.975 1.00 60.09 597 ASN A O 1
ATOM 4621 N N . GLY A 1 598 ? -2.333 27.995 13.755 1.00 59.22 598 GLY A N 1
ATOM 4622 C CA . GLY A 1 598 ? -3.012 27.748 15.032 1.00 59.22 598 GLY A CA 1
ATOM 4623 C C . GLY A 1 598 ? -3.984 26.562 15.046 1.00 59.22 598 GLY A C 1
ATOM 4624 O O . GLY A 1 598 ? -4.419 26.166 16.127 1.00 59.22 598 GLY A O 1
ATOM 4625 N N . GLU A 1 599 ? -4.297 25.959 13.899 1.00 64.25 599 GLU A N 1
ATOM 4626 C CA . GLU A 1 599 ? -5.067 24.717 13.838 1.00 64.25 599 GLU A CA 1
ATOM 4627 C C . GLU A 1 599 ? -4.157 23.503 14.078 1.00 64.25 599 GLU A C 1
ATOM 4629 O O . GLU A 1 599 ? -3.014 23.443 13.626 1.00 64.25 599 GLU A O 1
ATOM 4634 N N . THR A 1 600 ? -4.662 22.516 14.817 1.00 68.12 600 THR A N 1
ATOM 4635 C CA . THR A 1 600 ? -3.964 21.248 15.062 1.00 68.12 600 THR A CA 1
ATOM 4636 C C . THR A 1 600 ? -4.690 20.135 14.325 1.00 68.12 600 THR A C 1
ATOM 4638 O O . THR A 1 600 ? -5.920 20.089 14.309 1.00 68.12 600 THR A O 1
ATOM 4641 N N . ILE A 1 601 ? -3.933 19.231 13.700 1.00 76.00 601 ILE A N 1
ATOM 4642 C CA . ILE A 1 601 ? -4.515 18.036 13.086 1.00 76.00 601 ILE A CA 1
ATOM 4643 C C . ILE A 1 601 ? -5.134 17.204 14.210 1.00 76.00 601 ILE A C 1
ATOM 4645 O O . ILE A 1 601 ? -4.444 16.801 15.149 1.00 76.00 601 ILE A O 1
ATOM 4649 N N . ASN A 1 602 ? -6.440 16.957 14.123 1.00 80.50 602 ASN A N 1
ATOM 4650 C CA . ASN A 1 602 ? -7.144 16.136 15.096 1.00 80.50 602 ASN A CA 1
ATOM 4651 C C . ASN A 1 602 ? -6.786 14.658 14.890 1.00 80.50 602 ASN A C 1
ATOM 4653 O O . ASN A 1 602 ? -7.403 13.967 14.080 1.00 80.50 602 ASN A O 1
ATOM 4657 N N . VAL A 1 603 ? -5.777 14.181 15.619 1.00 87.81 603 VAL A N 1
ATOM 4658 C CA . VAL A 1 603 ? -5.389 12.769 15.620 1.00 87.81 603 VAL A CA 1
ATOM 4659 C C . VAL A 1 603 ? -6.242 12.023 16.636 1.00 87.81 603 VAL A C 1
ATOM 4661 O O . VAL A 1 603 ? -6.158 12.257 17.841 1.00 87.81 603 VAL A O 1
ATOM 4664 N N . GLN A 1 604 ? -7.064 11.115 16.131 1.00 88.56 604 GLN A N 1
ATOM 4665 C CA . GLN A 1 604 ? -7.951 10.292 16.939 1.00 88.56 604 GLN A CA 1
ATOM 4666 C C . GLN A 1 604 ? -7.161 9.254 17.768 1.00 88.56 604 GLN A C 1
ATOM 4668 O O . GLN A 1 604 ? -6.049 8.880 17.380 1.00 88.56 604 GLN A O 1
ATOM 4673 N N . PRO A 1 605 ? -7.730 8.720 18.866 1.00 91.62 605 PRO A N 1
ATOM 4674 C CA . PRO A 1 605 ? -7.134 7.601 19.596 1.00 91.62 605 PRO A CA 1
ATOM 4675 C C . PRO A 1 605 ? -6.954 6.354 18.728 1.00 91.62 605 PRO A C 1
ATOM 4677 O O . PRO A 1 605 ? -7.713 6.192 17.770 1.00 91.62 605 PRO A O 1
ATOM 4680 N N . PRO A 1 606 ? -6.022 5.441 19.057 1.00 90.19 606 PRO A N 1
ATOM 4681 C CA . PRO A 1 606 ? -5.895 4.164 18.363 1.00 90.19 606 PRO A CA 1
ATOM 4682 C C . PRO A 1 606 ? -7.227 3.419 18.293 1.00 90.19 606 PRO A C 1
ATOM 4684 O O . PRO A 1 606 ? -7.990 3.418 19.258 1.00 90.19 606 PRO A O 1
ATOM 4687 N N . LEU A 1 607 ? -7.506 2.757 17.170 1.00 86.00 607 LEU A N 1
ATOM 4688 C CA . LEU A 1 607 ? -8.792 2.094 16.928 1.00 86.00 607 LEU A CA 1
ATOM 4689 C C . LEU A 1 607 ? -9.215 1.128 18.048 1.00 86.00 607 LEU A C 1
ATOM 4691 O O . LEU A 1 607 ? -10.373 1.129 18.455 1.00 86.00 607 LEU A O 1
ATOM 4695 N N . TYR A 1 608 ? -8.278 0.349 18.597 1.00 86.56 608 TYR A N 1
ATOM 4696 C CA . TYR A 1 608 ? -8.552 -0.542 19.730 1.00 86.56 608 TYR A CA 1
ATOM 4697 C C . TYR A 1 608 ? -8.933 0.229 21.007 1.00 86.56 608 TYR A C 1
ATOM 4699 O O . TYR A 1 608 ? -9.766 -0.237 21.780 1.00 86.56 608 TYR A O 1
ATOM 4707 N N . ALA A 1 609 ? -8.377 1.429 21.201 1.00 90.69 609 ALA A N 1
ATOM 4708 C CA . ALA A 1 609 ? -8.636 2.289 22.351 1.00 90.69 609 ALA A CA 1
ATOM 4709 C C . ALA A 1 609 ? -9.941 3.091 22.231 1.00 90.69 609 ALA A C 1
ATOM 4711 O O . ALA A 1 609 ? -10.399 3.664 23.219 1.00 90.69 609 ALA A O 1
ATOM 4712 N N . ARG A 1 610 ? -10.559 3.116 21.040 1.00 89.69 610 ARG A N 1
ATOM 4713 C CA . ARG A 1 610 ? -11.901 3.680 20.816 1.00 89.69 610 ARG A CA 1
ATOM 4714 C C . ARG A 1 610 ? -13.026 2.743 21.242 1.00 89.69 610 ARG A C 1
ATOM 4716 O O . ARG A 1 610 ? -14.170 3.187 21.345 1.00 89.69 610 ARG A O 1
ATOM 4723 N N . ASN A 1 611 ? -12.727 1.467 21.491 1.00 87.44 611 ASN A N 1
ATOM 4724 C CA . ASN A 1 611 ? -13.725 0.533 21.989 1.00 87.44 611 ASN A CA 1
ATOM 4725 C C . ASN A 1 611 ? -14.256 1.030 23.354 1.00 87.44 611 ASN A C 1
ATOM 4727 O O . ASN A 1 611 ? -13.457 1.238 24.268 1.00 87.44 611 ASN A O 1
ATOM 4731 N N . PRO A 1 612 ? -15.583 1.191 23.540 1.00 83.44 612 PRO A N 1
ATOM 4732 C CA . PRO A 1 612 ? -16.159 1.693 24.792 1.00 83.44 612 PRO A CA 1
ATOM 4733 C C . PRO A 1 612 ? -15.763 0.904 26.050 1.00 83.44 612 PRO A C 1
ATOM 4735 O O . PRO A 1 612 ? -15.726 1.472 27.145 1.00 83.44 612 PRO A O 1
ATOM 4738 N N . GLY A 1 613 ? -15.487 -0.397 25.901 1.00 85.31 613 GLY A N 1
ATOM 4739 C CA . GLY A 1 613 ? -15.044 -1.277 26.983 1.00 85.31 613 GLY A CA 1
ATOM 4740 C C . GLY A 1 613 ? -13.539 -1.235 27.264 1.00 85.31 613 GLY A C 1
ATOM 4741 O O . GLY A 1 613 ? -13.099 -1.832 28.242 1.00 85.31 613 GLY A O 1
ATOM 4742 N N . PHE A 1 614 ? -12.743 -0.548 26.441 1.00 90.69 614 PHE A N 1
ATOM 4743 C CA . PHE A 1 614 ? -11.289 -0.525 26.568 1.00 90.69 614 PHE A CA 1
ATOM 4744 C C . PHE A 1 614 ? -10.804 0.583 27.511 1.00 90.69 614 PHE A C 1
ATOM 4746 O O . PHE A 1 614 ? -11.270 1.726 27.472 1.00 90.69 614 PHE A O 1
ATOM 4753 N N . THR A 1 615 ? -9.817 0.245 28.340 1.00 93.81 615 THR A N 1
ATOM 4754 C CA . THR A 1 615 ? -9.114 1.173 29.230 1.00 93.81 615 THR A CA 1
ATOM 4755 C C . THR A 1 615 ? -7.654 0.766 29.363 1.00 93.81 615 THR A C 1
ATOM 4757 O O . THR A 1 615 ? -7.354 -0.424 29.434 1.00 93.81 615 THR A O 1
ATOM 4760 N N . PHE A 1 616 ? -6.761 1.744 29.472 1.00 95.31 616 PHE A N 1
ATOM 4761 C CA . PHE A 1 616 ? -5.380 1.509 29.871 1.00 95.31 616 PHE A CA 1
ATOM 4762 C C . PHE A 1 616 ? -5.270 1.470 31.393 1.00 95.31 616 PHE A C 1
ATOM 4764 O O . PHE A 1 616 ? -5.786 2.358 32.073 1.00 95.31 616 PHE A O 1
ATOM 4771 N N . ASP A 1 617 ? -4.565 0.470 31.912 1.00 94.69 617 ASP A N 1
ATOM 4772 C CA . ASP A 1 617 ? -4.076 0.471 33.287 1.00 94.69 617 ASP A CA 1
ATOM 4773 C C . ASP A 1 617 ? -2.656 1.048 33.301 1.00 94.69 617 ASP A C 1
ATOM 4775 O O . ASP A 1 617 ? -1.719 0.453 32.773 1.00 94.69 617 ASP A O 1
ATOM 4779 N N . LEU A 1 618 ? -2.519 2.249 33.859 1.00 94.94 618 LEU A N 1
ATOM 4780 C CA . LEU A 1 618 ? -1.267 2.999 33.955 1.00 94.94 618 LEU A CA 1
ATOM 4781 C C . LEU A 1 618 ? -0.602 2.836 35.325 1.00 94.94 618 LEU A C 1
ATOM 4783 O O . LEU A 1 618 ? 0.393 3.502 35.607 1.00 94.94 618 LEU A O 1
ATOM 4787 N N . SER A 1 619 ? -1.128 1.962 36.187 1.00 92.75 619 SER A N 1
ATOM 4788 C CA . SER A 1 619 ? -0.627 1.782 37.554 1.00 92.75 619 SER A CA 1
ATOM 4789 C C . SER A 1 619 ? 0.828 1.304 37.583 1.00 92.75 619 SER A C 1
ATOM 4791 O O . SER A 1 619 ? 1.547 1.582 38.534 1.00 92.75 619 SER A O 1
ATOM 4793 N N . CYS A 1 620 ? 1.298 0.647 36.517 1.00 90.25 620 CYS A N 1
ATOM 4794 C CA . CYS A 1 620 ? 2.690 0.216 36.372 1.00 90.25 620 CYS A CA 1
ATOM 4795 C C . CYS A 1 620 ? 3.702 1.368 36.242 1.00 90.25 620 CYS A C 1
ATOM 4797 O O . CYS A 1 620 ? 4.901 1.133 36.379 1.00 90.25 620 CYS A O 1
ATOM 4799 N N . LEU A 1 621 ? 3.229 2.586 35.961 1.00 92.31 621 LEU A N 1
ATOM 4800 C CA . LEU A 1 621 ? 4.055 3.788 35.864 1.00 92.31 621 LEU A CA 1
ATOM 4801 C C . LEU A 1 621 ? 4.204 4.505 37.212 1.00 92.31 621 LEU A C 1
ATOM 4803 O O . LEU A 1 621 ? 5.062 5.379 37.340 1.00 92.31 621 LEU A O 1
ATOM 4807 N N . LEU A 1 622 ? 3.366 4.165 38.194 1.00 92.62 622 LEU A N 1
ATOM 4808 C CA . LEU A 1 622 ? 3.361 4.797 39.507 1.00 92.62 622 LEU A CA 1
ATOM 4809 C C . LEU A 1 622 ? 4.499 4.273 40.390 1.00 92.62 622 LEU A C 1
ATOM 4811 O O . LEU A 1 622 ? 4.966 3.145 40.230 1.00 92.62 622 LEU A O 1
ATOM 4815 N N . GLU A 1 623 ? 4.941 5.096 41.337 1.00 88.88 623 GLU A N 1
ATOM 4816 C CA . GLU A 1 623 ? 5.874 4.662 42.378 1.00 88.88 623 GLU A CA 1
ATOM 4817 C C . GLU A 1 623 ? 5.173 3.846 43.475 1.00 88.88 623 GLU A C 1
ATOM 4819 O O . GLU A 1 623 ? 3.977 4.003 43.744 1.00 88.88 623 GLU A O 1
ATOM 4824 N N . ASP A 1 624 ? 5.937 2.977 44.143 1.00 80.62 624 ASP A N 1
ATOM 4825 C CA . ASP A 1 624 ? 5.441 2.172 45.258 1.00 80.62 624 ASP A CA 1
ATOM 4826 C C . ASP A 1 624 ? 4.954 3.082 46.400 1.00 80.62 624 ASP A C 1
ATOM 4828 O O . ASP A 1 624 ? 5.729 3.819 47.008 1.00 80.62 624 ASP A O 1
ATOM 4832 N N . GLY A 1 625 ? 3.655 3.019 46.711 1.00 74.50 625 GLY A N 1
ATOM 4833 C CA . GLY A 1 625 ? 3.025 3.854 47.741 1.00 74.50 625 GLY A CA 1
ATOM 4834 C C . GLY A 1 625 ? 2.437 5.180 47.241 1.00 74.50 625 GLY A C 1
ATOM 4835 O O . GLY A 1 625 ? 1.934 5.950 48.061 1.00 74.50 625 GLY A O 1
ATOM 4836 N N . ALA A 1 626 ? 2.444 5.438 45.929 1.00 79.38 626 ALA A N 1
ATOM 4837 C CA . ALA A 1 626 ? 1.761 6.584 45.335 1.00 79.38 626 ALA A CA 1
ATOM 4838 C C . ALA A 1 626 ? 0.239 6.549 45.585 1.00 79.38 626 ALA A C 1
ATOM 4840 O O . ALA A 1 626 ? -0.389 5.488 45.637 1.00 79.38 626 ALA A O 1
ATOM 4841 N N . THR A 1 627 ? -0.376 7.730 45.712 1.00 72.50 627 THR A N 1
ATOM 4842 C CA . THR A 1 627 ? -1.835 7.892 45.811 1.00 72.50 627 THR A CA 1
ATOM 4843 C C . THR A 1 627 ? -2.365 8.709 44.630 1.00 72.50 627 THR A C 1
ATOM 4845 O O . THR A 1 627 ? -1.943 9.855 44.484 1.00 72.50 627 THR A O 1
ATOM 4848 N N . PRO A 1 628 ? -3.321 8.188 43.837 1.00 74.62 628 PRO A N 1
ATOM 4849 C CA . PRO A 1 628 ? -3.947 6.870 43.966 1.00 74.62 628 PRO A CA 1
ATOM 4850 C C . PRO A 1 628 ? -2.984 5.745 43.557 1.00 74.62 628 PRO A C 1
ATOM 4852 O O . PRO A 1 628 ? -2.255 5.895 42.590 1.00 74.62 628 PRO A O 1
ATOM 4855 N N . GLY A 1 629 ? -3.020 4.598 44.245 1.00 77.62 629 GLY A N 1
ATOM 4856 C CA . GLY A 1 629 ? -2.203 3.422 43.888 1.00 77.62 629 GLY A CA 1
ATOM 4857 C C . GLY A 1 629 ? -2.696 2.671 42.645 1.00 77.62 629 GLY A C 1
ATOM 4858 O O . GLY A 1 629 ? -2.156 1.628 42.294 1.00 77.62 629 GLY A O 1
ATOM 4859 N N . THR A 1 630 ? -3.748 3.179 42.002 1.00 87.88 630 THR A N 1
ATOM 4860 C CA . THR A 1 630 ? -4.310 2.652 40.760 1.00 87.88 630 THR A CA 1
ATOM 4861 C C . THR A 1 630 ? -4.653 3.810 39.837 1.00 87.88 630 THR A C 1
ATOM 4863 O O . THR A 1 630 ? -5.321 4.754 40.272 1.00 87.88 630 THR A O 1
ATOM 4866 N N . LEU A 1 631 ? -4.273 3.717 38.565 1.00 92.94 631 LEU A N 1
ATOM 4867 C CA . LEU A 1 631 ? -4.561 4.739 37.563 1.00 92.94 631 LEU A CA 1
ATOM 4868 C C . LEU A 1 631 ? -5.124 4.108 36.288 1.00 92.94 631 LEU A C 1
ATOM 4870 O O . LEU A 1 631 ? -4.389 3.532 35.495 1.00 92.94 631 LEU A O 1
ATOM 4874 N N . ILE A 1 632 ? -6.432 4.255 36.076 1.00 95.19 632 ILE A N 1
ATOM 4875 C CA . ILE A 1 632 ? -7.122 3.781 34.870 1.00 95.19 632 ILE A CA 1
ATOM 4876 C C . ILE A 1 632 ? -7.427 4.963 33.953 1.00 95.19 632 ILE A C 1
ATOM 4878 O O . ILE A 1 632 ? -7.978 5.974 34.394 1.00 95.19 632 ILE A O 1
ATOM 4882 N N . MET A 1 633 ? -7.110 4.815 32.669 1.00 95.56 633 MET A N 1
ATOM 4883 C CA . MET A 1 633 ? -7.325 5.839 31.654 1.00 95.56 633 MET A CA 1
ATOM 4884 C C . MET A 1 633 ? -8.182 5.318 30.500 1.00 95.56 633 MET A C 1
ATOM 4886 O O . MET A 1 633 ? -7.876 4.298 29.883 1.00 95.56 633 MET A O 1
ATOM 4890 N N . ARG A 1 634 ? -9.229 6.066 30.146 1.00 94.69 634 ARG A N 1
ATOM 4891 C CA . ARG A 1 634 ? -10.006 5.865 28.919 1.00 94.69 634 ARG A CA 1
ATOM 4892 C C . ARG A 1 634 ? -9.623 6.931 27.894 1.00 94.69 634 ARG A C 1
ATOM 4894 O O . ARG A 1 634 ? -9.919 8.103 28.090 1.00 94.69 634 ARG A O 1
ATOM 4901 N N . ALA A 1 635 ? -9.026 6.516 26.777 1.00 93.19 635 ALA A N 1
ATOM 4902 C CA . ALA A 1 635 ? -8.514 7.434 25.753 1.00 93.19 635 ALA A CA 1
ATOM 4903 C C . ALA A 1 635 ? -9.604 8.284 25.068 1.00 93.19 635 ALA A C 1
ATOM 4905 O O . ALA A 1 635 ? -9.322 9.368 24.570 1.00 93.19 635 ALA A O 1
ATOM 4906 N N . THR A 1 636 ? -10.857 7.816 25.055 1.00 90.69 636 THR A N 1
ATOM 4907 C CA . THR A 1 636 ? -12.001 8.553 24.491 1.00 90.69 636 THR A CA 1
ATOM 4908 C C . THR A 1 636 ? -12.640 9.549 25.464 1.00 90.69 636 THR A C 1
ATOM 4910 O O . THR A 1 636 ? -13.601 10.219 25.093 1.00 90.69 636 THR A O 1
ATOM 4913 N N . ASP A 1 637 ? -12.181 9.614 26.716 1.00 93.12 637 ASP A N 1
ATOM 4914 C CA . ASP A 1 637 ? -12.723 10.494 27.753 1.00 93.12 637 ASP A CA 1
ATOM 4915 C C . ASP A 1 637 ? -11.689 11.562 28.128 1.00 93.12 637 ASP A C 1
ATOM 4917 O O . ASP A 1 637 ? -10.700 11.288 28.807 1.00 93.12 637 ASP A O 1
ATOM 4921 N N . ALA A 1 638 ? -11.944 12.802 27.705 1.00 92.38 638 ALA A N 1
ATOM 4922 C CA . ALA A 1 638 ? -11.040 13.927 27.923 1.00 92.38 638 ALA A CA 1
ATOM 4923 C C . ALA A 1 638 ? -10.729 14.176 29.409 1.00 92.38 638 ALA A C 1
ATOM 4925 O O . ALA A 1 638 ? -9.604 14.552 29.736 1.00 92.38 638 ALA A O 1
ATOM 4926 N N . GLN A 1 639 ? -11.684 13.931 30.315 1.00 94.31 639 GLN A N 1
ATOM 4927 C CA . GLN A 1 639 ? -11.462 14.115 31.749 1.00 94.31 639 GLN A CA 1
ATOM 4928 C C . GLN A 1 639 ? -10.580 13.000 32.319 1.00 94.31 639 GLN A C 1
ATOM 4930 O O . GLN A 1 639 ? -9.711 13.261 33.151 1.00 94.31 639 GLN A O 1
ATOM 4935 N N . SER A 1 640 ? -10.772 11.765 31.848 1.00 94.94 640 SER A N 1
ATOM 4936 C CA . SER A 1 640 ? -9.921 10.627 32.209 1.00 94.94 640 SER A CA 1
ATOM 4937 C C . SER A 1 640 ? -8.480 10.831 31.731 1.00 94.94 640 SER A C 1
ATOM 4939 O O . SER A 1 640 ? -7.542 10.602 32.494 1.00 94.94 640 SER A O 1
ATOM 4941 N N . VAL A 1 641 ? -8.304 11.337 30.505 1.00 95.25 641 VAL A N 1
ATOM 4942 C CA . VAL A 1 641 ? -6.996 11.682 29.925 1.00 95.25 641 VAL A CA 1
ATOM 4943 C C . VAL A 1 641 ? -6.313 12.809 30.704 1.00 95.25 641 VAL A C 1
ATOM 4945 O O . VAL A 1 641 ? -5.127 12.701 31.011 1.00 95.25 641 VAL A O 1
ATOM 4948 N N . ALA A 1 642 ? -7.042 13.874 31.054 1.00 94.25 642 ALA A N 1
ATOM 4949 C CA . ALA A 1 642 ? -6.504 14.972 31.859 1.00 94.25 642 ALA A CA 1
ATOM 4950 C C . ALA A 1 642 ? -6.057 14.488 33.248 1.00 94.25 642 ALA A C 1
ATOM 4952 O O . ALA A 1 642 ? -4.926 14.738 33.650 1.00 94.25 642 ALA A O 1
ATOM 4953 N N . ASN A 1 643 ? -6.891 13.694 33.928 1.00 94.19 643 ASN A N 1
ATOM 4954 C CA . ASN A 1 643 ? -6.546 13.117 35.227 1.00 94.19 643 ASN A CA 1
ATOM 4955 C C . ASN A 1 643 ? -5.291 12.229 35.163 1.00 94.19 643 ASN A C 1
ATOM 4957 O O . ASN A 1 643 ? -4.453 12.283 36.057 1.00 94.19 643 ASN A O 1
ATOM 4961 N N . ALA A 1 644 ? -5.134 11.426 34.105 1.00 94.56 644 ALA A N 1
ATOM 4962 C CA . ALA A 1 644 ? -3.937 10.608 33.922 1.00 94.56 644 ALA A CA 1
ATOM 4963 C C . ALA A 1 644 ? -2.665 11.456 33.781 1.00 94.56 644 ALA A C 1
ATOM 4965 O O . ALA A 1 644 ? -1.648 11.135 34.393 1.00 94.56 644 ALA A O 1
ATOM 4966 N N . LYS A 1 645 ? -2.734 12.559 33.027 1.00 94.69 645 LYS A N 1
ATOM 4967 C CA . LYS A 1 645 ? -1.618 13.507 32.883 1.00 94.69 645 LYS A CA 1
ATOM 4968 C C . LYS A 1 645 ? -1.255 14.140 34.219 1.00 94.69 645 LYS A C 1
ATOM 4970 O O . LYS A 1 645 ? -0.084 14.138 34.585 1.00 94.69 645 LYS A O 1
ATOM 4975 N N . ASP A 1 646 ? -2.256 14.613 34.953 1.00 92.88 646 ASP A N 1
ATOM 4976 C CA . ASP A 1 646 ? -2.055 15.291 36.231 1.00 92.88 646 ASP A CA 1
ATOM 4977 C C . ASP A 1 646 ? -1.451 14.357 37.284 1.00 92.88 646 ASP A C 1
ATOM 4979 O O . ASP A 1 646 ? -0.506 14.740 37.966 1.00 92.88 646 ASP A O 1
ATOM 4983 N N . VAL A 1 647 ? -1.954 13.123 37.407 1.00 93.38 647 VAL A N 1
ATOM 4984 C CA . VAL A 1 647 ? -1.430 12.144 38.374 1.00 93.38 647 VAL A CA 1
ATOM 4985 C C . VAL A 1 647 ? -0.002 11.734 38.024 1.00 93.38 647 VAL A C 1
ATOM 4987 O O . VAL A 1 647 ? 0.853 11.716 38.903 1.00 93.38 647 VAL A O 1
ATOM 4990 N N . LEU A 1 648 ? 0.291 11.438 36.753 1.00 93.44 648 LEU A N 1
ATOM 4991 C CA . LEU A 1 648 ? 1.641 11.029 36.350 1.00 93.44 648 LEU A CA 1
ATOM 4992 C C . LEU A 1 648 ? 2.663 12.166 36.479 1.00 93.44 648 LEU A C 1
ATOM 4994 O O . LEU A 1 648 ? 3.825 11.895 36.763 1.00 93.44 648 LEU A O 1
ATOM 4998 N N . ALA A 1 649 ? 2.246 13.422 36.309 1.00 92.56 649 ALA A N 1
ATOM 4999 C CA . ALA A 1 649 ? 3.116 14.588 36.450 1.00 92.56 649 ALA A CA 1
ATOM 5000 C C . ALA A 1 649 ? 3.371 15.007 37.913 1.00 92.56 649 ALA A C 1
ATOM 5002 O O . ALA A 1 649 ? 4.209 15.880 38.156 1.00 92.56 649 ALA A O 1
ATOM 5003 N N . GLN A 1 650 ? 2.658 14.434 38.893 1.00 89.94 650 GLN A N 1
ATOM 5004 C CA . GLN A 1 650 ? 2.840 14.783 40.303 1.00 89.94 650 GLN A CA 1
ATOM 5005 C C . GLN A 1 650 ? 4.194 14.287 40.841 1.00 89.94 650 GLN A C 1
ATOM 5007 O O . GLN A 1 650 ? 4.532 13.111 40.680 1.00 89.94 650 GLN A O 1
ATOM 5012 N N . PRO A 1 651 ? 4.964 15.142 41.546 1.00 83.56 651 PRO A N 1
ATOM 5013 C CA . PRO A 1 651 ? 6.216 14.728 42.171 1.00 83.56 651 PRO A CA 1
ATOM 5014 C C . PRO A 1 651 ? 6.009 13.568 43.155 1.00 83.56 651 PRO A C 1
ATOM 5016 O O . PRO A 1 651 ? 5.193 13.672 44.070 1.00 83.56 651 PRO A O 1
ATOM 5019 N N . GLY A 1 652 ? 6.762 12.480 42.978 1.00 81.62 652 GLY A N 1
ATOM 5020 C CA . GLY A 1 652 ? 6.678 11.278 43.821 1.00 81.62 652 GLY A CA 1
ATOM 5021 C C . GLY A 1 652 ? 5.490 10.359 43.517 1.00 81.62 652 GLY A C 1
ATOM 5022 O O . GLY A 1 652 ? 5.332 9.340 44.180 1.00 81.62 652 GLY A O 1
ATOM 5023 N N . ALA A 1 653 ? 4.651 10.694 42.530 1.00 84.81 653 ALA A N 1
ATOM 5024 C CA . ALA A 1 653 ? 3.606 9.791 42.053 1.00 84.81 653 ALA A CA 1
ATOM 5025 C C . ALA A 1 653 ? 4.131 8.836 40.974 1.00 84.81 653 ALA A C 1
ATOM 5027 O O . ALA A 1 653 ? 3.731 7.676 40.939 1.00 84.81 653 ALA A O 1
ATOM 5028 N N . SER A 1 654 ? 5.029 9.308 40.105 1.00 89.38 654 SER A N 1
ATOM 5029 C CA . SER A 1 654 ? 5.662 8.514 39.052 1.00 89.38 654 SER A CA 1
ATOM 5030 C C . SER A 1 654 ? 7.133 8.906 38.867 1.00 89.38 654 SER A C 1
ATOM 5032 O O . SER A 1 654 ? 7.579 9.953 39.340 1.00 89.38 654 SER A O 1
ATOM 5034 N N . LYS A 1 655 ? 7.878 8.076 38.126 1.00 86.19 655 LYS A N 1
ATOM 5035 C CA . LYS A 1 655 ? 9.265 8.364 37.709 1.00 86.19 655 LYS A CA 1
ATOM 5036 C C . LYS A 1 655 ? 9.355 9.281 36.483 1.00 86.19 655 LYS A C 1
ATOM 5038 O O . LYS A 1 655 ? 10.461 9.577 36.035 1.00 86.19 655 LYS A O 1
ATOM 5043 N N . LEU A 1 656 ? 8.214 9.672 35.914 1.00 89.62 656 LEU A N 1
ATOM 5044 C CA . LEU A 1 656 ? 8.124 10.555 34.755 1.00 89.62 656 LEU A CA 1
ATOM 5045 C C . LEU A 1 656 ? 8.199 12.010 35.215 1.00 89.62 656 LEU A C 1
ATOM 5047 O O . LEU A 1 656 ? 7.536 12.400 36.174 1.00 89.62 656 LEU A O 1
ATOM 5051 N N . ASP A 1 657 ? 8.935 12.841 34.482 1.00 89.38 657 ASP A N 1
ATOM 5052 C CA . ASP A 1 657 ? 8.717 14.283 34.576 1.00 89.38 657 ASP A CA 1
ATOM 5053 C C . ASP A 1 657 ? 7.397 14.693 33.890 1.00 89.38 657 ASP A C 1
ATOM 5055 O O . ASP A 1 657 ? 6.778 13.917 33.159 1.00 89.38 657 ASP A O 1
ATOM 5059 N N . ALA A 1 658 ? 6.958 15.938 34.096 1.00 90.81 658 ALA A N 1
ATOM 5060 C CA . ALA A 1 658 ? 5.693 16.427 33.547 1.00 90.81 658 ALA A CA 1
ATOM 5061 C C . ALA A 1 658 ? 5.612 16.347 32.006 1.00 90.81 658 ALA A C 1
ATOM 5063 O O . ALA A 1 658 ? 4.544 16.080 31.453 1.00 90.81 658 ALA A O 1
ATOM 5064 N N . THR A 1 659 ? 6.729 16.547 31.298 1.00 92.12 659 THR A N 1
ATOM 5065 C CA . THR A 1 659 ? 6.768 16.478 29.828 1.00 92.12 659 THR A CA 1
ATOM 5066 C C . THR A 1 659 ? 6.736 15.037 29.329 1.00 92.12 659 THR A C 1
ATOM 5068 O O . THR A 1 659 ? 6.047 14.738 28.354 1.00 92.12 659 THR A O 1
ATOM 5071 N N . GLN A 1 660 ? 7.402 14.123 30.034 1.00 93.00 660 GLN A N 1
ATOM 5072 C CA . GLN A 1 660 ? 7.369 12.689 29.765 1.00 93.00 660 GLN A CA 1
ATOM 5073 C C . GLN A 1 660 ? 5.995 12.089 30.083 1.00 93.00 660 GLN A C 1
ATOM 5075 O O . GLN A 1 660 ? 5.500 11.273 29.309 1.00 93.00 660 GLN A O 1
ATOM 5080 N N . ALA A 1 661 ? 5.348 12.520 31.170 1.00 94.06 661 ALA A N 1
ATOM 5081 C CA . ALA A 1 661 ? 3.983 12.135 31.524 1.00 94.06 661 ALA A CA 1
ATOM 5082 C C . ALA A 1 661 ? 2.984 12.558 30.438 1.00 94.06 661 ALA A C 1
ATOM 5084 O O . ALA A 1 661 ? 2.188 11.745 29.963 1.00 94.06 661 ALA A O 1
AT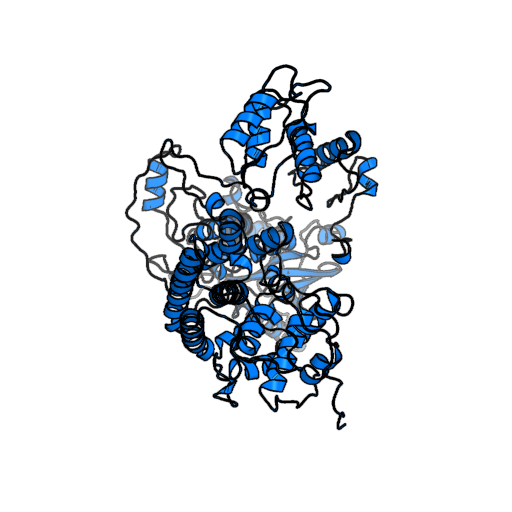OM 5085 N N . GLN A 1 662 ? 3.083 13.807 29.976 1.00 93.94 662 GLN A N 1
ATOM 5086 C CA . GLN A 1 662 ? 2.299 14.299 28.847 1.00 93.94 662 GLN A CA 1
ATOM 5087 C C . GLN A 1 662 ? 2.557 13.472 27.578 1.00 93.94 662 GLN A C 1
ATOM 5089 O O . GLN A 1 662 ? 1.600 13.049 26.928 1.00 93.94 662 GLN A O 1
ATOM 5094 N N . ALA A 1 663 ? 3.825 13.227 27.230 1.00 94.94 663 ALA A N 1
ATOM 5095 C CA . ALA A 1 663 ? 4.200 12.467 26.040 1.00 94.94 663 ALA A CA 1
ATOM 5096 C C . ALA A 1 663 ? 3.703 11.013 26.098 1.00 94.94 663 ALA A C 1
ATOM 5098 O O . ALA A 1 663 ? 3.189 10.514 25.100 1.00 94.94 663 ALA A O 1
ATOM 5099 N N . MET A 1 664 ? 3.794 10.356 27.261 1.00 96.00 664 MET 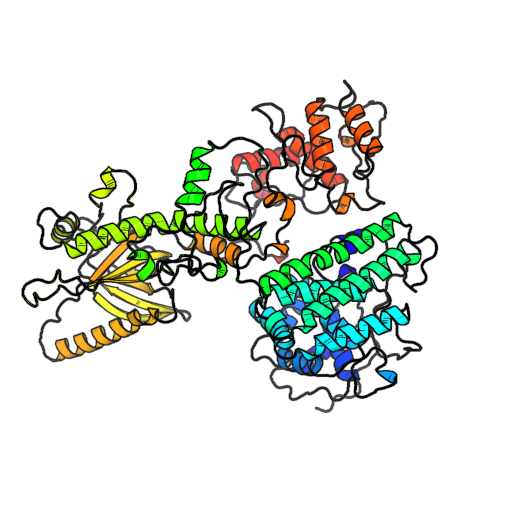A N 1
ATOM 5100 C CA . MET A 1 664 ? 3.269 9.006 27.495 1.00 96.00 664 MET A CA 1
ATOM 5101 C C . MET A 1 664 ? 1.770 8.943 27.200 1.00 96.00 664 MET A C 1
ATOM 5103 O O . MET A 1 664 ? 1.320 8.123 26.401 1.00 96.00 664 MET A O 1
ATOM 5107 N N . VAL A 1 665 ? 0.993 9.838 27.818 1.00 96.12 665 VAL A N 1
ATOM 5108 C CA . VAL A 1 665 ? -0.461 9.858 27.640 1.00 96.12 665 VAL A CA 1
ATOM 5109 C C . VAL A 1 665 ? -0.835 10.208 26.198 1.00 96.12 665 VAL A C 1
ATOM 5111 O O . VAL A 1 665 ? -1.721 9.570 25.630 1.00 96.12 665 VAL A O 1
ATOM 5114 N N . ASP A 1 666 ? -0.147 11.167 25.575 1.00 94.25 666 ASP A N 1
ATOM 5115 C CA . ASP A 1 666 ? -0.390 11.529 24.176 1.00 94.25 666 ASP A CA 1
ATOM 5116 C C . ASP A 1 666 ? -0.076 10.366 23.215 1.00 94.25 666 ASP A C 1
ATOM 5118 O O . ASP A 1 666 ? -0.831 10.166 22.265 1.00 94.25 666 ASP A O 1
ATOM 5122 N N . CYS A 1 667 ? 0.959 9.555 23.477 1.00 95.50 667 CYS A N 1
ATOM 5123 C CA . CYS A 1 667 ? 1.262 8.348 22.691 1.00 95.50 667 CYS A CA 1
ATOM 5124 C C . CYS A 1 667 ? 0.168 7.275 22.796 1.00 95.50 667 CYS A C 1
ATOM 5126 O O . CYS A 1 667 ? -0.103 6.576 21.825 1.00 95.50 667 CYS A O 1
ATOM 5128 N N . LEU A 1 668 ? -0.475 7.144 23.958 1.00 95.62 668 LEU A N 1
ATOM 5129 C CA . LEU A 1 668 ? -1.564 6.183 24.177 1.00 95.62 668 LEU A CA 1
ATOM 5130 C C . LEU A 1 668 ? -2.911 6.669 23.615 1.00 95.62 668 LEU A C 1
ATOM 5132 O O . LEU A 1 668 ? -3.800 5.863 23.339 1.00 95.62 668 LEU A O 1
ATOM 5136 N N . CYS A 1 669 ? -3.073 7.985 23.449 1.00 94.56 669 CYS A N 1
ATOM 5137 C CA . CYS A 1 669 ? -4.329 8.617 23.038 1.00 94.56 669 CYS A CA 1
ATOM 5138 C C . CYS A 1 669 ? -4.349 9.084 21.579 1.00 94.56 669 CYS A C 1
ATOM 5140 O O . CYS A 1 669 ? -5.329 9.707 21.171 1.00 94.56 669 CYS A O 1
ATOM 5142 N N . ARG A 1 670 ? -3.304 8.813 20.789 1.00 92.75 670 ARG A N 1
ATOM 5143 C CA . ARG A 1 670 ? -3.219 9.203 19.375 1.00 92.75 670 ARG A CA 1
ATOM 5144 C C . ARG A 1 670 ? -2.754 8.037 18.513 1.00 92.75 670 ARG A C 1
ATOM 5146 O O . ARG A 1 670 ? -1.824 7.329 18.870 1.00 92.75 670 ARG A O 1
ATOM 5153 N N . GLU A 1 671 ? -3.376 7.872 17.350 1.00 91.06 671 GLU A N 1
ATOM 5154 C CA . GLU A 1 671 ? -2.935 6.929 16.313 1.00 91.06 671 GLU A CA 1
ATOM 5155 C C . GLU A 1 671 ? -1.520 7.212 15.803 1.00 91.06 671 GLU A C 1
ATOM 5157 O O . GLU A 1 671 ? -0.797 6.289 15.439 1.00 91.06 671 GLU A O 1
ATOM 5162 N N . VAL A 1 672 ? -1.127 8.487 15.799 1.00 90.19 672 VAL A N 1
ATOM 5163 C CA . VAL A 1 672 ? 0.211 8.946 15.430 1.00 90.19 672 VAL A CA 1
ATOM 5164 C C . VAL A 1 672 ? 0.681 9.955 16.472 1.00 90.19 672 VAL A C 1
ATOM 5166 O O . VAL A 1 672 ? 0.024 10.969 16.716 1.00 90.19 672 VAL A O 1
ATOM 5169 N N . ALA A 1 673 ? 1.837 9.689 17.073 1.00 90.94 673 ALA A N 1
ATOM 5170 C CA . ALA A 1 673 ? 2.494 10.587 18.012 1.00 90.94 673 ALA A CA 1
ATOM 5171 C C . ALA A 1 673 ? 3.975 10.726 17.645 1.00 90.94 673 ALA A C 1
ATOM 5173 O O . ALA A 1 673 ? 4.660 9.731 17.415 1.00 90.94 673 ALA A O 1
ATOM 5174 N N . LEU A 1 674 ? 4.463 11.967 17.600 1.00 90.25 674 LEU A N 1
ATOM 5175 C CA . LEU A 1 674 ? 5.878 12.275 17.431 1.00 90.25 674 LEU A CA 1
ATOM 5176 C C . LEU A 1 674 ? 6.418 12.802 18.759 1.00 90.25 674 LEU A C 1
ATOM 5178 O O . LEU A 1 674 ? 5.944 13.821 19.260 1.00 90.25 674 LEU A O 1
ATOM 5182 N N . VAL A 1 675 ? 7.404 12.105 19.320 1.00 91.38 675 VAL A N 1
ATOM 5183 C CA . VAL A 1 675 ? 8.086 12.523 20.547 1.00 91.38 675 VAL A CA 1
ATOM 5184 C C . VAL A 1 675 ? 9.464 13.051 20.184 1.00 91.38 675 VAL A C 1
ATOM 5186 O O . VAL A 1 675 ? 10.367 12.292 19.831 1.00 91.38 675 VAL A O 1
ATOM 5189 N N . GLU A 1 676 ? 9.627 14.363 20.287 1.00 90.88 676 GLU A N 1
ATOM 5190 C CA . GLU A 1 676 ? 10.920 15.015 20.144 1.00 90.88 676 GLU A CA 1
ATOM 5191 C C . GLU A 1 676 ? 11.597 15.146 21.512 1.00 90.88 676 GLU A C 1
ATOM 5193 O O . GLU A 1 676 ? 10.968 15.485 22.511 1.00 90.88 676 GLU A O 1
ATOM 5198 N N . GLY A 1 677 ? 12.901 14.888 21.564 1.00 86.94 677 GLY A N 1
ATOM 5199 C CA . GLY A 1 677 ? 13.678 15.082 22.780 1.00 86.94 677 GLY A CA 1
ATOM 5200 C C . GLY A 1 677 ? 15.170 15.199 22.474 1.00 86.94 677 GLY A C 1
ATOM 5201 O O . GLY A 1 677 ? 15.709 14.332 21.779 1.00 86.94 677 GLY A O 1
ATOM 5202 N N . PRO A 1 678 ? 15.883 16.205 23.011 1.00 87.56 678 PRO A N 1
ATOM 5203 C CA . PRO A 1 678 ? 17.342 16.288 22.941 1.00 87.56 678 PRO A CA 1
ATOM 5204 C C . PRO A 1 678 ? 18.060 15.025 23.463 1.00 87.56 678 PRO A C 1
ATOM 5206 O O . PRO A 1 678 ? 17.446 14.184 24.136 1.00 87.56 678 PRO A O 1
ATOM 5209 N N . PRO A 1 679 ? 19.357 14.831 23.174 1.00 85.75 679 PRO A N 1
ATOM 5210 C CA . PRO A 1 679 ? 20.142 13.749 23.772 1.00 85.75 679 PRO A CA 1
ATOM 5211 C C . PRO A 1 679 ? 20.040 13.756 25.309 1.00 85.75 679 PRO A C 1
ATOM 5213 O O . PRO A 1 679 ? 20.081 14.815 25.925 1.00 85.75 679 PRO A O 1
ATOM 5216 N N . GLY A 1 680 ? 19.870 12.583 25.928 1.00 82.31 680 GLY A N 1
ATOM 5217 C CA . GLY A 1 680 ? 19.785 12.446 27.393 1.00 82.31 680 GLY A CA 1
ATOM 5218 C C . GLY A 1 680 ? 18.410 12.698 28.035 1.00 82.31 680 GLY A C 1
ATOM 5219 O O . GLY A 1 680 ? 18.262 12.464 29.226 1.00 82.31 680 GLY A O 1
ATOM 5220 N N . THR A 1 681 ? 17.378 13.082 27.277 1.00 84.81 681 THR A N 1
ATOM 5221 C CA . THR A 1 681 ? 16.012 13.358 27.804 1.00 84.81 681 THR A CA 1
ATOM 5222 C C . THR A 1 681 ? 15.154 12.121 28.102 1.00 84.81 681 THR A C 1
ATOM 5224 O O . THR A 1 681 ? 13.949 12.219 28.314 1.00 84.81 681 THR A O 1
ATOM 5227 N N . GLY A 1 682 ? 15.752 10.927 28.098 1.00 85.50 682 GLY A N 1
ATOM 5228 C CA . GLY A 1 682 ? 15.043 9.697 28.458 1.00 85.50 682 GLY A CA 1
ATOM 5229 C C . GLY A 1 682 ? 14.092 9.136 27.392 1.00 85.50 682 GLY A C 1
ATOM 5230 O O . GLY A 1 682 ? 13.277 8.287 27.727 1.00 85.50 682 GLY A O 1
ATOM 5231 N N . LYS A 1 683 ? 14.202 9.528 26.112 1.00 89.69 683 LYS A N 1
ATOM 5232 C CA . LYS A 1 683 ? 13.369 8.980 25.011 1.00 89.69 683 LYS A CA 1
ATOM 5233 C C . LYS A 1 683 ? 13.319 7.446 24.980 1.00 89.69 683 LYS A C 1
ATOM 5235 O O . LYS A 1 683 ? 12.239 6.874 24.888 1.00 89.69 683 LYS A O 1
ATOM 5240 N N . SER A 1 684 ? 14.475 6.785 25.088 1.00 86.88 684 SER A N 1
ATOM 5241 C CA . SER A 1 684 ? 14.552 5.316 25.108 1.00 86.88 684 SER A CA 1
ATOM 5242 C C . SER A 1 684 ? 13.832 4.738 26.326 1.00 86.88 684 SER A C 1
ATOM 5244 O O . SER A 1 684 ? 13.107 3.756 26.212 1.00 86.88 684 SER A O 1
ATOM 5246 N N . TRP A 1 685 ? 13.979 5.386 27.485 1.00 87.94 685 TRP A N 1
ATOM 5247 C CA . TRP A 1 685 ? 13.299 4.990 28.715 1.00 87.94 685 TRP A CA 1
ATOM 5248 C C . TRP A 1 685 ? 11.776 5.134 28.582 1.00 87.94 685 TRP A C 1
ATOM 5250 O O . TRP A 1 685 ? 11.060 4.184 28.889 1.00 87.94 685 TRP A O 1
ATOM 5260 N N . LEU A 1 686 ? 11.293 6.254 28.030 1.00 92.50 686 LEU A N 1
ATOM 5261 C CA . LEU A 1 686 ? 9.873 6.484 27.751 1.00 92.50 686 LEU A CA 1
ATOM 5262 C C . LEU A 1 686 ? 9.314 5.424 26.791 1.00 92.50 686 LEU A C 1
ATOM 5264 O O . LEU A 1 686 ? 8.242 4.881 27.037 1.00 92.50 686 LEU A O 1
ATOM 5268 N N . GLY A 1 687 ? 10.057 5.090 25.730 1.00 92.62 687 GLY A N 1
ATOM 5269 C CA . GLY A 1 687 ? 9.670 4.051 24.774 1.00 92.62 687 GLY A CA 1
ATOM 5270 C C . GLY A 1 687 ? 9.517 2.669 25.416 1.00 92.62 687 GLY A C 1
ATOM 5271 O O . GLY A 1 687 ? 8.571 1.950 25.106 1.00 92.62 687 GLY A O 1
ATOM 5272 N N . ILE A 1 688 ? 10.395 2.309 26.356 1.00 92.50 688 ILE A N 1
ATOM 5273 C CA . ILE A 1 688 ? 10.300 1.039 27.092 1.00 92.50 688 ILE A CA 1
ATOM 5274 C C . ILE A 1 688 ? 9.051 0.999 27.976 1.00 92.50 688 ILE A C 1
ATOM 5276 O O . ILE A 1 688 ? 8.328 0.002 27.974 1.00 92.50 688 ILE A O 1
ATOM 5280 N N . GLU A 1 689 ? 8.778 2.074 28.716 1.00 93.62 689 GLU A N 1
ATOM 5281 C CA . GLU A 1 689 ? 7.588 2.139 29.568 1.00 93.62 689 GLU A CA 1
ATOM 5282 C C . GLU A 1 689 ? 6.294 2.175 28.736 1.00 93.62 689 GLU A C 1
ATOM 5284 O O . GLU A 1 689 ? 5.305 1.548 29.112 1.00 93.62 689 GLU A O 1
ATOM 5289 N N . LEU A 1 690 ? 6.315 2.792 27.549 1.00 94.94 690 LEU A N 1
ATOM 5290 C CA . LEU A 1 690 ? 5.199 2.738 26.603 1.00 94.94 690 LEU A CA 1
ATOM 5291 C C . LEU A 1 690 ? 4.933 1.296 26.148 1.00 94.94 690 LEU A C 1
ATOM 5293 O O . LEU A 1 690 ? 3.797 0.831 26.207 1.00 94.94 690 LEU A O 1
ATOM 5297 N N . VAL A 1 691 ? 5.976 0.555 25.753 1.00 94.38 691 VAL A N 1
ATOM 5298 C CA . VAL A 1 691 ? 5.849 -0.867 25.383 1.00 94.38 691 VAL A CA 1
ATOM 5299 C C . VAL A 1 691 ? 5.299 -1.695 26.548 1.00 94.38 691 VAL A C 1
ATOM 5301 O O . VAL A 1 691 ? 4.442 -2.549 26.324 1.00 94.38 691 VAL A O 1
ATOM 5304 N N . ARG A 1 692 ? 5.725 -1.422 27.790 1.00 93.00 692 ARG A N 1
ATOM 5305 C CA . ARG A 1 692 ? 5.193 -2.087 28.991 1.00 93.00 692 ARG A CA 1
ATOM 5306 C C . ARG A 1 692 ? 3.679 -1.893 29.116 1.00 93.00 692 ARG A C 1
ATOM 5308 O O . ARG A 1 692 ? 2.963 -2.883 29.265 1.00 93.00 692 ARG A O 1
ATOM 5315 N N . VAL A 1 693 ? 3.195 -0.652 29.012 1.00 94.69 693 VAL A N 1
ATOM 5316 C CA . VAL A 1 693 ? 1.757 -0.332 29.092 1.00 94.69 693 VAL A CA 1
ATOM 5317 C C . VAL A 1 693 ? 0.978 -1.013 27.965 1.00 94.69 693 VAL A C 1
ATOM 5319 O O . VAL A 1 693 ? -0.061 -1.626 28.207 1.00 94.69 693 VAL A O 1
ATOM 5322 N N . LEU A 1 694 ? 1.485 -0.954 26.731 1.00 94.06 694 LEU A N 1
ATOM 5323 C CA . LEU A 1 694 ? 0.822 -1.554 25.570 1.00 94.06 694 LEU A CA 1
ATOM 5324 C C . LEU A 1 694 ? 0.707 -3.084 25.692 1.00 94.06 694 LEU A C 1
ATOM 5326 O O . LEU A 1 694 ? -0.347 -3.651 25.397 1.00 94.06 694 LEU A O 1
ATOM 5330 N N . LEU A 1 695 ? 1.753 -3.762 26.174 1.00 91.81 695 LEU A N 1
ATOM 5331 C CA . LEU A 1 695 ? 1.719 -5.209 26.404 1.00 91.81 695 LEU A CA 1
ATOM 5332 C C . LEU A 1 695 ? 0.744 -5.596 27.522 1.00 91.81 695 LEU A C 1
ATOM 5334 O O . LEU A 1 695 ? 0.000 -6.562 27.360 1.00 91.81 695 LEU A O 1
ATOM 5338 N N . GLN A 1 696 ? 0.690 -4.832 28.618 1.00 90.25 696 GLN A N 1
ATOM 5339 C CA . GLN A 1 696 ? -0.298 -5.046 29.686 1.00 90.25 696 GLN A CA 1
ATOM 5340 C C . GLN A 1 696 ? -1.733 -4.879 29.179 1.00 90.25 696 GLN A C 1
ATOM 5342 O O . GLN A 1 696 ? -2.610 -5.672 29.518 1.00 90.25 696 GLN A O 1
ATOM 5347 N N . ALA A 1 697 ? -1.954 -3.910 28.291 1.00 89.31 697 ALA A N 1
ATOM 5348 C CA . ALA A 1 697 ? -3.234 -3.701 27.626 1.00 89.31 697 ALA A CA 1
ATOM 5349 C C . ALA A 1 697 ? -3.575 -4.778 26.573 1.00 89.31 697 ALA A C 1
ATOM 5351 O O . ALA A 1 697 ? -4.642 -4.717 25.963 1.00 89.31 697 ALA A O 1
ATOM 5352 N N . SER A 1 698 ? -2.705 -5.776 26.364 1.00 85.75 698 SER A N 1
ATOM 5353 C CA . SER A 1 698 ? -2.933 -6.919 25.471 1.00 85.75 698 SER A CA 1
ATOM 5354 C C . SER A 1 698 ? -3.310 -6.514 24.037 1.00 85.75 698 SER A C 1
ATOM 5356 O O . SER A 1 698 ? -4.107 -7.187 23.386 1.00 85.75 698 SER A O 1
ATOM 5358 N N . ILE A 1 699 ? -2.716 -5.430 23.517 1.00 83.75 699 ILE A N 1
ATOM 5359 C CA . ILE A 1 699 ? -3.055 -4.869 22.192 1.00 83.75 699 ILE A CA 1
ATOM 5360 C C . ILE A 1 699 ? -2.548 -5.707 21.001 1.00 83.75 699 ILE A C 1
ATOM 5362 O O . ILE A 1 699 ? -2.723 -5.323 19.846 1.00 83.75 699 ILE A O 1
ATOM 5366 N N . GLY A 1 700 ? -1.910 -6.848 21.268 1.00 83.44 700 GLY A N 1
ATOM 5367 C CA . GLY A 1 700 ? -1.332 -7.735 20.264 1.00 83.44 700 GLY A CA 1
ATOM 5368 C C . GLY A 1 700 ? 0.178 -7.557 20.108 1.00 83.44 700 GLY A C 1
ATOM 5369 O O . GLY A 1 700 ? 0.897 -7.293 21.070 1.00 83.44 700 GLY A O 1
ATOM 5370 N N . ARG A 1 701 ? 0.676 -7.782 18.889 1.00 87.38 701 ARG A N 1
ATOM 5371 C CA . ARG A 1 701 ? 2.111 -7.745 18.573 1.00 87.38 701 ARG A CA 1
ATOM 5372 C C . ARG A 1 701 ? 2.562 -6.314 18.304 1.00 87.38 701 ARG A C 1
ATOM 5374 O O . ARG A 1 701 ? 1.872 -5.570 17.616 1.00 87.38 701 ARG A O 1
ATOM 5381 N N . ILE A 1 702 ? 3.748 -5.966 18.792 1.00 91.12 702 ILE A N 1
ATOM 5382 C CA . ILE A 1 702 ? 4.342 -4.638 18.624 1.00 91.12 702 ILE A CA 1
ATOM 5383 C C . ILE A 1 702 ? 5.538 -4.765 17.683 1.00 91.12 702 ILE A C 1
ATOM 5385 O O . ILE A 1 702 ? 6.467 -5.524 17.957 1.00 91.12 702 ILE A O 1
ATOM 5389 N N . LEU A 1 703 ? 5.513 -4.022 16.575 1.00 91.75 703 LEU A N 1
ATOM 5390 C CA . LEU A 1 703 ? 6.655 -3.897 15.676 1.00 91.75 703 LEU A CA 1
ATOM 5391 C C . LEU A 1 703 ? 7.516 -2.712 16.118 1.00 91.75 703 LEU A C 1
ATOM 5393 O O . LEU A 1 703 ? 7.038 -1.582 16.180 1.00 91.75 703 LEU A O 1
ATOM 5397 N N . VAL A 1 704 ? 8.791 -2.976 16.389 1.00 90.50 704 VAL A N 1
ATOM 5398 C CA . VAL A 1 704 ? 9.784 -1.953 16.729 1.00 90.50 704 VAL A CA 1
ATOM 5399 C C . VAL A 1 704 ? 10.732 -1.786 15.551 1.00 90.50 704 VAL A C 1
ATOM 5401 O O . VAL A 1 704 ? 11.314 -2.761 15.080 1.00 90.50 704 VAL A O 1
ATOM 5404 N N . LEU A 1 705 ? 10.900 -0.547 15.094 1.00 91.12 705 LEU A N 1
ATOM 5405 C CA . LEU A 1 705 ? 11.796 -0.192 13.998 1.00 91.12 705 LEU A CA 1
ATOM 5406 C C . LEU A 1 705 ? 12.807 0.849 14.478 1.00 91.12 705 LEU A C 1
ATOM 5408 O O . LEU A 1 705 ? 12.451 1.791 15.183 1.00 91.12 705 LEU A O 1
ATOM 5412 N N . ALA A 1 706 ? 14.060 0.696 14.060 1.00 88.56 706 ALA A N 1
ATOM 5413 C CA . ALA A 1 706 ? 15.112 1.679 14.276 1.00 88.56 706 ALA A CA 1
ATOM 5414 C C . ALA A 1 706 ? 15.990 1.785 13.026 1.00 88.56 706 ALA A C 1
ATOM 5416 O O . ALA A 1 706 ? 16.126 0.826 12.268 1.00 88.56 706 ALA A O 1
ATOM 5417 N N . PHE A 1 707 ? 16.606 2.951 12.826 1.00 83.56 707 PHE A N 1
ATOM 5418 C CA . PHE A 1 707 ? 17.486 3.186 11.679 1.00 83.56 707 PHE A CA 1
ATOM 5419 C C . PHE A 1 707 ? 18.795 2.386 11.762 1.00 83.56 707 PHE A C 1
ATOM 5421 O O . PHE A 1 707 ? 19.340 1.970 10.743 1.00 83.56 707 PHE A O 1
ATOM 5428 N N . THR A 1 708 ? 19.307 2.154 12.975 1.00 86.50 708 THR A N 1
ATOM 5429 C CA . THR A 1 708 ? 20.547 1.403 13.202 1.00 86.50 708 THR A CA 1
ATOM 5430 C C . THR A 1 708 ? 20.284 0.161 14.044 1.00 86.50 708 THR A C 1
ATOM 5432 O O . THR A 1 708 ? 19.462 0.179 14.961 1.00 86.50 708 THR A O 1
ATOM 5435 N N . ASN A 1 709 ? 21.042 -0.909 13.780 1.00 86.69 709 ASN A N 1
ATOM 5436 C CA . ASN A 1 709 ? 20.995 -2.118 14.608 1.00 86.69 709 ASN A CA 1
ATOM 5437 C C . ASN A 1 709 ? 21.338 -1.815 16.068 1.00 86.69 709 ASN A C 1
ATOM 5439 O O . ASN A 1 709 ? 20.696 -2.345 16.958 1.00 86.69 709 ASN A O 1
ATOM 5443 N N . HIS A 1 710 ? 22.305 -0.927 16.318 1.00 85.62 710 HIS A N 1
ATOM 5444 C CA . HIS A 1 710 ? 22.711 -0.581 17.678 1.00 85.62 710 HIS A CA 1
ATOM 5445 C C . HIS A 1 710 ? 21.557 0.012 18.501 1.00 85.62 710 HIS A C 1
ATOM 5447 O O . HIS A 1 710 ? 21.332 -0.426 19.624 1.00 85.62 710 HIS A O 1
ATOM 5453 N N . ALA A 1 711 ? 20.784 0.942 17.925 1.00 87.06 711 ALA A N 1
ATOM 5454 C CA . ALA A 1 711 ? 19.636 1.537 18.610 1.00 87.06 711 ALA A CA 1
ATOM 5455 C C . ALA A 1 711 ? 18.518 0.514 18.874 1.00 87.06 711 ALA A C 1
ATOM 5457 O O . ALA A 1 711 ? 17.883 0.547 19.927 1.00 87.06 711 ALA A O 1
ATOM 5458 N N . LEU A 1 712 ? 18.289 -0.409 17.931 1.00 89.75 712 LEU A N 1
ATOM 5459 C CA . LEU A 1 712 ? 17.343 -1.508 18.122 1.00 89.75 712 LEU A CA 1
ATOM 5460 C C . LEU A 1 712 ? 17.798 -2.438 19.254 1.00 89.75 712 LEU A C 1
ATOM 5462 O O . LEU A 1 712 ? 17.011 -2.758 20.140 1.00 89.75 712 LEU A O 1
ATOM 5466 N N . ASP A 1 713 ? 19.066 -2.846 19.232 1.00 89.62 713 ASP A N 1
ATOM 5467 C CA . ASP A 1 713 ? 19.645 -3.802 20.176 1.00 89.62 713 ASP A CA 1
ATOM 5468 C C . ASP A 1 713 ? 19.608 -3.260 21.605 1.00 89.62 713 ASP A C 1
ATOM 5470 O O . ASP A 1 713 ? 19.174 -3.960 22.518 1.00 89.62 713 ASP A O 1
ATOM 5474 N N . GLU A 1 714 ? 19.968 -1.990 21.791 1.00 88.12 714 GLU A N 1
ATOM 5475 C CA . GLU A 1 714 ? 19.897 -1.312 23.086 1.00 88.12 714 GLU A CA 1
ATOM 5476 C C . GLU A 1 714 ? 18.462 -1.285 23.639 1.00 88.12 714 GLU A C 1
ATOM 5478 O O . GLU A 1 714 ? 18.226 -1.577 24.813 1.00 88.12 714 GLU A O 1
ATOM 5483 N N . MET A 1 715 ? 17.473 -0.978 22.795 1.00 89.31 715 MET A N 1
ATOM 5484 C CA . MET A 1 715 ? 16.072 -0.956 23.214 1.00 89.31 715 MET A CA 1
ATOM 5485 C C . MET A 1 715 ? 15.559 -2.355 23.587 1.00 89.31 715 MET A C 1
ATOM 5487 O O . MET A 1 715 ? 14.905 -2.511 24.619 1.00 89.31 715 MET A O 1
ATOM 5491 N N . LEU A 1 716 ? 15.858 -3.374 22.773 1.00 90.56 716 LEU A N 1
ATOM 5492 C CA . LEU A 1 716 ? 15.445 -4.756 23.034 1.00 90.56 716 LEU A CA 1
ATOM 5493 C C . LEU A 1 716 ? 16.099 -5.317 24.301 1.00 90.56 716 LEU A C 1
ATOM 5495 O O . LEU A 1 716 ? 15.424 -5.973 25.091 1.00 90.56 716 LEU A O 1
ATOM 5499 N N . LYS A 1 717 ? 17.379 -5.013 24.528 1.00 89.06 717 LYS A N 1
ATOM 5500 C CA . LYS A 1 717 ? 18.102 -5.388 25.745 1.00 89.06 717 LYS A CA 1
ATOM 5501 C C . LYS A 1 717 ? 17.415 -4.842 26.991 1.00 89.06 717 LYS A C 1
ATOM 5503 O O . LYS A 1 717 ? 17.077 -5.606 27.890 1.00 89.06 717 LYS A O 1
ATOM 5508 N N . HIS A 1 718 ? 17.097 -3.550 27.010 1.00 89.88 718 HIS A N 1
ATOM 5509 C CA . HIS A 1 718 ? 16.406 -2.958 28.152 1.00 89.88 718 HIS A CA 1
ATOM 5510 C C . HIS A 1 718 ? 15.007 -3.553 28.398 1.00 89.88 718 HIS A C 1
ATOM 5512 O O . HIS A 1 718 ? 14.564 -3.602 29.546 1.00 89.88 718 HIS A O 1
ATOM 5518 N N . LEU A 1 719 ? 14.296 -4.008 27.355 1.00 91.00 719 LEU A N 1
ATOM 5519 C CA . LEU A 1 719 ? 13.016 -4.712 27.516 1.00 91.00 719 LEU A CA 1
ATOM 5520 C C . LEU A 1 719 ? 13.190 -6.061 28.235 1.00 91.00 719 LEU A C 1
ATOM 5522 O O . LEU A 1 719 ? 12.346 -6.415 29.063 1.00 91.00 719 LEU A O 1
ATOM 5526 N N . ILE A 1 720 ? 14.283 -6.777 27.954 1.00 88.25 720 ILE A N 1
ATOM 5527 C CA . ILE A 1 720 ? 14.638 -8.044 28.610 1.00 88.25 720 ILE A CA 1
ATOM 5528 C C . ILE A 1 720 ? 15.099 -7.787 30.049 1.00 88.25 720 ILE A C 1
ATOM 5530 O O . ILE A 1 720 ? 14.544 -8.367 30.980 1.00 88.25 720 ILE A O 1
ATOM 5534 N N . GLU A 1 721 ? 16.053 -6.874 30.253 1.00 88.94 721 GLU A N 1
ATOM 5535 C CA . GLU A 1 721 ? 16.624 -6.556 31.572 1.00 88.94 721 GLU A CA 1
ATOM 5536 C C . GLU A 1 721 ? 15.558 -6.070 32.563 1.00 88.94 721 GLU A C 1
ATOM 5538 O O . GLU A 1 721 ? 15.533 -6.484 33.722 1.00 88.94 721 GLU A O 1
ATOM 5543 N N . LYS A 1 722 ? 14.615 -5.235 32.104 1.00 87.19 722 LYS A N 1
ATOM 5544 C CA . LYS A 1 722 ? 13.481 -4.769 32.919 1.00 87.19 722 LYS A CA 1
ATOM 5545 C C . LYS A 1 722 ? 12.347 -5.795 33.043 1.00 87.19 722 LYS A C 1
ATOM 5547 O O . LYS A 1 722 ? 11.303 -5.463 33.610 1.00 87.19 722 LYS A O 1
ATOM 5552 N N . SER A 1 723 ? 12.529 -7.009 32.516 1.00 87.25 723 SER A N 1
ATOM 5553 C CA . SER A 1 723 ? 11.542 -8.096 32.532 1.00 87.25 723 SER A CA 1
ATOM 5554 C C . SER A 1 723 ? 10.172 -7.670 31.986 1.00 87.25 723 SER A C 1
ATOM 5556 O O . SER A 1 723 ? 9.133 -8.072 32.506 1.00 87.25 723 SER A O 1
ATOM 5558 N N . VAL A 1 724 ? 10.161 -6.827 30.946 1.00 87.19 724 VAL A N 1
ATOM 5559 C CA . VAL A 1 724 ? 8.922 -6.361 30.303 1.00 87.19 724 VAL A CA 1
ATOM 5560 C C . VAL A 1 724 ? 8.298 -7.490 29.484 1.00 87.19 724 VAL A C 1
ATOM 5562 O O . VAL A 1 724 ? 7.088 -7.694 29.529 1.00 87.19 724 VAL A O 1
ATOM 5565 N N . THR A 1 725 ? 9.117 -8.239 28.742 1.00 85.31 725 THR A N 1
ATOM 5566 C CA . THR A 1 725 ? 8.693 -9.431 27.998 1.00 85.31 725 THR A CA 1
ATOM 5567 C C . THR A 1 725 ? 9.888 -10.315 27.659 1.00 85.31 725 THR A C 1
ATOM 5569 O O . THR A 1 725 ? 10.999 -9.827 27.466 1.00 85.31 725 THR A O 1
ATOM 5572 N N . THR A 1 726 ? 9.647 -11.618 27.542 1.00 83.50 726 THR A N 1
ATOM 5573 C CA . THR A 1 726 ? 10.604 -12.599 27.007 1.00 83.50 726 THR A CA 1
ATOM 5574 C C . THR A 1 726 ? 10.256 -13.037 25.580 1.00 83.50 726 THR A C 1
ATOM 5576 O O . THR A 1 726 ? 11.033 -13.738 24.939 1.00 83.50 726 THR A O 1
ATOM 5579 N N . ASN A 1 727 ? 9.098 -12.620 25.054 1.00 87.12 727 ASN A N 1
ATOM 5580 C CA . ASN A 1 727 ? 8.621 -12.993 23.724 1.00 87.12 727 ASN A CA 1
ATOM 5581 C C . ASN A 1 727 ? 9.046 -11.946 22.684 1.00 87.12 727 ASN A C 1
ATOM 5583 O O . ASN A 1 727 ? 8.252 -11.094 22.280 1.00 87.12 727 ASN A O 1
ATOM 5587 N N . ILE A 1 728 ? 10.322 -11.987 22.299 1.00 88.12 728 ILE A N 1
ATOM 5588 C CA . ILE A 1 728 ? 10.936 -11.061 21.343 1.00 88.12 728 ILE A CA 1
ATOM 5589 C C . ILE A 1 728 ? 11.422 -11.847 20.127 1.00 88.12 728 ILE A C 1
ATOM 5591 O O . ILE A 1 728 ? 12.002 -12.921 20.260 1.00 88.12 728 ILE A O 1
ATOM 5595 N N . VAL A 1 729 ? 11.218 -11.283 18.935 1.00 88.31 729 VAL A N 1
ATOM 5596 C CA . VAL A 1 729 ? 11.824 -11.762 17.68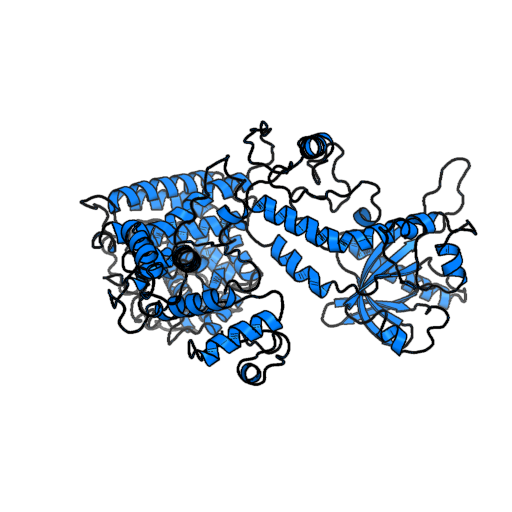8 1.00 88.31 729 VAL A CA 1
ATOM 5597 C C . VAL A 1 729 ? 12.577 -10.602 17.051 1.00 88.31 729 VAL A C 1
ATOM 5599 O O . VAL A 1 729 ? 11.982 -9.580 16.715 1.00 88.31 729 VAL A O 1
ATOM 5602 N N . ARG A 1 730 ? 13.892 -10.758 16.877 1.00 86.31 730 ARG A N 1
ATOM 5603 C CA . ARG A 1 730 ? 14.764 -9.753 16.259 1.00 86.31 730 ARG A CA 1
ATOM 5604 C C . ARG A 1 730 ? 15.080 -10.148 14.820 1.00 86.31 730 ARG A C 1
ATOM 5606 O O . ARG A 1 730 ? 15.773 -11.135 14.584 1.00 86.31 730 ARG A O 1
ATOM 5613 N N . CYS A 1 731 ? 14.631 -9.350 13.858 1.00 82.94 731 CYS A N 1
ATOM 5614 C CA . CYS A 1 731 ? 14.920 -9.556 12.437 1.00 82.94 731 CYS A CA 1
ATOM 5615 C C . CYS A 1 731 ? 16.010 -8.588 11.961 1.00 82.94 731 CYS A C 1
ATOM 5617 O O . CYS A 1 731 ? 15.852 -7.378 12.082 1.00 82.94 731 CYS A O 1
ATOM 5619 N N . GLY A 1 732 ? 17.107 -9.105 11.401 1.00 75.62 732 GLY A N 1
ATOM 5620 C CA . GLY A 1 732 ? 18.196 -8.268 10.886 1.00 75.62 732 GLY A CA 1
ATOM 5621 C C . GLY A 1 732 ? 19.525 -9.006 10.748 1.00 75.62 732 GLY A C 1
ATOM 5622 O O . GLY A 1 732 ? 19.589 -10.233 10.860 1.00 75.62 732 GLY A O 1
ATOM 5623 N N . SER A 1 733 ? 20.604 -8.260 10.496 1.00 75.25 733 SER A N 1
ATOM 5624 C CA . SER A 1 733 ? 21.962 -8.813 10.551 1.00 75.25 733 SER A CA 1
ATOM 5625 C C . SER A 1 733 ? 22.347 -9.190 11.989 1.00 75.25 733 SER A C 1
ATOM 5627 O O . SER A 1 733 ? 21.660 -8.844 12.953 1.00 75.25 733 SER A O 1
ATOM 5629 N N . ARG A 1 734 ? 23.421 -9.970 12.153 1.00 72.19 734 ARG A N 1
ATOM 5630 C CA . ARG A 1 734 ? 23.822 -10.528 13.455 1.00 72.19 734 ARG A CA 1
ATOM 5631 C C . ARG A 1 734 ? 24.015 -9.424 14.512 1.00 72.19 734 ARG A C 1
ATOM 5633 O O . ARG A 1 734 ? 24.675 -8.428 14.233 1.00 72.19 734 ARG A O 1
ATOM 5640 N N . SER A 1 735 ? 23.431 -9.618 15.701 1.00 75.88 735 SER A N 1
ATOM 5641 C CA . SER A 1 735 ? 23.640 -8.744 16.868 1.00 75.88 735 SER A CA 1
ATOM 5642 C C . SER A 1 735 ? 25.061 -8.892 17.396 1.00 75.88 735 SER A C 1
ATOM 5644 O O . SER A 1 735 ? 25.614 -9.994 17.351 1.00 75.88 735 SER A O 1
ATOM 5646 N N . GLN A 1 736 ? 25.620 -7.807 17.927 1.00 74.06 736 GLN A N 1
ATOM 5647 C CA . GLN A 1 736 ? 26.849 -7.865 18.725 1.00 74.06 736 GLN A CA 1
ATOM 5648 C C . GLN A 1 736 ? 26.561 -8.235 20.192 1.00 74.06 736 GLN A C 1
ATOM 5650 O O . GLN A 1 736 ? 27.457 -8.705 20.881 1.00 74.06 736 GLN A O 1
ATOM 5655 N N . GLU A 1 737 ? 25.315 -8.083 20.653 1.00 76.25 737 GLU A N 1
ATOM 5656 C CA . GLU A 1 737 ? 24.888 -8.462 22.005 1.00 76.25 737 GLU A CA 1
ATOM 5657 C C . GLU A 1 737 ? 24.564 -9.964 22.060 1.00 76.25 737 GLU A C 1
ATOM 5659 O O . GLU A 1 737 ? 23.748 -10.453 21.270 1.00 76.25 737 GLU A O 1
ATOM 5664 N N . GLU A 1 738 ? 25.186 -10.701 22.987 1.00 74.75 738 GLU A N 1
ATOM 5665 C CA . GLU A 1 738 ? 25.035 -12.161 23.117 1.00 74.75 738 GLU A CA 1
ATOM 5666 C C . GLU A 1 738 ? 23.605 -12.583 23.478 1.00 74.75 738 GLU A C 1
ATOM 5668 O O . GLU A 1 738 ? 23.063 -13.492 22.851 1.00 74.75 738 GLU A O 1
ATOM 5673 N N . GLU A 1 739 ? 22.954 -11.868 24.397 1.00 72.62 739 GLU A N 1
ATOM 5674 C CA . GLU A 1 739 ? 21.583 -12.144 24.863 1.00 72.62 739 GLU A CA 1
ATOM 5675 C C . GLU A 1 739 ? 20.541 -12.066 23.735 1.00 72.62 739 GLU A C 1
ATOM 5677 O O . GLU A 1 739 ? 19.518 -12.749 23.756 1.00 72.62 739 GLU A O 1
ATOM 5682 N N . LEU A 1 740 ? 20.815 -11.267 22.698 1.00 77.62 740 LEU A N 1
ATOM 5683 C CA . LEU A 1 740 ? 19.929 -11.113 21.547 1.00 77.62 740 LEU A CA 1
ATOM 5684 C C . LEU A 1 740 ? 20.175 -12.158 20.452 1.00 77.62 740 LEU A C 1
ATOM 5686 O O . LEU A 1 740 ? 19.404 -12.218 19.494 1.00 77.62 740 LEU A O 1
ATOM 5690 N N . GLN A 1 741 ? 21.229 -12.978 20.554 1.00 72.38 741 GLN A N 1
ATOM 5691 C CA . GLN A 1 741 ? 21.521 -14.004 19.547 1.00 72.38 741 GLN A CA 1
ATOM 5692 C C . GLN A 1 741 ? 20.491 -15.140 19.569 1.00 72.38 741 GLN A C 1
ATOM 5694 O O . GLN A 1 741 ? 20.194 -15.691 18.510 1.00 72.38 741 GLN A O 1
ATOM 5699 N N . GLU A 1 742 ? 19.905 -15.450 20.729 1.00 70.62 742 GLU A N 1
ATOM 5700 C CA . GLU A 1 742 ? 18.890 -16.506 20.870 1.00 70.62 742 GLU A CA 1
ATOM 5701 C C . GLU A 1 742 ? 17.533 -16.117 20.263 1.00 70.62 742 GLU A C 1
ATOM 5703 O O . GLU A 1 742 ? 16.809 -16.970 19.750 1.00 70.62 742 GLU A O 1
ATOM 5708 N N . VAL A 1 743 ? 17.217 -14.819 20.258 1.00 70.25 743 VAL A N 1
ATOM 5709 C CA . VAL A 1 743 ? 15.974 -14.259 19.697 1.00 70.25 743 VAL A CA 1
ATOM 5710 C C . VAL A 1 743 ? 16.141 -13.721 18.269 1.00 70.25 743 VAL A C 1
ATOM 5712 O O . VAL A 1 743 ? 15.185 -13.221 17.670 1.00 70.25 743 VAL A O 1
ATOM 5715 N N . ALA A 1 744 ? 17.346 -13.811 17.694 1.00 71.12 744 ALA A N 1
ATOM 5716 C CA . ALA A 1 744 ? 17.649 -13.305 16.359 1.00 71.12 744 ALA A CA 1
ATOM 5717 C C . ALA A 1 744 ? 17.276 -14.295 15.244 1.00 71.12 744 ALA A C 1
ATOM 5719 O O . ALA A 1 744 ? 17.600 -15.480 15.283 1.00 71.12 744 ALA A O 1
ATOM 5720 N N . CYS A 1 745 ? 16.665 -13.779 14.179 1.00 67.44 745 CYS A N 1
ATOM 5721 C CA . CYS A 1 745 ? 16.387 -14.502 12.942 1.00 67.44 745 CYS A CA 1
ATOM 5722 C C . CYS A 1 745 ? 16.898 -13.706 11.731 1.00 67.44 745 CYS A C 1
ATOM 5724 O O . CYS A 1 745 ? 16.693 -12.495 11.631 1.00 67.44 745 CYS A O 1
ATOM 5726 N N . SER A 1 746 ? 17.541 -14.388 10.775 1.00 58.09 746 SER A N 1
ATOM 5727 C CA . SER A 1 746 ? 17.874 -13.789 9.477 1.00 58.09 746 SER A CA 1
ATOM 5728 C C . SER A 1 746 ? 16.647 -13.797 8.567 1.00 58.09 746 SER A C 1
ATOM 5730 O O . SER A 1 746 ? 15.902 -14.777 8.554 1.00 58.09 746 SER A O 1
ATOM 5732 N N . PHE A 1 747 ? 16.469 -12.756 7.747 1.00 53.09 747 PHE A N 1
ATOM 5733 C CA . PHE A 1 747 ? 15.372 -12.685 6.768 1.00 53.09 747 PHE A CA 1
ATOM 5734 C C . PHE A 1 747 ? 15.312 -13.915 5.841 1.00 53.09 747 PHE A C 1
ATOM 5736 O O . PHE A 1 747 ? 14.232 -14.370 5.491 1.00 53.09 747 PHE A O 1
ATOM 5743 N N . SER A 1 748 ? 16.458 -14.530 5.532 1.00 41.84 748 SER A N 1
ATOM 5744 C CA . SER A 1 748 ? 16.557 -15.761 4.731 1.00 41.84 748 SER A CA 1
ATOM 5745 C C . SER A 1 748 ? 16.049 -17.042 5.413 1.00 41.84 748 SER A C 1
ATOM 5747 O O . SER A 1 748 ? 15.912 -18.067 4.752 1.00 41.84 748 SER A O 1
ATOM 5749 N N . ARG A 1 749 ? 15.804 -17.024 6.730 1.00 37.81 749 ARG A N 1
ATOM 5750 C CA . ARG A 1 749 ? 15.345 -18.178 7.531 1.00 37.81 749 ARG A CA 1
ATOM 5751 C C . ARG A 1 749 ? 13.952 -17.982 8.128 1.00 37.81 749 ARG A C 1
ATOM 5753 O O . ARG A 1 749 ? 13.473 -18.848 8.863 1.00 37.81 749 ARG A O 1
ATOM 5760 N N . VAL A 1 750 ? 13.301 -16.864 7.826 1.00 41.06 750 VAL A N 1
ATOM 5761 C CA . VAL A 1 750 ? 11.927 -16.605 8.241 1.00 41.06 750 VAL A CA 1
ATOM 5762 C C . VAL A 1 750 ? 10.990 -17.447 7.372 1.00 41.06 750 VAL A C 1
ATOM 5764 O O . VAL A 1 750 ? 10.589 -17.048 6.286 1.00 41.06 750 VAL A O 1
ATOM 5767 N N . SER A 1 751 ? 10.640 -18.642 7.851 1.00 33.28 751 SER A N 1
ATOM 5768 C CA . SER A 1 751 ? 9.405 -19.290 7.409 1.00 33.28 751 SER A CA 1
ATOM 5769 C C . SER A 1 751 ? 8.246 -18.512 8.024 1.00 33.28 751 SER A C 1
ATOM 5771 O O . SER A 1 751 ? 8.145 -18.440 9.252 1.00 33.28 751 SER A O 1
ATOM 5773 N N . LEU A 1 752 ? 7.367 -17.953 7.189 1.00 37.94 752 LEU A N 1
ATOM 5774 C CA . LEU A 1 752 ? 6.139 -17.260 7.610 1.00 37.94 752 LEU A CA 1
ATOM 5775 C C . LEU A 1 752 ? 5.244 -18.128 8.514 1.00 37.94 752 LEU A C 1
ATOM 5777 O O . LEU A 1 752 ? 4.418 -17.598 9.237 1.00 37.94 752 LEU A O 1
ATOM 5781 N N . SER A 1 753 ? 5.464 -19.447 8.565 1.00 31.19 753 SER A N 1
ATOM 5782 C CA . SER A 1 753 ? 4.810 -20.355 9.517 1.00 31.19 753 SER A CA 1
ATOM 5783 C C . SER A 1 753 ? 5.182 -20.126 10.993 1.00 31.19 753 SER A C 1
ATOM 5785 O O . SER A 1 753 ? 4.628 -20.798 11.859 1.00 31.19 753 SER A O 1
ATOM 5787 N N . ARG A 1 754 ? 6.170 -19.267 11.291 1.00 28.23 754 ARG A N 1
ATOM 5788 C CA . ARG A 1 754 ? 6.516 -18.825 12.657 1.00 28.23 754 ARG A CA 1
ATOM 5789 C C . ARG A 1 754 ? 5.903 -17.470 13.036 1.00 28.23 754 ARG A C 1
ATOM 5791 O O . ARG A 1 754 ? 6.074 -17.062 14.184 1.00 28.23 754 ARG A O 1
ATOM 5798 N N . PHE A 1 755 ? 5.234 -16.792 12.101 1.00 35.75 755 PHE A N 1
ATOM 5799 C CA . PHE A 1 755 ? 4.515 -15.541 12.340 1.00 35.75 755 PHE A CA 1
ATOM 5800 C C . PHE A 1 755 ? 3.043 -15.802 12.639 1.00 35.75 755 PHE A C 1
ATOM 5802 O O . PHE A 1 755 ? 2.452 -16.742 12.075 1.00 35.75 755 PHE A O 1
#

Foldseek 3Di:
DPDDDDPLDWAFFDADLDADLVLLLCLLPPQFLVSRSHGARGDLAPVLQCQQLPQPHPDDDPFLLNQLSNLSSLLVQLDDDPRHHLVNSLVSLVSLAPPTSNLVNLLSLLQFAEACPCVVPRSGHHVQSGVLSVLRSLRRPSLVVDPPVRSNVSSLVSCLVRVPVLVSLLRRLVVCLVVLWQFRPPPPPVRRRGGDTACSSVLVSVLSSLLVSLLSDLCSCVSPVSSVVSLVSSLVSLVVQLVQLLDPHRPRRHSSSPPDNLSSVSSSNNSNLSSVCNVVSSVSSPDPDDDPPDPPPQDDDDDDPVVQVCLVVPQAAWACSGPVGHQFPQTDNQLLSHFLADFQSRLQGPDDDRQFDPDLSGDDPDAFLSRVLSNVLRNLSCVQCQQVSQQSNLVLVLVLVLVDPVRQVVVQVVQQWAWDDRPCCVVPRYAIKGKWDLKAFDDWDADPNFIWTKIATTDGPPPPDVVVCCQPQNFQFKKKKKFWDPDDDPDPDDSDRIPIGIWIWTFHDDPDDRMTITGTDDRDPPRCVVVVVNVVLVVVCVVCVVVVHHDDRGGMMMITRHPDGCVVRVVVSNVSSSDDCSPDPPSCVVRPRDDRPPDDDDFAADSSLSSPPAWFWLLVQFDDPAPVSTQIARLVDPVSLVVQLVQSCDVRGGPDHSLLSNQLSVVRNGPDGDDDDDPPNCPLVSVLSSLLRCVVSVVDDDDDDDPDPVSVVVSVVVNVVVPSDPPAAAEDPDDPDPVCNVRYDYPVRDDVVVD

Organism: Rhodotorula toruloides (NCBI:txid5286)

Sequence (755 aa):
MRGGPVNRQGPAFRPKKDLTDADLTAIASAAGSDSVMSGEGGGIDHRMLKAFLAYNSTARFTSPADMHGFLSALLASSRTSAVWTAHDASDILAEIGPAKPGVARLAEIVNKPFSTMARAWPHKLPFQRGFLVFAMYLTSDIVNNSHLVMNVNAMYAVLHANLAWVPATIECIKDLMARKKVAEAGARDSCANFEPDNFLQVFLPLAHLLHEYLSRFNDAVIKCPQTEELISTLIDCFNQYSDNLLSAKPIFVDPLSKQDVSRRRFALENVKRYLDLLPRIAERTQARPFPQAAVSTSLGQTLPPGVLSMLFEYMQMPGELRPEGPRHDNDFSDFRDIAILPTHAELTSTAPPFVPANLPEAPHHLEGMERQLDILLRLMREDFVGPLRSAVQSLVVDLAQLGDAKNALARLLKAGGGRYRPDSAKTGDSSDLIIYRDVEFTGLSIDRHELGLELQLRLPWGWKDSNMVIRHLSAGNLVGLVTFDPVSPTGRGGRARADIRISLGVVADDLQGSKIRVSFLETTQRDQTIYLDALYQLARDEKVRLAGVPPQTPNMLLFELPGFLLSTVEPFLLALKHLSSSSIPFAEILSAKAPANGETINVQPPLYARNPGFTFDLSCLLEDGATPGTLIMRATDAQSVANAKDVLAQPGASKLDATQAQAMVDCLCREVALVEGPPGTGKSWLGIELVRVLLQASIGRILVLAFTNHALDEMLKHLIEKSVTTNIVRCGSRSQEEELQEVACSFSRVSLSRF

InterPro domains:
  IPR027417 P-loop containing nucleoside triphosphate hydrolase [G3DSA:3.40.50.300] (629-755)
  IPR027417 P-loop containing nucleoside triphosphate hydrolase [SSF52540] (655-736)
  IPR041677 DNA2/NAM7 helicase, helicase domain [PF13086] (655-743)
  IPR045055 DNA2/NAM7-like helicase [PTHR10887] (336-743)

Radius of gyration: 32.08 Å; chains: 1; bounding box: 87×76×96 Å

Secondary structure (DSSP, 8-state):
---------PPP----SS--HHHHHHHHH-SSSGGG--S--TT--THHHHHHH-TT------SHHHHHHHHHHHHHHTS--SS--HHHHHHHHHTSSTTSHHHHHHHHHHTS-EETTTTT-TTSEETTTTHHHHHHHHTSHHHHT-S-HHHHHHHHHHHHH-TTHHHHHHHHHHHHHHHT--SPTT---TT-S----SSHHHHHHHHHHHHHHHHH-TTHHHH-THHHHHHHHHHHHHHHHHHHHTSSS--S--GGGGS-HHHHHHHHHHHHHHHHHHHHHHHHTT--S-----------S-S-HHHHHHHHHH-PPSGGGSTT--SSTT--SSTTSS-SSPPHHHHH--SPP-----STTS--SS-HHHHHHHHHHHHHHHHHHHHHHHHHHHHHHHHTTTT-TT-HHHHHHHTT-EEE--GGGGGS----EEEEEEEEEEEEEEETTEEEEEEEEEPPTT--SHHHHHHSS-TTEEEEEEEE------STT--PPP-EEEEEEEEEEE-STTEEEEEE--SSTTTTHHHHHHHHHHHHHHHHHHTTPPPPPP-EEEEEEEEEEHHHHHHHHHHHHH--GGGSTTHHHHTPPPPSTT-----PPPGGGGSTT--EE-GGGBPTT-SSS--EE-TT-HHHHHHHHHHHHSBTTBSS-HHHHHHHHHHHS-SS------TTS-HHHHHHHHHHHHHHTT--------SSHHHHHHHHHHHHHTTS-S---EESSPPSSGGGTSSEE-GGG--GGG-

pLDDT: mean 78.91, std 15.35, range [27.02, 97.06]